Protein AF-0000000087634758 (afdb_homodimer)

Radius of gyration: 21.16 Å; Cα contacts (8 Å, |Δi|>4): 1032; chains: 2; bounding box: 53×60×46 Å

Foldseek 3Di:
DFQEEEEEEQAPAFDPPPVVVHPFYEYEDCSCVVCVVVPHDGQEYEYCCVVVPDDPPPPRHYDHDPPPDPDDSLLVVLVVCVVVRRQHYEYGNLDHDDPVSNVVNVVSLQVSQVVPHWYWYDGDFKTKIKHFQDKDKDFADPQKFKFKAFPPQKWFQKFKPQWPDTDGRDIHGNVDRPRTGIHHGGIMMIGTRGGIMMIMMGHD/DFQEEEEEEQAPAFDCPPVVVHPFYEYEDCSCVVCVVVPHDGQEYEYCCVVVPDDPPPPRHYDHDPPPDPDDSLLVVLVVCVVVRRQHYEYGNLDHDDPVSNVVNVVSLQVSQVVPHWYWYDGDFKTKIKHFQDKDKDFADPQKFKFKAFPPQKWFQKFKPQWPDTDGRDIHGNVDRPRTGIHHGGMMMIGTRGGIMMIMMGHD

Solvent-accessible surface area (backbone atoms only — not comparable to full-atom values): 20420 Å² total; per-residue (Å²): 128,78,47,30,32,31,35,29,33,58,38,40,85,46,55,66,82,69,54,84,74,38,75,38,36,36,19,21,59,54,13,42,58,56,32,49,77,68,74,46,79,55,65,32,37,28,33,65,55,85,70,49,82,59,86,70,69,90,82,55,50,68,50,77,51,64,87,84,51,61,58,46,48,66,45,53,50,50,50,51,38,47,77,70,64,34,38,31,37,37,35,26,13,48,50,58,79,53,66,63,57,29,53,36,49,52,17,38,39,43,31,45,10,75,70,65,18,43,28,33,42,39,43,84,51,35,46,30,36,30,34,34,61,37,73,48,78,42,72,58,54,81,62,40,30,39,22,48,42,28,63,26,57,47,18,34,46,27,28,33,41,49,39,76,73,62,40,74,62,31,74,39,34,33,51,50,52,51,34,62,66,35,45,46,81,43,60,27,40,38,34,32,58,36,39,36,36,35,41,32,36,33,62,106,129,77,46,30,33,31,37,28,33,61,37,40,85,47,52,68,81,70,55,86,74,38,78,38,35,35,17,22,60,54,13,43,57,57,33,49,75,69,74,45,78,57,63,30,37,29,33,63,56,84,71,50,80,63,85,70,68,90,82,56,50,68,50,76,52,66,87,84,49,62,58,47,50,67,46,52,50,49,50,51,39,46,77,69,64,32,38,31,36,36,35,27,14,49,49,58,80,52,66,64,56,29,53,34,49,52,16,38,40,45,32,44,10,76,71,65,18,42,27,33,42,39,42,84,50,36,46,31,35,30,34,34,61,38,73,46,80,42,71,56,52,82,61,40,30,38,23,48,41,28,63,25,57,50,18,34,46,27,29,34,41,48,40,77,72,62,42,73,61,31,73,38,33,33,52,50,54,50,34,61,66,35,44,45,81,43,60,27,39,40,34,32,58,36,40,37,37,34,41,30,36,34,61,105

pLDDT: mean 89.35, std 12.54, range [46.34, 98.75]

InterPro domains:
  IPR006282 Thiamin pyrophosphokinase [TIGR01378] (7-199)
  IPR006282 Thiamin pyrophosphokinase [cd07995] (5-201)
  IPR007371 Thiamin pyrophosphokinase, catalytic domain [PF04263] (20-114)
  IPR007373 Thiamin pyrophosphokinase, thiamin-binding domain [PF04265] (139-197)
  IPR007373 Thiamin pyrophosphokinase, thiamin-binding domain [SM00983] (134-198)
  IPR036759 Thiamin pyrophosphokinase, catalytic domain superfamily [G3DSA:3.40.50.10240] (3-203)
  IPR036759 Thiamin pyrophosphokinase, catalytic domain superfamily [SSF63999] (3-122)
  IPR053149 Thiamine pyrophosphokinase [PTHR41299] (3-199)

Structure (mmCIF, N/CA/C/O backbone):
data_AF-0000000087634758-model_v1
#
loop_
_entity.id
_entity.type
_entity.pdbx_description
1 polymer 'Thiamine diphosphokinase'
#
loop_
_atom_site.group_PDB
_atom_site.id
_atom_site.type_symbol
_atom_site.label_atom_id
_atom_site.label_alt_id
_atom_site.label_comp_id
_atom_site.label_asym_id
_atom_site.label_entity_id
_atom_site.label_seq_id
_atom_site.pdbx_PDB_ins_code
_atom_site.Cartn_x
_atom_site.Cartn_y
_atom_site.Cartn_z
_atom_site.occupancy
_atom_site.B_iso_or_equiv
_atom_site.auth_seq_id
_atom_site.auth_comp_id
_atom_site.auth_asym_id
_atom_site.auth_atom_id
_atom_site.pdbx_PDB_model_num
ATOM 1 N N . MET A 1 1 ? 11.172 -28.078 -8.836 1 59.72 1 MET A N 1
ATOM 2 C CA . MET A 1 1 ? 11.023 -26.625 -8.898 1 59.72 1 MET A CA 1
ATOM 3 C C . MET A 1 1 ? 9.602 -26.203 -8.531 1 59.72 1 MET A C 1
ATOM 5 O O . MET A 1 1 ? 8.664 -26.984 -8.695 1 59.72 1 MET A O 1
ATOM 9 N N . LYS A 1 2 ? 9.391 -25.141 -7.605 1 75.94 2 LYS A N 1
ATOM 10 C CA . LYS A 1 2 ? 8.023 -24.797 -7.215 1 75.94 2 LYS A CA 1
ATOM 11 C C . LYS A 1 2 ? 7.176 -24.453 -8.43 1 75.94 2 LYS A C 1
ATOM 13 O O . LYS A 1 2 ? 7.645 -23.766 -9.344 1 75.94 2 LYS A O 1
ATOM 18 N N . LYS A 1 3 ? 6.09 -25.094 -8.586 1 93.25 3 LYS A N 1
ATOM 19 C CA . LYS A 1 3 ? 5.164 -24.75 -9.664 1 93.25 3 LYS A CA 1
ATOM 20 C C . LYS A 1 3 ? 4.812 -23.266 -9.648 1 93.25 3 LYS A C 1
ATOM 22 O O . LYS A 1 3 ? 4.566 -22.703 -8.586 1 93.25 3 LYS A O 1
ATOM 27 N N . HIS A 1 4 ? 4.953 -22.672 -10.812 1 96.94 4 HIS A N 1
ATOM 28 C CA . HIS A 1 4 ? 4.738 -21.25 -10.984 1 96.94 4 HIS A CA 1
ATOM 29 C C . HIS A 1 4 ? 3.357 -20.953 -11.57 1 96.94 4 HIS A C 1
ATOM 31 O O . HIS A 1 4 ? 2.982 -21.531 -12.594 1 96.94 4 HIS A O 1
ATOM 37 N N . CYS A 1 5 ? 2.619 -20.141 -10.898 1 98.19 5 CYS A N 1
ATOM 38 C CA . CYS A 1 5 ? 1.309 -19.719 -11.375 1 98.19 5 CYS A CA 1
ATOM 39 C C . CYS A 1 5 ? 1.302 -18.219 -11.672 1 98.19 5 CYS A C 1
ATOM 41 O O . CYS A 1 5 ? 1.673 -17.406 -10.82 1 98.19 5 CYS A O 1
ATOM 43 N N . ALA A 1 6 ? 0.935 -17.906 -12.914 1 98.06 6 ALA A N 1
ATOM 44 C CA . ALA A 1 6 ? 0.758 -16.516 -13.305 1 98.06 6 ALA A CA 1
ATOM 45 C C . ALA A 1 6 ? -0.704 -16.094 -13.188 1 98.06 6 ALA A C 1
ATOM 47 O O . ALA A 1 6 ? -1.602 -16.797 -13.641 1 98.06 6 ALA A O 1
ATOM 48 N N . ILE A 1 7 ? -0.907 -15.008 -12.539 1 97.19 7 ILE A N 1
ATOM 49 C CA . ILE A 1 7 ? -2.244 -14.445 -12.391 1 97.19 7 ILE A CA 1
ATOM 50 C C . ILE A 1 7 ? -2.295 -13.055 -13.023 1 97.19 7 ILE A C 1
ATOM 52 O O . ILE A 1 7 ? -1.593 -12.141 -12.586 1 97.19 7 ILE A O 1
ATOM 56 N N . VAL A 1 8 ? -3.146 -12.898 -14.039 1 96.62 8 VAL A N 1
ATOM 57 C CA . VAL A 1 8 ? -3.279 -11.617 -14.734 1 96.62 8 VAL A CA 1
ATOM 58 C C . VAL A 1 8 ? -4.523 -10.891 -14.234 1 96.62 8 VAL A C 1
ATOM 60 O O . VAL A 1 8 ? -5.648 -11.344 -14.461 1 96.62 8 VAL A O 1
ATOM 63 N N . LEU A 1 9 ? -4.273 -9.766 -13.594 1 93.81 9 LEU A N 1
ATOM 64 C CA . LEU A 1 9 ? -5.352 -9.008 -12.969 1 93.81 9 LEU A CA 1
ATOM 65 C C . LEU A 1 9 ? -5.855 -7.91 -13.898 1 93.81 9 LEU A C 1
ATOM 67 O O . LEU A 1 9 ? -5.465 -7.852 -15.062 1 93.81 9 LEU A O 1
ATOM 71 N N . GLY A 1 10 ? -6.809 -7.117 -13.375 1 87.62 10 GLY A N 1
ATOM 72 C CA . GLY A 1 10 ? -7.496 -6.172 -14.242 1 87.62 10 GLY A CA 1
ATOM 73 C C . GLY A 1 10 ? -7.059 -4.734 -14.016 1 87.62 10 GLY A C 1
ATOM 74 O O . GLY A 1 10 ? -7.789 -3.799 -14.344 1 87.62 10 GLY A O 1
ATOM 75 N N . GLY A 1 11 ? -5.914 -4.496 -13.383 1 85.81 11 GLY A N 1
ATOM 76 C CA . GLY A 1 11 ? -5.391 -3.145 -13.258 1 85.81 11 GLY A CA 1
ATOM 77 C C . GLY A 1 11 ? -4.855 -2.592 -14.562 1 85.81 11 GLY A C 1
ATOM 78 O O . GLY A 1 11 ? -5.246 -3.043 -15.641 1 85.81 11 GLY A O 1
ATOM 79 N N . LEU A 1 12 ? -4.078 -1.497 -14.453 1 88.25 12 LEU A N 1
ATOM 80 C CA . LEU A 1 12 ? -3.469 -0.938 -15.656 1 88.25 12 LEU A CA 1
ATOM 81 C C . LEU A 1 12 ? -2.584 -1.97 -16.344 1 88.25 12 LEU A C 1
ATOM 83 O O . LEU A 1 12 ? -1.832 -2.691 -15.688 1 88.25 12 LEU A O 1
ATOM 87 N N . PHE A 1 13 ? -2.793 -2.023 -17.578 1 90.31 13 PHE A N 1
ATOM 88 C CA . PHE A 1 13 ? -2.004 -2.992 -18.328 1 90.31 13 PHE A CA 1
ATOM 89 C C . PHE A 1 13 ? -0.514 -2.725 -18.172 1 90.31 13 PHE A C 1
ATOM 91 O O . PHE A 1 13 ? -0.079 -1.572 -18.172 1 90.31 13 PHE A O 1
ATOM 98 N N . SER A 1 14 ? 0.115 -3.832 -17.969 1 86 14 SER A N 1
ATOM 99 C CA . SER A 1 14 ? 1.574 -3.814 -18 1 86 14 SER A CA 1
ATOM 100 C C . SER A 1 14 ? 2.123 -5.008 -18.781 1 86 14 SER A C 1
ATOM 102 O O . SER A 1 14 ? 1.367 -5.895 -19.188 1 86 14 SER A O 1
ATOM 104 N N . THR A 1 15 ? 3.445 -5.047 -18.922 1 88.19 15 THR A N 1
ATOM 105 C CA . THR A 1 15 ? 4.074 -6.121 -19.688 1 88.19 15 THR A CA 1
ATOM 106 C C . THR A 1 15 ? 3.785 -7.477 -19.047 1 88.19 15 THR A C 1
ATOM 108 O O . THR A 1 15 ? 3.428 -7.551 -17.859 1 88.19 15 THR A O 1
ATOM 111 N N . LEU A 1 16 ? 3.689 -8.461 -19.844 1 93.94 16 LEU A N 1
ATOM 112 C CA . LEU A 1 16 ? 3.502 -9.82 -19.359 1 93.94 16 LEU A CA 1
ATOM 113 C C . LEU A 1 16 ? 4.805 -10.609 -19.438 1 93.94 16 LEU A C 1
ATOM 115 O O . LEU A 1 16 ? 4.797 -11.805 -19.734 1 93.94 16 LEU A O 1
ATOM 119 N N . ASP A 1 17 ? 5.863 -9.891 -19.172 1 89.31 17 ASP A N 1
ATOM 120 C CA . ASP A 1 17 ? 7.191 -10.492 -19.281 1 89.31 17 ASP A CA 1
ATOM 121 C C . ASP A 1 17 ? 7.332 -11.68 -18.328 1 89.31 17 ASP A C 1
ATOM 123 O O . ASP A 1 17 ? 7.07 -11.562 -17.141 1 89.31 17 ASP A O 1
ATOM 127 N N . GLY A 1 18 ? 7.746 -12.844 -18.891 1 91.25 18 GLY A N 1
ATOM 128 C CA . GLY A 1 18 ? 8.016 -14.023 -18.078 1 91.25 18 GLY A CA 1
ATOM 129 C C . GLY A 1 18 ? 6.809 -14.922 -17.922 1 91.25 18 GLY A C 1
ATOM 130 O O . GLY A 1 18 ? 6.91 -16.016 -17.328 1 91.25 18 GLY A O 1
ATOM 131 N N . ILE A 1 19 ? 5.715 -14.516 -18.5 1 94.94 19 ILE A N 1
ATOM 132 C CA . ILE A 1 19 ? 4.488 -15.266 -18.297 1 94.94 19 ILE A CA 1
ATOM 133 C C . ILE A 1 19 ? 4.594 -16.625 -18.969 1 94.94 19 ILE A C 1
ATOM 135 O O . ILE A 1 19 ? 3.922 -17.578 -18.578 1 94.94 19 ILE A O 1
ATOM 139 N N . ASP A 1 20 ? 5.469 -16.75 -19.984 1 91.81 20 ASP A N 1
ATOM 140 C CA . ASP A 1 20 ? 5.625 -17.984 -20.75 1 91.81 20 ASP A CA 1
ATOM 141 C C . ASP A 1 20 ? 6.246 -19.094 -19.906 1 91.81 20 ASP A C 1
ATOM 143 O O . ASP A 1 20 ? 6.172 -20.266 -20.25 1 91.81 20 ASP A O 1
ATOM 147 N N . THR A 1 21 ? 6.863 -18.766 -18.797 1 91.69 21 THR A N 1
ATOM 148 C CA . THR A 1 21 ? 7.504 -19.75 -17.938 1 91.69 21 THR A CA 1
ATOM 149 C C . THR A 1 21 ? 6.523 -20.266 -16.891 1 91.69 21 THR A C 1
ATOM 151 O O . THR A 1 21 ? 6.852 -21.188 -16.125 1 91.69 21 THR A O 1
ATOM 154 N N . ALA A 1 22 ? 5.324 -19.797 -16.875 1 96.38 22 ALA A N 1
ATOM 155 C CA . ALA A 1 22 ? 4.34 -20.219 -15.875 1 96.38 22 ALA A CA 1
ATOM 156 C C . ALA A 1 22 ? 3.801 -21.609 -16.188 1 96.38 22 ALA A C 1
ATOM 158 O O . ALA A 1 22 ? 3.586 -21.953 -17.359 1 96.38 22 ALA A O 1
ATOM 159 N N . ASP A 1 23 ? 3.57 -22.406 -15.195 1 97.5 23 ASP A N 1
ATOM 160 C CA . ASP A 1 23 ? 2.957 -23.734 -15.32 1 97.5 23 ASP A CA 1
ATOM 161 C C . ASP A 1 23 ? 1.438 -23.625 -15.43 1 97.5 23 ASP A C 1
ATOM 163 O O . ASP A 1 23 ? 0.777 -24.547 -15.906 1 97.5 23 ASP A O 1
ATOM 167 N N . PHE A 1 24 ? 0.94 -22.562 -14.953 1 97.25 24 PHE A N 1
ATOM 168 C CA . PHE A 1 24 ? -0.499 -22.328 -14.906 1 97.25 24 PHE A CA 1
ATOM 169 C C . PHE A 1 24 ? -0.812 -20.844 -14.969 1 97.25 24 PHE A C 1
ATOM 171 O O . PHE A 1 24 ? -0.148 -20.031 -14.312 1 97.25 24 PHE A O 1
ATOM 178 N N . ILE A 1 25 ? -1.808 -20.469 -15.805 1 97.31 25 ILE A N 1
ATOM 179 C CA . ILE A 1 25 ? -2.16 -19.062 -15.992 1 97.31 25 ILE A CA 1
ATOM 180 C C . ILE A 1 25 ? -3.623 -18.844 -15.609 1 97.31 25 ILE A C 1
ATOM 182 O O . ILE A 1 25 ? -4.512 -19.531 -16.125 1 97.31 25 ILE A O 1
ATOM 186 N N . ILE A 1 26 ? -3.836 -17.906 -14.688 1 96.56 26 ILE A N 1
ATOM 187 C CA . ILE A 1 26 ? -5.188 -17.516 -14.305 1 96.56 26 ILE A CA 1
ATOM 188 C C . ILE A 1 26 ? -5.461 -16.094 -14.797 1 96.56 26 ILE A C 1
ATOM 190 O O . ILE A 1 26 ? -4.617 -15.203 -14.656 1 96.56 26 ILE A O 1
ATOM 194 N N . ALA A 1 27 ? -6.617 -15.891 -15.375 1 94.5 27 ALA A N 1
ATOM 195 C CA . ALA A 1 27 ? -7.051 -14.555 -15.773 1 94.5 27 ALA A CA 1
ATOM 196 C C . ALA A 1 27 ? -8.227 -14.086 -14.93 1 94.5 27 ALA A C 1
ATOM 198 O O . ALA A 1 27 ? -9.195 -14.82 -14.742 1 94.5 27 ALA A O 1
ATOM 199 N N . CYS A 1 28 ? -8.023 -12.828 -14.414 1 90.69 28 CYS A N 1
ATOM 200 C CA . CYS A 1 28 ? -9.102 -12.219 -13.648 1 90.69 28 CYS A CA 1
ATOM 201 C C . CYS A 1 28 ? -9.727 -11.055 -14.406 1 90.69 28 CYS A C 1
ATOM 203 O O . CYS A 1 28 ? -9.031 -10.109 -14.789 1 90.69 28 CYS A O 1
ATOM 205 N N . ASP A 1 29 ? -10.953 -11.062 -14.578 1 81.12 29 ASP A N 1
ATOM 206 C CA . ASP A 1 29 ? -11.719 -9.969 -15.18 1 81.12 29 ASP A CA 1
ATOM 207 C C . ASP A 1 29 ? -11.047 -9.461 -16.453 1 81.12 29 ASP A C 1
ATOM 209 O O . ASP A 1 29 ? -10.93 -10.188 -17.438 1 81.12 29 ASP A O 1
ATOM 213 N N . ARG A 1 30 ? -10.594 -8.25 -16.484 1 85 30 ARG A N 1
ATOM 214 C CA . ARG A 1 30 ? -9.977 -7.598 -17.625 1 85 30 ARG A CA 1
ATOM 215 C C . ARG A 1 30 ? -8.664 -8.273 -18 1 85 30 ARG A C 1
ATOM 217 O O . ARG A 1 30 ? -8.148 -8.086 -19.109 1 85 30 ARG A O 1
ATOM 224 N N . GLY A 1 31 ? -8.18 -9.031 -17.031 1 89.81 31 GLY A N 1
ATOM 225 C CA . GLY A 1 31 ? -6.961 -9.773 -17.312 1 89.81 31 GLY A CA 1
ATOM 226 C C . GLY A 1 31 ? -7.094 -10.719 -18.5 1 89.81 31 GLY A C 1
ATOM 227 O O . GLY A 1 31 ? -6.125 -10.969 -19.219 1 89.81 31 GLY A O 1
ATOM 228 N N . TYR A 1 32 ? -8.289 -11.156 -18.703 1 88.25 32 TYR A N 1
ATOM 229 C CA . TYR A 1 32 ? -8.539 -12.031 -19.859 1 88.25 32 TYR A CA 1
ATOM 230 C C . TYR A 1 32 ? -8.359 -11.273 -21.156 1 88.25 32 TYR A C 1
ATOM 232 O O . TYR A 1 32 ? -7.758 -11.797 -22.109 1 88.25 32 TYR A O 1
ATOM 240 N N . ALA A 1 33 ? -8.891 -10.148 -21.188 1 88.31 33 ALA A N 1
ATOM 241 C CA . ALA A 1 33 ? -8.766 -9.32 -22.375 1 88.31 33 ALA A CA 1
ATOM 242 C C . ALA A 1 33 ? -7.305 -9.031 -22.703 1 88.31 33 ALA A C 1
ATOM 244 O O . ALA A 1 33 ? -6.906 -9.039 -23.875 1 88.31 33 ALA A O 1
ATOM 245 N N . TYR A 1 34 ? -6.52 -8.797 -21.656 1 91.75 34 TYR A N 1
ATOM 246 C CA . TYR A 1 34 ? -5.094 -8.555 -21.859 1 91.75 34 TYR A CA 1
ATOM 247 C C . TYR A 1 34 ? -4.418 -9.766 -22.484 1 91.75 34 TYR A C 1
ATOM 249 O O . TYR A 1 34 ? -3.629 -9.633 -23.422 1 91.75 34 TYR A O 1
ATOM 257 N N . LEU A 1 35 ? -4.738 -10.898 -22 1 93 35 LEU A N 1
ATOM 258 C CA . LEU A 1 35 ? -4.145 -12.133 -22.516 1 93 35 LEU A CA 1
ATOM 259 C C . LEU A 1 35 ? -4.523 -12.352 -23.969 1 93 35 LEU A C 1
ATOM 261 O O . LEU A 1 35 ? -3.678 -12.734 -24.781 1 93 35 LEU A O 1
ATOM 265 N N . LYS A 1 36 ? -5.711 -12.086 -24.281 1 88.56 36 LYS A N 1
ATOM 266 C CA . LYS A 1 36 ? -6.203 -12.281 -25.641 1 88.56 36 LYS A CA 1
ATOM 267 C C . LYS A 1 36 ? -5.465 -11.375 -26.625 1 88.56 36 LYS A C 1
ATOM 269 O O . LYS A 1 36 ? -5.148 -11.789 -27.734 1 88.56 36 LYS A O 1
ATOM 274 N N . GLU A 1 37 ? -5.27 -10.211 -26.172 1 89.12 37 GLU A N 1
ATOM 275 C CA . GLU A 1 37 ? -4.547 -9.266 -27.016 1 89.12 37 GLU A CA 1
ATOM 276 C C . GLU A 1 37 ? -3.152 -9.781 -27.359 1 89.12 37 GLU A C 1
ATOM 278 O O . GLU A 1 37 ? -2.59 -9.422 -28.406 1 89.12 37 GLU A O 1
ATOM 283 N N . TYR A 1 38 ? -2.594 -10.648 -26.531 1 88.5 38 TYR A N 1
ATOM 284 C CA . TYR A 1 38 ? -1.263 -11.195 -26.766 1 88.5 38 TYR A CA 1
ATOM 285 C C . TYR A 1 38 ? -1.348 -12.633 -27.266 1 88.5 38 TYR A C 1
ATOM 287 O O . TYR A 1 38 ? -0.345 -13.352 -27.281 1 88.5 38 TYR A O 1
ATOM 295 N N . ASN A 1 39 ? -2.545 -13.062 -27.578 1 90.5 39 ASN A N 1
ATOM 296 C CA . ASN A 1 39 ? -2.814 -14.391 -28.109 1 90.5 39 ASN A CA 1
ATOM 297 C C . ASN A 1 39 ? -2.42 -15.484 -27.125 1 90.5 39 ASN A C 1
ATOM 299 O O . ASN A 1 39 ? -1.833 -16.5 -27.531 1 90.5 39 ASN A O 1
ATOM 303 N N . LEU A 1 40 ? -2.6 -15.227 -25.891 1 91.94 40 LEU A N 1
ATOM 304 C CA . LEU A 1 40 ? -2.391 -16.203 -24.828 1 91.94 40 LEU A CA 1
ATOM 305 C C . LEU A 1 40 ? -3.721 -16.688 -24.266 1 91.94 40 LEU A C 1
ATOM 307 O O . LEU A 1 40 ? -4.68 -15.914 -24.188 1 91.94 40 LEU A O 1
ATOM 311 N N . GLU A 1 41 ? -3.734 -17.969 -23.969 1 91.75 41 GLU A N 1
ATOM 312 C CA . GLU A 1 41 ? -4.934 -18.531 -23.344 1 91.75 41 GLU A CA 1
ATOM 313 C C . GLU A 1 41 ? -4.691 -18.891 -21.891 1 91.75 41 GLU A C 1
ATOM 315 O O . GLU A 1 41 ? -3.717 -19.562 -21.562 1 91.75 41 GLU A O 1
ATOM 320 N N . PRO A 1 42 ? -5.543 -18.438 -21.062 1 95.44 42 PRO A N 1
ATOM 321 C CA . PRO A 1 42 ? -5.398 -18.859 -19.656 1 95.44 42 PRO A CA 1
ATOM 322 C C . PRO A 1 42 ? -5.863 -20.297 -19.422 1 95.44 42 PRO A C 1
ATOM 324 O O . PRO A 1 42 ? -6.574 -20.859 -20.266 1 95.44 42 PRO A O 1
ATOM 327 N N . ASP A 1 43 ? -5.391 -20.844 -18.359 1 94.94 43 ASP A N 1
ATOM 328 C CA . ASP A 1 43 ? -5.832 -22.172 -17.953 1 94.94 43 ASP A CA 1
ATOM 329 C C . ASP A 1 43 ? -7.121 -22.094 -17.125 1 94.94 43 ASP A C 1
ATOM 331 O O . ASP A 1 43 ? -7.871 -23.062 -17.047 1 94.94 43 ASP A O 1
ATOM 335 N N . LEU A 1 44 ? -7.34 -20.922 -16.516 1 93.81 44 LEU A N 1
ATOM 336 C CA . LEU A 1 44 ? -8.508 -20.688 -15.672 1 93.81 44 LEU A CA 1
ATOM 337 C C . LEU A 1 44 ? -8.93 -19.219 -15.727 1 93.81 44 LEU A C 1
ATOM 339 O O . LEU A 1 44 ? -8.086 -18.328 -15.719 1 93.81 44 LEU A O 1
ATOM 343 N N . MET A 1 45 ? -10.18 -18.984 -15.719 1 91.19 45 MET A N 1
ATOM 344 C CA . MET A 1 45 ? -10.75 -17.641 -15.633 1 91.19 45 MET A CA 1
ATOM 345 C C . MET A 1 45 ? -11.492 -17.453 -14.32 1 91.19 45 MET A C 1
ATOM 347 O O . MET A 1 45 ? -12.227 -18.344 -13.883 1 91.19 45 MET A O 1
ATOM 351 N N . VAL A 1 46 ? -11.188 -16.281 -13.734 1 89 46 VAL A N 1
ATOM 352 C CA . VAL A 1 46 ? -11.883 -15.922 -12.5 1 89 46 VAL A CA 1
ATOM 353 C C . VAL A 1 46 ? -12.625 -14.594 -12.695 1 89 46 VAL A C 1
ATOM 355 O O . VAL A 1 46 ? -12.031 -13.609 -13.156 1 89 46 VAL A O 1
ATOM 358 N N . GLY A 1 47 ? -13.836 -14.438 -12.32 1 78.44 47 GLY A N 1
ATOM 359 C CA . GLY A 1 47 ? -14.578 -13.195 -12.43 1 78.44 47 GLY A CA 1
ATOM 360 C C . GLY A 1 47 ? -16.062 -13.398 -12.594 1 78.44 47 GLY A C 1
ATOM 361 O O . GLY A 1 47 ? -16.531 -14.539 -12.664 1 78.44 47 GLY A O 1
ATOM 362 N N . ASP A 1 48 ? -16.781 -12.227 -12.336 1 64.19 48 ASP A N 1
ATOM 363 C CA . ASP A 1 48 ? -18.203 -12.25 -12.609 1 64.19 48 ASP A CA 1
ATOM 364 C C . ASP A 1 48 ? -18.484 -12.125 -14.109 1 64.19 48 ASP A C 1
ATOM 366 O O . ASP A 1 48 ? -18.594 -11.016 -14.633 1 64.19 48 ASP A O 1
ATOM 370 N N . PHE A 1 49 ? -18.266 -13.047 -14.781 1 56.62 49 PHE A N 1
ATOM 371 C CA . PHE A 1 49 ? -18.359 -13.008 -16.234 1 56.62 49 PHE A CA 1
ATOM 372 C C . PHE A 1 49 ? -19.797 -12.867 -16.688 1 56.62 49 PHE A C 1
ATOM 374 O O . PHE A 1 49 ? -20.094 -12.914 -17.891 1 56.62 49 PHE A O 1
ATOM 381 N N . ASP A 1 50 ? -20.547 -12.781 -15.656 1 52.72 50 ASP A N 1
ATOM 382 C CA . ASP A 1 50 ? -21.859 -12.43 -16.188 1 52.72 50 ASP A CA 1
ATOM 383 C C . ASP A 1 50 ? -21.797 -11.117 -16.969 1 52.72 50 ASP A C 1
ATOM 385 O O . ASP A 1 50 ? -22.578 -10.906 -17.891 1 52.72 50 ASP A O 1
ATOM 389 N N . SER A 1 51 ? -20.812 -10.297 -16.484 1 47.31 51 SER A N 1
ATOM 390 C CA . SER A 1 51 ? -20.766 -8.969 -17.094 1 47.31 51 SER A CA 1
ATOM 391 C C . SER 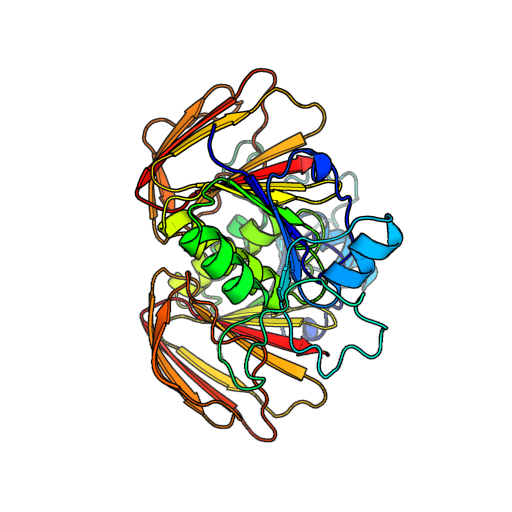A 1 51 ? -19.859 -8.945 -18.312 1 47.31 51 SER A C 1
ATOM 393 O O . SER A 1 51 ? -19.75 -7.922 -18.984 1 47.31 51 SER A O 1
ATOM 395 N N . TYR A 1 52 ? -19.078 -9.914 -18.406 1 51.16 52 TYR A N 1
ATOM 396 C CA . TYR A 1 52 ? -18.172 -9.914 -19.562 1 51.16 52 TYR A CA 1
ATOM 397 C C . TYR A 1 52 ? -18.922 -10.234 -20.844 1 51.16 52 TYR A C 1
ATOM 399 O O . TYR A 1 52 ? -19.516 -11.305 -20.969 1 51.16 52 TYR A O 1
ATOM 407 N N . HIS A 1 53 ? -19.266 -9.227 -21.422 1 48.94 53 HIS A N 1
ATOM 408 C CA . HIS A 1 53 ? -19.984 -9.312 -22.688 1 48.94 53 HIS A CA 1
ATOM 409 C C . HIS A 1 53 ? -19.109 -9.953 -23.766 1 48.94 53 HIS A C 1
ATOM 411 O O . HIS A 1 53 ? -19.547 -10.117 -24.906 1 48.94 53 HIS A O 1
ATOM 417 N N . GLY A 1 54 ? -17.812 -10.203 -23.453 1 51.19 54 GLY A N 1
ATOM 418 C CA . GLY A 1 54 ? -17.078 -10.773 -24.578 1 51.19 54 GLY A CA 1
ATOM 419 C C . GLY A 1 54 ? -17.172 -12.281 -24.656 1 51.19 54 GLY A C 1
ATOM 420 O O . GLY A 1 54 ? -17.719 -12.922 -23.75 1 51.19 54 GLY A O 1
ATOM 421 N N . VAL A 1 55 ? -17.031 -12.812 -25.938 1 49.62 55 VAL A N 1
ATOM 422 C CA . VAL A 1 55 ? -17.109 -14.242 -26.203 1 49.62 55 VAL A CA 1
ATOM 423 C C . VAL A 1 55 ? -16.016 -14.977 -25.422 1 49.62 55 VAL A C 1
ATOM 425 O O . VAL A 1 55 ? -14.82 -14.719 -25.625 1 49.62 55 VAL A O 1
ATOM 428 N N . VAL A 1 56 ? -16.266 -15.375 -24.156 1 57.34 56 VAL A N 1
ATOM 429 C CA . VAL A 1 56 ? -15.328 -16.281 -23.5 1 57.34 56 VAL A CA 1
ATOM 430 C C . VAL A 1 56 ? -15.164 -17.547 -24.344 1 57.34 56 VAL A C 1
ATOM 432 O O . VAL A 1 56 ? -16.141 -18.078 -24.875 1 57.34 56 VAL A O 1
ATOM 435 N N . THR A 1 57 ? -13.867 -17.75 -24.844 1 59.03 57 THR A N 1
ATOM 436 C CA . THR A 1 57 ? -13.594 -18.938 -25.641 1 59.03 57 THR A CA 1
ATOM 437 C C . THR A 1 57 ? -14.219 -20.172 -25.016 1 59.03 57 THR A C 1
ATOM 439 O O . THR A 1 57 ? -14.102 -20.391 -23.812 1 59.03 57 THR A O 1
ATOM 442 N N . GLU A 1 58 ? -15.016 -20.891 -25.75 1 65.44 58 GLU A N 1
ATOM 443 C CA . GLU A 1 58 ? -15.625 -22.172 -25.375 1 65.44 58 GLU A CA 1
ATOM 444 C C . GLU A 1 58 ? -14.57 -23.172 -24.922 1 65.44 58 GLU A C 1
ATOM 446 O O . GLU A 1 58 ? -13.555 -23.359 -25.594 1 65.44 58 GLU A O 1
ATOM 451 N N . GLY A 1 59 ? -14.422 -23.469 -23.5 1 76.69 59 GLY A N 1
ATOM 452 C CA . GLY A 1 59 ? -13.57 -24.562 -23.047 1 76.69 59 GLY A CA 1
ATOM 453 C C . GLY A 1 59 ? -12.68 -24.188 -21.875 1 76.69 59 GLY A C 1
ATOM 454 O O . GLY A 1 59 ? -12.102 -25.062 -21.234 1 76.69 59 GLY A O 1
ATOM 455 N N . ILE A 1 60 ? -12.484 -22.953 -21.719 1 77.12 60 ILE A N 1
ATOM 456 C CA . ILE A 1 60 ? -11.625 -22.625 -20.578 1 77.12 60 ILE A CA 1
ATOM 457 C C . ILE A 1 60 ? -12.438 -22.688 -19.297 1 77.12 60 ILE A C 1
ATOM 459 O O . ILE A 1 60 ? -13.492 -22.062 -19.172 1 77.12 60 ILE A O 1
ATOM 463 N N . PRO A 1 61 ? -11.938 -23.453 -18.297 1 84.31 61 PRO A N 1
ATOM 464 C CA . PRO A 1 61 ? -12.648 -23.516 -17.016 1 84.31 61 PRO A CA 1
ATOM 465 C C . PRO A 1 61 ? -12.828 -22.141 -16.375 1 84.31 61 PRO A C 1
ATOM 467 O O . PRO A 1 61 ? -11.945 -21.297 -16.484 1 84.31 61 PRO A O 1
ATOM 470 N N . THR A 1 62 ? -14 -21.859 -15.867 1 78 62 THR A N 1
ATOM 471 C CA . THR A 1 62 ? -14.32 -20.609 -15.211 1 78 62 THR A CA 1
ATOM 472 C C . THR A 1 62 ? -14.703 -20.844 -13.75 1 78 62 THR A C 1
ATOM 474 O O . THR A 1 62 ? -15.469 -21.766 -13.445 1 78 62 THR A O 1
ATOM 477 N N . LEU A 1 63 ? -14.008 -20.156 -12.875 1 78.5 63 LEU A N 1
ATOM 478 C CA . LEU A 1 63 ? -14.438 -20.109 -11.484 1 78.5 63 LEU A CA 1
ATOM 479 C C . LEU A 1 63 ? -15.414 -18.953 -11.258 1 78.5 63 LEU A C 1
ATOM 481 O O . LEU A 1 63 ? -15.023 -17.781 -11.352 1 78.5 63 LEU A O 1
ATOM 485 N N . ASP A 1 64 ? -16.688 -19.281 -11.133 1 66.69 64 ASP A N 1
ATOM 486 C CA . ASP A 1 64 ? -17.719 -18.281 -10.961 1 66.69 64 ASP A CA 1
ATOM 487 C C . ASP A 1 64 ? -17.812 -17.844 -9.5 1 66.69 64 ASP A C 1
ATOM 489 O O . ASP A 1 64 ? -17.906 -18.672 -8.602 1 66.69 64 ASP A O 1
ATOM 493 N N . LEU A 1 65 ? -17.484 -16.594 -9.25 1 65.06 65 LEU A N 1
ATOM 494 C CA . LEU A 1 65 ? -17.641 -16.062 -7.895 1 65.06 65 LEU A CA 1
ATOM 495 C C . LEU A 1 65 ? -18.984 -15.336 -7.75 1 65.06 65 LEU A C 1
ATOM 497 O O . LEU A 1 65 ? -19.438 -14.68 -8.688 1 65.06 65 LEU A O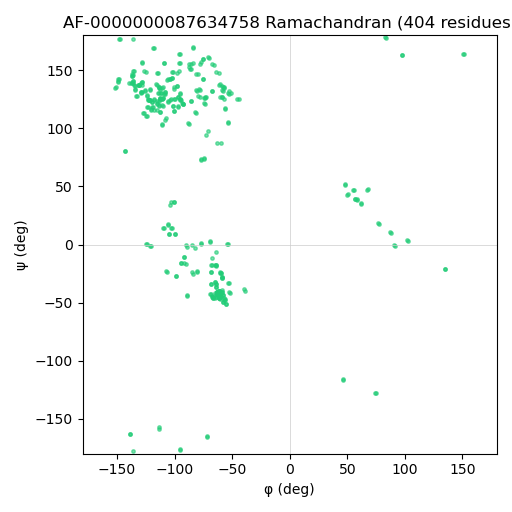 1
ATOM 501 N N . PRO A 1 66 ? -19.766 -15.82 -6.684 1 56.59 66 PRO A N 1
ATOM 502 C CA . PRO A 1 66 ? -21.016 -15.07 -6.48 1 56.59 66 PRO A CA 1
ATOM 503 C C . PRO A 1 66 ? -20.781 -13.57 -6.344 1 56.59 66 PRO A C 1
ATOM 505 O O . PRO A 1 66 ? -19.75 -13.141 -5.824 1 56.59 66 PRO A O 1
ATOM 508 N N . THR A 1 67 ? -21.562 -12.852 -7.082 1 50.81 67 THR A N 1
ATOM 509 C CA . THR A 1 67 ? -21.547 -11.391 -7.141 1 50.81 67 THR A CA 1
ATOM 510 C C . THR A 1 67 ? -21.344 -10.797 -5.75 1 50.81 67 THR A C 1
ATOM 512 O O . THR A 1 67 ? -20.844 -9.68 -5.613 1 50.81 67 THR A O 1
ATOM 515 N N . MET A 1 68 ? -22.016 -11.492 -4.738 1 46.75 68 MET A N 1
ATOM 516 C CA . MET A 1 68 ? -22.094 -10.875 -3.418 1 46.75 68 MET A CA 1
ATOM 517 C C . MET A 1 68 ? -20.844 -11.172 -2.604 1 46.75 68 MET A C 1
ATOM 519 O O . MET A 1 68 ? -20.75 -10.789 -1.437 1 46.75 68 MET A O 1
ATOM 523 N N . LYS A 1 69 ? -19.984 -11.906 -3.258 1 53.19 69 LYS A N 1
ATOM 524 C CA . LYS A 1 69 ? -18.953 -12.461 -2.377 1 53.19 69 LYS A CA 1
ATOM 525 C C . LYS A 1 69 ? -17.859 -11.43 -2.082 1 53.19 69 LYS A C 1
ATOM 527 O O . LYS A 1 69 ? -17.562 -10.578 -2.922 1 53.19 69 LYS A O 1
ATOM 532 N N . ASP A 1 70 ? -17.547 -11.32 -0.777 1 55.22 70 ASP A N 1
ATOM 533 C CA . ASP A 1 70 ? -16.562 -10.516 -0.046 1 55.22 70 ASP A CA 1
ATOM 534 C C . ASP A 1 70 ? -15.156 -10.734 -0.586 1 55.22 70 ASP A C 1
ATOM 536 O O . ASP A 1 70 ? -14.211 -10.07 -0.156 1 55.22 70 ASP A O 1
ATOM 540 N N . ASP A 1 71 ? -15.141 -11.594 -1.596 1 64.06 71 ASP A N 1
ATOM 541 C CA . ASP A 1 71 ? -13.82 -11.953 -2.096 1 64.06 71 ASP A CA 1
ATOM 542 C C . ASP A 1 71 ? -13.539 -11.273 -3.436 1 64.06 71 ASP A C 1
ATOM 544 O O . ASP A 1 71 ? -14.383 -11.289 -4.336 1 64.06 71 ASP A O 1
ATOM 548 N N . THR A 1 72 ? -12.484 -10.562 -3.445 1 77.31 72 THR A N 1
ATOM 549 C CA . THR A 1 72 ? -12.117 -10 -4.742 1 77.31 72 THR A CA 1
ATOM 550 C C . THR A 1 72 ? -11.695 -11.102 -5.711 1 77.31 72 THR A C 1
ATOM 552 O O . THR A 1 72 ? -11.352 -12.211 -5.289 1 77.31 72 THR A O 1
ATOM 555 N N . ASP A 1 73 ? -11.805 -10.867 -6.961 1 85.06 73 ASP A N 1
ATOM 556 C CA . ASP A 1 73 ? -11.344 -11.789 -7.996 1 85.06 73 ASP A CA 1
ATOM 557 C C . ASP A 1 73 ? -9.883 -12.164 -7.781 1 85.06 73 ASP A C 1
ATOM 559 O O . ASP A 1 73 ? -9.5 -13.32 -7.965 1 85.06 73 ASP A O 1
ATOM 563 N N . THR A 1 74 ? -9.133 -11.289 -7.289 1 91.12 74 THR A N 1
ATOM 564 C CA . THR A 1 74 ? -7.719 -11.531 -7.02 1 91.12 74 THR A CA 1
ATOM 565 C C . THR A 1 74 ? -7.555 -12.562 -5.906 1 91.12 74 THR A C 1
ATOM 567 O O . THR A 1 74 ? -6.766 -13.508 -6.035 1 91.12 74 THR A O 1
ATOM 570 N N . MET A 1 75 ? -8.32 -12.43 -4.84 1 91.75 75 MET A N 1
ATOM 571 C CA . MET A 1 75 ? -8.234 -13.359 -3.721 1 91.75 75 MET A CA 1
ATOM 572 C C . MET A 1 75 ? -8.664 -14.766 -4.148 1 91.75 75 MET A C 1
ATOM 574 O O . MET A 1 75 ? -8.039 -15.75 -3.766 1 91.75 75 MET A O 1
ATOM 578 N N . ALA A 1 76 ? -9.734 -14.758 -4.934 1 90.69 76 ALA A N 1
ATOM 579 C CA . ALA A 1 76 ? -10.211 -16.047 -5.418 1 90.69 76 ALA A CA 1
ATOM 580 C C . ALA A 1 76 ? -9.141 -16.75 -6.25 1 90.69 76 ALA A C 1
ATOM 582 O O . ALA A 1 76 ? -8.922 -17.953 -6.102 1 90.69 76 ALA A O 1
ATOM 583 N N . ALA A 1 77 ? -8.5 -16.031 -7.125 1 93.62 77 ALA A N 1
ATOM 584 C CA . ALA A 1 77 ? -7.434 -16.562 -7.961 1 93.62 77 ALA A CA 1
ATOM 585 C C . ALA A 1 77 ? -6.273 -17.078 -7.105 1 93.62 77 ALA A C 1
ATOM 587 O O . ALA A 1 77 ? -5.766 -18.172 -7.328 1 93.62 77 ALA A O 1
ATOM 588 N N . ILE A 1 78 ? -5.891 -16.359 -6.148 1 95.62 78 ILE A N 1
ATOM 589 C CA . ILE A 1 78 ? -4.77 -16.703 -5.277 1 95.62 78 ILE A CA 1
ATOM 590 C C . ILE A 1 78 ? -5.125 -17.938 -4.449 1 95.62 78 ILE A C 1
ATOM 592 O O . ILE A 1 78 ? -4.312 -18.859 -4.316 1 95.62 78 ILE A O 1
ATOM 596 N N . ARG A 1 79 ? -6.301 -17.953 -3.891 1 94.31 79 ARG A N 1
ATOM 597 C CA . ARG A 1 79 ? -6.73 -19.125 -3.121 1 94.31 79 ARG A CA 1
ATOM 598 C C . ARG A 1 79 ? -6.707 -20.375 -3.979 1 94.31 79 ARG A C 1
ATOM 600 O O . ARG A 1 79 ? -6.258 -21.438 -3.527 1 94.31 79 ARG A O 1
ATOM 607 N N . TYR A 1 80 ? -7.199 -20.234 -5.199 1 94.06 80 TYR A N 1
ATOM 608 C CA . TYR A 1 80 ? -7.156 -21.359 -6.113 1 94.06 80 TYR A CA 1
ATOM 609 C C . TYR A 1 80 ? -5.727 -21.844 -6.32 1 94.06 80 TYR A C 1
ATOM 611 O O . TYR A 1 80 ? -5.453 -23.047 -6.238 1 94.06 80 TYR A O 1
ATOM 619 N N . ALA A 1 81 ? -4.836 -20.938 -6.613 1 96.75 81 ALA A N 1
ATOM 620 C CA . ALA A 1 81 ? -3.434 -21.281 -6.836 1 96.75 81 ALA A CA 1
ATOM 621 C C . ALA A 1 81 ? -2.85 -22.016 -5.633 1 96.75 81 ALA A C 1
ATOM 623 O O . ALA A 1 81 ? -2.23 -23.062 -5.781 1 96.75 81 ALA A O 1
ATOM 624 N N . LEU A 1 82 ? -3.094 -21.5 -4.473 1 97 82 LEU A N 1
ATOM 625 C CA . LEU A 1 82 ? -2.561 -22.094 -3.25 1 97 82 LEU A CA 1
ATOM 626 C C . LEU A 1 82 ? -3.141 -23.484 -3.021 1 97 82 LEU A C 1
ATOM 628 O O . LEU A 1 82 ? -2.414 -24.406 -2.66 1 97 82 LEU A O 1
ATOM 632 N N . ASP A 1 83 ? -4.441 -23.578 -3.209 1 95.94 83 ASP A N 1
ATOM 633 C CA . ASP A 1 83 ? -5.125 -24.844 -3.016 1 95.94 83 ASP A CA 1
ATOM 634 C C . ASP A 1 83 ? -4.582 -25.906 -3.971 1 95.94 83 ASP A C 1
ATOM 636 O O . ASP A 1 83 ? -4.715 -27.109 -3.717 1 95.94 83 ASP A O 1
ATOM 640 N N . ASN A 1 84 ? -4.023 -25.5 -5.055 1 96.38 84 ASN A N 1
ATOM 641 C CA . ASN A 1 84 ? -3.441 -26.406 -6.031 1 96.38 84 ASN A CA 1
ATOM 642 C C . ASN A 1 84 ? -1.918 -26.453 -5.93 1 96.38 84 ASN A C 1
ATOM 644 O O . ASN A 1 84 ? -1.234 -26.781 -6.895 1 96.38 84 ASN A O 1
ATOM 648 N N . GLU A 1 85 ? -1.398 -25.938 -4.852 1 96.38 85 GLU A N 1
ATOM 649 C CA . GLU A 1 85 ? -0.024 -26.125 -4.391 1 96.38 85 GLU A CA 1
ATOM 650 C C . GLU A 1 85 ? 0.945 -25.25 -5.199 1 96.38 85 GLU A C 1
ATOM 652 O O . GLU A 1 85 ? 2.115 -25.609 -5.355 1 96.38 85 GLU A O 1
ATOM 657 N N . TYR A 1 86 ? 0.41 -24.281 -5.859 1 97.38 86 TYR A N 1
ATOM 658 C CA . TYR A 1 86 ? 1.302 -23.266 -6.414 1 97.38 86 TYR A CA 1
ATOM 659 C C . TYR A 1 86 ? 1.818 -22.344 -5.32 1 97.38 86 TYR A C 1
ATOM 661 O O . TYR A 1 86 ? 1.037 -21.641 -4.672 1 97.38 86 TYR A O 1
ATOM 669 N N . LEU A 1 87 ? 3.148 -22.297 -5.184 1 97.19 87 LEU A N 1
ATOM 670 C CA . LEU A 1 87 ? 3.717 -21.484 -4.125 1 97.19 87 LEU A CA 1
ATOM 671 C C . LEU A 1 87 ? 4.648 -20.422 -4.703 1 97.19 87 LEU A C 1
ATOM 673 O O . LEU A 1 87 ? 5.289 -19.672 -3.957 1 97.19 87 LEU A O 1
ATOM 677 N N . ASP A 1 88 ? 4.832 -20.391 -6 1 97.56 88 ASP A N 1
ATOM 678 C CA . ASP A 1 88 ? 5.473 -19.328 -6.766 1 97.56 88 ASP A CA 1
ATOM 679 C C . ASP A 1 88 ? 4.457 -18.594 -7.645 1 97.56 88 ASP A C 1
ATOM 681 O O . ASP A 1 88 ? 4.031 -19.109 -8.672 1 97.56 88 ASP A O 1
ATOM 685 N N . LEU A 1 89 ? 4.074 -17.422 -7.211 1 98.25 89 LEU A N 1
ATOM 686 C CA . LEU A 1 89 ? 3.006 -16.703 -7.887 1 98.25 89 LEU A CA 1
ATOM 687 C C . LEU A 1 89 ? 3.533 -15.398 -8.484 1 98.25 89 LEU A C 1
ATOM 689 O O . LEU A 1 89 ? 4.34 -14.703 -7.867 1 98.25 89 LEU A O 1
ATOM 693 N N . THR A 1 90 ? 3.131 -15.086 -9.656 1 98.19 90 THR A N 1
ATOM 694 C CA . THR A 1 90 ? 3.363 -13.773 -10.25 1 98.19 90 THR A CA 1
ATOM 695 C C . THR A 1 90 ? 2.041 -13.086 -10.57 1 98.19 90 THR A C 1
ATOM 697 O O . THR A 1 90 ? 1.192 -13.648 -11.266 1 98.19 90 THR A O 1
ATOM 700 N N . LEU A 1 91 ? 1.844 -11.953 -10.047 1 97.62 91 LEU A N 1
ATOM 701 C CA . LEU A 1 91 ? 0.68 -11.125 -10.336 1 97.62 91 LEU A CA 1
ATOM 702 C C . LEU A 1 91 ? 1.012 -10.078 -11.391 1 97.62 91 LEU A C 1
ATOM 704 O O . LEU A 1 91 ? 1.903 -9.25 -11.195 1 97.62 91 LEU A O 1
ATOM 708 N N . TYR A 1 92 ? 0.316 -10.148 -12.508 1 96.88 92 TYR A N 1
ATOM 709 C CA . TYR A 1 92 ? 0.444 -9.18 -13.594 1 96.88 92 TYR A CA 1
ATOM 710 C C . TYR A 1 92 ? -0.714 -8.188 -13.586 1 96.88 92 TYR A C 1
ATOM 712 O O . TYR A 1 92 ? -1.825 -8.531 -13.172 1 96.88 92 TYR A O 1
ATOM 720 N N . CYS A 1 93 ? -0.421 -6.938 -14.031 1 95.06 93 CYS A N 1
ATOM 721 C CA . CYS A 1 93 ? -1.428 -5.887 -14.125 1 95.06 93 CYS A CA 1
ATOM 722 C C . CYS A 1 93 ? -2.064 -5.621 -12.766 1 95.06 93 CYS A C 1
ATOM 724 O O . CYS A 1 93 ? -3.287 -5.496 -12.664 1 95.06 93 CYS A O 1
ATOM 726 N N . ALA A 1 94 ? -1.174 -5.68 -11.758 1 93.88 94 ALA A N 1
ATOM 727 C CA . ALA A 1 94 ? -1.636 -5.551 -10.375 1 93.88 94 ALA A CA 1
ATOM 728 C C . ALA A 1 94 ? -1.526 -4.109 -9.891 1 93.88 94 ALA A C 1
ATOM 730 O O . ALA A 1 94 ? -2.066 -3.758 -8.844 1 93.88 94 ALA A O 1
ATOM 731 N N . PHE A 1 95 ? -0.709 -3.297 -10.68 1 92 95 PHE A N 1
ATOM 732 C CA . PHE A 1 95 ? -0.468 -1.915 -10.281 1 92 95 PHE A CA 1
ATOM 733 C C . PHE A 1 95 ? -1.419 -0.971 -11.008 1 92 95 PHE A C 1
ATOM 735 O O . PHE A 1 95 ? -1.99 -1.329 -12.039 1 92 95 PHE A O 1
ATOM 742 N N . GLY A 1 96 ? -1.512 0.28 -10.461 1 75.31 96 GLY A N 1
ATOM 743 C CA . GLY A 1 96 ? -2.199 1.354 -11.156 1 75.31 96 GLY A CA 1
ATOM 744 C C . GLY A 1 96 ? -3.701 1.337 -10.945 1 75.31 96 GLY A C 1
ATOM 745 O O . GLY A 1 96 ? -4.223 0.492 -10.211 1 75.31 96 GLY A O 1
ATOM 746 N N . GLY A 1 97 ? -4.355 2.301 -11.516 1 80.38 97 GLY A N 1
ATOM 747 C CA . GLY A 1 97 ? -5.793 2.488 -11.398 1 80.38 97 GLY A CA 1
ATOM 748 C C . GLY A 1 97 ? -6.215 3.037 -10.047 1 80.38 97 GLY A C 1
ATOM 749 O O . GLY A 1 97 ? -5.703 4.066 -9.609 1 80.38 97 GLY A O 1
ATOM 750 N N . ARG A 1 98 ? -7.156 2.295 -9.492 1 89 98 ARG A N 1
ATOM 751 C CA . ARG A 1 98 ? -7.707 2.719 -8.211 1 89 98 ARG A CA 1
ATOM 752 C C . ARG A 1 98 ? -6.77 2.354 -7.062 1 89 98 ARG A C 1
ATOM 754 O O . ARG A 1 98 ? -6.316 1.212 -6.965 1 89 98 ARG A O 1
ATOM 761 N N . PHE A 1 99 ? -6.551 3.293 -6.195 1 92.62 99 PHE A N 1
ATOM 762 C CA . PHE A 1 99 ? -5.66 3.1 -5.055 1 92.62 99 PHE A CA 1
ATOM 763 C C . PHE A 1 99 ? -6.172 1.991 -4.148 1 92.62 99 PHE A C 1
ATOM 765 O O . PHE A 1 99 ? -5.395 1.173 -3.654 1 92.62 99 PHE A O 1
ATOM 772 N N . ASP A 1 100 ? -7.441 1.972 -3.875 1 92.62 100 ASP A N 1
ATOM 773 C CA . ASP A 1 100 ? -7.996 0.961 -2.979 1 92.62 100 ASP A CA 1
ATOM 774 C C . ASP A 1 100 ? -7.844 -0.439 -3.57 1 92.62 100 ASP A C 1
ATOM 776 O O . ASP A 1 100 ? -7.59 -1.401 -2.846 1 92.62 100 ASP A O 1
ATOM 780 N N . HIS A 1 101 ? -7.941 -0.539 -4.902 1 91.06 101 HIS A N 1
ATOM 781 C CA . HIS A 1 101 ? -7.707 -1.826 -5.547 1 91.06 101 HIS A CA 1
ATOM 782 C C . HIS A 1 101 ? -6.238 -2.234 -5.441 1 91.06 101 HIS A C 1
ATOM 784 O O . HIS A 1 101 ? -5.934 -3.404 -5.195 1 91.06 101 HIS A O 1
ATOM 790 N N . LEU A 1 102 ? -5.379 -1.3 -5.652 1 93.31 102 LEU A N 1
ATOM 791 C CA . LEU A 1 102 ? -3.957 -1.586 -5.508 1 93.31 102 LEU A CA 1
ATOM 792 C C . LEU A 1 102 ? -3.648 -2.121 -4.113 1 93.31 102 LEU A C 1
ATOM 794 O O . LEU A 1 102 ? -2.965 -3.137 -3.973 1 93.31 102 LEU A O 1
ATOM 798 N N . MET A 1 103 ? -4.137 -1.492 -3.104 1 95.44 103 MET A N 1
ATOM 799 C CA . MET A 1 103 ? -3.898 -1.934 -1.733 1 95.44 103 MET A CA 1
ATOM 800 C C . MET A 1 103 ? -4.52 -3.305 -1.487 1 95.44 103 MET A C 1
ATOM 802 O O . MET A 1 103 ? -3.963 -4.117 -0.748 1 95.44 103 MET A O 1
ATOM 806 N N . GLY A 1 104 ? -5.672 -3.49 -2.1 1 94.19 104 GLY A N 1
ATOM 807 C CA . GLY A 1 104 ? -6.266 -4.816 -2.031 1 94.19 104 GLY A CA 1
ATOM 808 C C . GLY A 1 104 ? -5.379 -5.895 -2.619 1 94.19 104 GLY A C 1
ATOM 809 O O . GLY A 1 104 ? -5.254 -6.984 -2.053 1 94.19 104 GLY A O 1
ATOM 810 N N . ASN A 1 105 ? -4.82 -5.598 -3.777 1 94.75 105 ASN A N 1
ATOM 811 C CA . ASN A 1 105 ? -3.902 -6.543 -4.406 1 94.75 105 ASN A CA 1
ATOM 812 C C . ASN A 1 105 ? -2.684 -6.812 -3.529 1 94.75 105 ASN A C 1
ATOM 814 O O . ASN A 1 105 ? -2.221 -7.953 -3.438 1 94.75 105 ASN A O 1
ATOM 818 N N . VAL A 1 106 ? -2.191 -5.797 -2.914 1 97.19 106 VAL A N 1
ATOM 819 C CA . VAL A 1 106 ? -1.056 -5.93 -2.006 1 97.19 106 VAL A CA 1
ATOM 820 C C . VAL A 1 106 ? -1.425 -6.848 -0.846 1 97.19 106 VAL A C 1
ATOM 822 O O . VAL A 1 106 ? -0.674 -7.77 -0.513 1 97.19 106 VAL A O 1
ATOM 825 N N . GLN A 1 107 ? -2.564 -6.656 -0.279 1 97.25 107 GLN A N 1
ATOM 826 C CA . GLN A 1 107 ? -2.984 -7.473 0.855 1 97.25 107 GLN A CA 1
ATOM 827 C C . GLN A 1 107 ? -3.26 -8.914 0.425 1 97.25 107 GLN A C 1
ATOM 829 O O . GLN A 1 107 ? -3.018 -9.852 1.187 1 97.25 107 GLN A O 1
ATOM 834 N N . ALA A 1 108 ? -3.766 -9.047 -0.797 1 96.06 108 ALA A N 1
ATOM 835 C CA . ALA A 1 108 ? -3.92 -10.398 -1.33 1 96.06 108 ALA A CA 1
ATOM 836 C C . ALA A 1 108 ? -2.566 -11.094 -1.475 1 96.06 108 ALA A C 1
ATOM 838 O O . ALA A 1 108 ? -2.436 -12.281 -1.178 1 96.06 108 ALA A O 1
ATOM 839 N N . ALA A 1 109 ? -1.596 -10.391 -1.954 1 97.75 109 ALA A N 1
ATOM 840 C CA . ALA A 1 109 ? -0.236 -10.922 -2.027 1 97.75 109 ALA A CA 1
ATOM 841 C C . ALA A 1 109 ? 0.277 -11.305 -0.642 1 97.75 109 ALA A C 1
ATOM 843 O O . ALA A 1 109 ? 0.933 -12.336 -0.482 1 97.75 109 ALA A O 1
ATOM 844 N N . MET A 1 110 ? -0.039 -10.461 0.327 1 98.44 110 MET A N 1
ATOM 845 C CA . MET A 1 110 ? 0.354 -10.75 1.702 1 98.44 110 MET A CA 1
ATOM 846 C C . MET A 1 110 ? -0.307 -12.031 2.197 1 98.44 110 MET A C 1
ATOM 848 O O . MET A 1 110 ? 0.323 -12.836 2.895 1 98.44 110 MET A O 1
ATOM 852 N N . TYR A 1 111 ? -1.518 -12.203 1.869 1 97.5 111 TYR A N 1
ATOM 853 C CA . TYR A 1 111 ? -2.209 -13.438 2.213 1 97.5 111 TYR A CA 1
ATOM 854 C C . TYR A 1 111 ? -1.451 -14.648 1.687 1 97.5 111 TYR A C 1
ATOM 856 O O . TYR A 1 111 ? -1.175 -15.594 2.436 1 97.5 111 TYR A O 1
ATOM 864 N N . ALA A 1 112 ? -1.128 -14.594 0.438 1 97.88 112 ALA A N 1
ATOM 865 C CA . ALA A 1 112 ? -0.421 -15.719 -0.174 1 97.88 112 ALA A CA 1
ATOM 866 C C . ALA A 1 112 ? 0.927 -15.953 0.502 1 97.88 112 ALA A C 1
ATOM 868 O O . ALA A 1 112 ? 1.304 -17.094 0.77 1 97.88 112 ALA A O 1
ATOM 869 N N . ALA A 1 113 ? 1.624 -14.883 0.762 1 98.38 113 ALA A N 1
ATOM 870 C CA . ALA A 1 113 ? 2.92 -15 1.43 1 98.38 113 ALA A CA 1
ATOM 871 C C . ALA A 1 113 ? 2.771 -15.625 2.812 1 98.38 113 ALA A C 1
ATOM 873 O O . ALA A 1 113 ? 3.607 -16.438 3.225 1 98.38 113 ALA A O 1
ATOM 874 N N . SER A 1 114 ? 1.696 -15.227 3.514 1 97.81 114 SER A N 1
ATOM 875 C CA . SER A 1 114 ? 1.456 -15.766 4.848 1 97.81 114 SER A CA 1
ATOM 876 C C . SER A 1 114 ? 1.202 -17.266 4.805 1 97.81 114 SER A C 1
ATOM 878 O O . SER A 1 114 ? 1.316 -17.953 5.824 1 97.81 114 SER A O 1
ATOM 880 N N . ARG A 1 115 ? 0.882 -17.703 3.645 1 96.88 115 ARG A N 1
ATOM 881 C CA . ARG A 1 115 ? 0.608 -19.125 3.467 1 96.88 115 ARG A CA 1
ATOM 882 C C . ARG A 1 115 ? 1.813 -19.844 2.871 1 96.88 115 ARG A C 1
ATOM 884 O O . ARG A 1 115 ? 1.708 -21 2.447 1 96.88 115 ARG A O 1
ATOM 891 N N . GLY A 1 116 ? 2.883 -19.188 2.797 1 96.44 116 GLY A N 1
ATOM 892 C CA . GLY A 1 116 ? 4.133 -19.844 2.438 1 96.44 116 GLY A CA 1
ATOM 893 C C . GLY A 1 116 ? 4.535 -19.594 0.993 1 96.44 116 GLY A C 1
ATOM 894 O O . GLY A 1 116 ? 5.562 -20.109 0.538 1 96.44 116 GLY A O 1
ATOM 895 N N . ALA A 1 117 ? 3.805 -18.812 0.251 1 97.88 117 ALA A N 1
ATOM 896 C CA . ALA A 1 117 ? 4.137 -18.547 -1.146 1 97.88 117 ALA A CA 1
ATOM 897 C C . ALA A 1 117 ? 5.129 -17.391 -1.269 1 97.88 117 ALA A C 1
ATOM 899 O O . ALA A 1 117 ? 5.219 -16.547 -0.374 1 97.88 117 ALA A O 1
ATOM 900 N N . VAL A 1 118 ? 5.926 -17.422 -2.303 1 98.06 118 VAL A N 1
ATOM 901 C CA . VAL A 1 118 ? 6.625 -16.234 -2.795 1 98.06 118 VAL A CA 1
ATOM 902 C C . VAL A 1 118 ? 5.793 -15.555 -3.883 1 98.06 118 VAL A C 1
ATOM 904 O O . VAL A 1 118 ? 5.453 -16.188 -4.891 1 98.06 118 VAL A O 1
ATOM 907 N N . VAL A 1 119 ? 5.449 -14.312 -3.637 1 98.38 119 VAL A N 1
ATOM 908 C CA . VAL A 1 119 ? 4.582 -13.609 -4.574 1 98.38 119 VAL A CA 1
ATOM 909 C C . VAL A 1 119 ? 5.348 -12.461 -5.23 1 98.38 119 VAL A C 1
ATOM 911 O O . VAL A 1 119 ? 6.012 -11.68 -4.547 1 98.38 119 VAL A O 1
ATOM 914 N N . ARG A 1 120 ? 5.258 -12.438 -6.496 1 97.5 120 ARG A N 1
ATOM 915 C CA . ARG A 1 120 ? 5.871 -11.359 -7.27 1 97.5 120 ARG A CA 1
ATOM 916 C C . ARG A 1 120 ? 4.809 -10.5 -7.945 1 97.5 120 ARG A C 1
ATOM 918 O O . ARG A 1 120 ? 3.936 -11.016 -8.648 1 97.5 120 ARG A O 1
ATOM 925 N N . MET A 1 121 ? 4.734 -9.242 -7.668 1 97.38 121 MET A N 1
ATOM 926 C CA . MET A 1 121 ? 3.963 -8.266 -8.438 1 97.38 121 MET A CA 1
ATOM 927 C C . MET A 1 121 ? 4.852 -7.531 -9.43 1 97.38 121 MET A C 1
ATOM 929 O O . MET A 1 121 ? 5.863 -6.941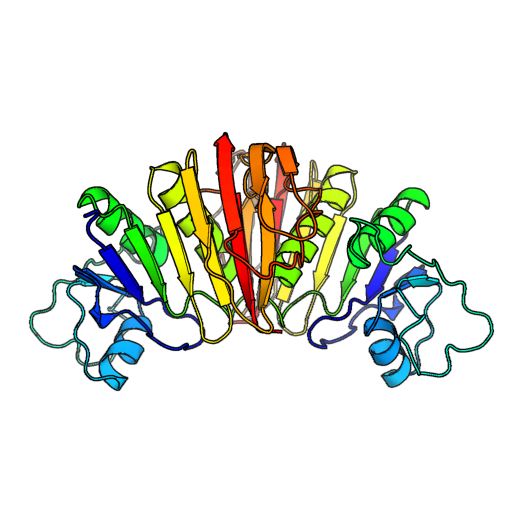 -9.055 1 97.38 121 MET A O 1
ATOM 933 N N . VAL A 1 122 ? 4.438 -7.523 -10.719 1 95.44 122 VAL A N 1
ATOM 934 C CA . VAL A 1 122 ? 5.402 -7.035 -11.695 1 95.44 122 VAL A CA 1
ATOM 935 C C . VAL A 1 122 ? 4.707 -6.102 -12.688 1 95.44 122 VAL A C 1
ATOM 937 O O . VAL A 1 122 ? 3.533 -6.293 -13.008 1 95.44 122 VAL A O 1
ATOM 940 N N . ASN A 1 123 ? 5.344 -5.074 -13.07 1 91.94 123 ASN A N 1
ATOM 941 C CA . ASN A 1 123 ? 5.031 -4.27 -14.25 1 91.94 123 ASN A CA 1
ATOM 942 C C . ASN A 1 123 ? 6.293 -3.857 -14.992 1 91.94 123 ASN A C 1
ATOM 944 O O . ASN A 1 123 ? 7.348 -4.48 -14.836 1 91.94 123 ASN A O 1
ATOM 948 N N . GLN A 1 124 ? 6.219 -2.859 -15.875 1 88.56 124 GLN A N 1
ATOM 949 C CA . GLN A 1 124 ? 7.332 -2.51 -16.75 1 88.56 124 GLN A CA 1
ATOM 950 C C . GLN A 1 124 ? 8.523 -1.992 -15.953 1 88.56 124 GLN A C 1
ATOM 952 O O . GLN A 1 124 ? 9.672 -2.252 -16.297 1 88.56 124 GLN A O 1
ATOM 957 N N . ASP A 1 125 ? 8.242 -1.338 -14.859 1 91.38 125 ASP A N 1
ATOM 958 C CA . ASP A 1 125 ? 9.336 -0.651 -14.172 1 91.38 125 ASP A CA 1
ATOM 959 C C . ASP A 1 125 ? 9.438 -1.106 -12.719 1 91.38 125 ASP A C 1
ATOM 961 O O . ASP A 1 125 ? 10.258 -0.586 -11.961 1 91.38 125 ASP A O 1
ATOM 965 N N . THR A 1 126 ? 8.586 -1.999 -12.328 1 94.5 126 THR A N 1
ATOM 966 C CA . THR A 1 126 ? 8.523 -2.383 -10.922 1 94.5 126 THR A CA 1
ATOM 967 C C . THR A 1 126 ? 8.484 -3.902 -10.781 1 94.5 126 THR A C 1
ATOM 969 O O . THR A 1 126 ? 7.738 -4.578 -11.492 1 94.5 126 THR A O 1
ATOM 972 N N . ASP A 1 127 ? 9.328 -4.438 -10.016 1 95.25 127 ASP A N 1
ATOM 973 C CA . ASP A 1 127 ? 9.336 -5.828 -9.57 1 95.25 127 ASP A CA 1
ATOM 974 C C . ASP A 1 127 ? 9.352 -5.914 -8.047 1 95.25 127 ASP A C 1
ATOM 976 O O . ASP A 1 127 ? 10.359 -5.617 -7.41 1 95.25 127 ASP A O 1
ATOM 980 N N . SER A 1 128 ? 8.203 -6.383 -7.453 1 97.25 128 SER A N 1
ATOM 981 C CA . SER A 1 128 ? 8.094 -6.41 -6 1 97.25 128 SER A CA 1
ATOM 982 C C . SER A 1 128 ? 7.766 -7.812 -5.496 1 97.25 128 SER A C 1
ATOM 984 O O . SER A 1 128 ? 6.797 -8.43 -5.941 1 97.25 128 SER A O 1
ATOM 986 N N . TYR A 1 129 ? 8.539 -8.281 -4.562 1 98.19 129 TYR A N 1
ATOM 987 C CA . TYR A 1 129 ? 8.336 -9.586 -3.941 1 98.19 129 TYR A CA 1
ATOM 988 C C . TYR A 1 129 ? 7.727 -9.438 -2.551 1 98.19 129 TYR A C 1
ATOM 990 O O . TYR A 1 129 ? 8.055 -8.5 -1.819 1 98.19 129 TYR A O 1
ATOM 998 N N . PHE A 1 130 ? 6.871 -10.312 -2.225 1 98.69 130 PHE A N 1
ATOM 999 C CA . PHE A 1 130 ? 6.367 -10.508 -0.871 1 98.69 130 PHE A CA 1
ATOM 1000 C C . PHE A 1 130 ? 6.773 -11.875 -0.331 1 98.69 130 PHE A C 1
ATOM 1002 O O . PHE A 1 130 ? 6.43 -12.906 -0.91 1 98.69 130 PHE A O 1
ATOM 1009 N N . ILE A 1 131 ? 7.512 -11.906 0.788 1 98.5 131 ILE A N 1
ATOM 1010 C CA . ILE A 1 131 ? 8.047 -13.156 1.306 1 98.5 131 ILE A CA 1
ATOM 1011 C C . ILE A 1 131 ? 7.852 -13.219 2.818 1 98.5 131 ILE A C 1
ATOM 1013 O O . ILE A 1 131 ? 7.855 -12.18 3.492 1 98.5 131 ILE A O 1
ATOM 1017 N N . ASN A 1 132 ? 7.625 -14.289 3.334 1 98.12 132 ASN A N 1
ATOM 1018 C CA . ASN A 1 132 ? 7.551 -14.656 4.746 1 98.12 132 ASN A CA 1
ATOM 1019 C C . ASN A 1 132 ? 8.43 -15.867 5.055 1 98.12 132 ASN A C 1
ATOM 1021 O O . ASN A 1 132 ? 8.383 -16.875 4.34 1 98.12 132 ASN A O 1
ATOM 1025 N N . HIS A 1 133 ? 9.266 -15.734 6.16 1 96.62 133 HIS A N 1
ATOM 1026 C CA . HIS A 1 133 ? 10.203 -16.797 6.492 1 96.62 133 HIS A CA 1
ATOM 1027 C C . HIS A 1 133 ? 10.984 -17.25 5.258 1 96.62 133 HIS A C 1
ATOM 1029 O O . HIS A 1 133 ? 11.055 -18.438 4.961 1 96.62 133 HIS A O 1
ATOM 1035 N N . GLY A 1 134 ? 11.57 -16.266 4.562 1 96.06 134 GLY A N 1
ATOM 1036 C CA . GLY A 1 134 ? 12.164 -16.594 3.277 1 96.06 134 GLY A CA 1
ATOM 1037 C C . GLY A 1 134 ? 13.383 -15.758 2.945 1 96.06 134 GLY A C 1
ATOM 1038 O O . GLY A 1 134 ? 13.836 -14.961 3.77 1 96.06 134 GLY A O 1
ATOM 1039 N N . GLU A 1 135 ? 13.961 -16.109 1.807 1 97.19 135 GLU A N 1
ATOM 1040 C CA . GLU A 1 135 ? 15.141 -15.422 1.308 1 97.19 135 GLU A CA 1
ATOM 1041 C C . GLU A 1 135 ? 15.023 -15.133 -0.187 1 97.19 135 GLU A C 1
ATOM 1043 O O . GLU A 1 135 ? 14.32 -15.844 -0.906 1 97.19 135 GLU A O 1
ATOM 1048 N N . LEU A 1 136 ? 15.633 -14.07 -0.574 1 97.44 136 LEU A N 1
ATOM 1049 C CA . LEU A 1 136 ? 15.688 -13.664 -1.975 1 97.44 136 LEU A CA 1
ATOM 1050 C C . LEU A 1 136 ? 17.109 -13.32 -2.385 1 97.44 136 LEU A C 1
ATOM 1052 O O . LEU A 1 136 ? 17.859 -12.711 -1.61 1 97.44 136 LEU A O 1
ATOM 1056 N N . ILE A 1 137 ? 17.484 -13.758 -3.52 1 96.94 137 ILE A N 1
ATOM 1057 C CA . ILE A 1 137 ? 18.734 -13.367 -4.148 1 96.94 137 ILE A CA 1
ATOM 1058 C C . ILE A 1 137 ? 18.453 -12.492 -5.363 1 96.94 137 ILE A C 1
ATOM 1060 O O . ILE A 1 137 ? 17.766 -12.914 -6.297 1 96.94 137 ILE A O 1
ATOM 1064 N N . ILE A 1 138 ? 18.938 -11.289 -5.336 1 95.5 138 ILE A N 1
ATOM 1065 C CA . ILE A 1 138 ? 18.656 -10.32 -6.387 1 95.5 138 ILE A CA 1
ATOM 1066 C C . ILE A 1 138 ? 19.938 -10.016 -7.156 1 95.5 138 ILE A C 1
ATOM 1068 O O . ILE A 1 138 ? 20.922 -9.531 -6.578 1 95.5 138 ILE A O 1
ATOM 1072 N N . GLU A 1 139 ? 19.859 -10.195 -8.383 1 94.19 139 GLU A N 1
ATOM 1073 C CA . GLU A 1 139 ? 21 -9.914 -9.234 1 94.19 139 GLU A CA 1
ATOM 1074 C C . GLU A 1 139 ? 21.156 -8.414 -9.477 1 94.19 139 GLU A C 1
ATOM 1076 O O . GLU A 1 139 ? 20.188 -7.664 -9.375 1 94.19 139 GLU A O 1
ATOM 1081 N N . PRO A 1 140 ? 22.344 -8.008 -9.781 1 90.06 140 PRO A N 1
ATOM 1082 C CA . PRO A 1 140 ? 22.562 -6.582 -10.031 1 90.06 140 PRO A CA 1
ATOM 1083 C C . PRO A 1 140 ? 21.75 -6.055 -11.211 1 90.06 140 PRO A C 1
ATOM 1085 O O . PRO A 1 140 ? 21.562 -6.762 -12.203 1 90.06 140 PRO A O 1
ATOM 1088 N N . ARG A 1 141 ? 21.219 -4.965 -11.047 1 87.31 141 ARG A N 1
ATOM 1089 C CA . ARG A 1 141 ? 20.5 -4.238 -12.086 1 87.31 141 ARG A CA 1
ATOM 1090 C C . ARG A 1 141 ? 20.906 -2.768 -12.109 1 87.31 141 ARG A C 1
ATOM 1092 O O . ARG A 1 141 ? 21.047 -2.137 -11.062 1 87.31 141 ARG A O 1
ATOM 1099 N N . GLU A 1 142 ? 21.109 -2.236 -13.273 1 85.94 142 GLU A N 1
ATOM 1100 C CA . GLU A 1 142 ? 21.469 -0.826 -13.391 1 85.94 142 GLU A CA 1
ATOM 1101 C C . GLU A 1 142 ? 20.25 0.07 -13.273 1 85.94 142 GLU A C 1
ATOM 1103 O O . GLU A 1 142 ? 19.156 -0.306 -13.695 1 85.94 142 GLU A O 1
ATOM 1108 N N . ASP A 1 143 ? 20.422 1.195 -12.727 1 88.88 143 ASP A N 1
ATOM 1109 C CA . ASP A 1 143 ? 19.406 2.24 -12.656 1 88.88 143 ASP A CA 1
ATOM 1110 C C . ASP A 1 143 ? 18.141 1.729 -11.977 1 88.88 143 ASP A C 1
ATOM 1112 O O . ASP A 1 143 ? 17.031 1.918 -12.484 1 88.88 143 ASP A O 1
ATOM 1116 N N . CYS A 1 144 ? 18.359 0.938 -10.969 1 91.19 144 CYS A N 1
ATOM 1117 C CA . CYS A 1 144 ? 17.25 0.365 -10.219 1 91.19 144 CYS A CA 1
ATOM 1118 C C . CYS A 1 144 ? 17.422 0.603 -8.719 1 91.19 144 CYS A C 1
ATOM 1120 O O . CYS A 1 144 ? 18.531 0.508 -8.203 1 91.19 144 CYS A O 1
ATOM 1122 N N . SER A 1 145 ? 16.344 0.957 -8.102 1 91.06 145 SER A N 1
ATOM 1123 C CA . SER A 1 145 ? 16.359 1.095 -6.652 1 91.06 145 SER A CA 1
ATOM 1124 C C . SER A 1 145 ? 15.844 -0.167 -5.973 1 91.06 145 SER A C 1
ATOM 1126 O O . SER A 1 145 ? 15.07 -0.927 -6.562 1 91.06 145 SER A O 1
ATOM 1128 N N . LEU A 1 146 ? 16.344 -0.447 -4.777 1 94.19 146 LEU A N 1
ATOM 1129 C CA . LEU A 1 146 ? 15.891 -1.565 -3.961 1 94.19 146 LEU A CA 1
ATOM 1130 C C . LEU A 1 146 ? 15.289 -1.071 -2.652 1 94.19 146 LEU A C 1
ATOM 1132 O O . LEU A 1 146 ? 15.969 -0.427 -1.852 1 94.19 146 LEU A O 1
ATOM 1136 N N . SER A 1 147 ? 14.039 -1.305 -2.473 1 94.62 147 SER A N 1
ATOM 1137 C CA . SER A 1 147 ? 13.367 -0.944 -1.225 1 94.62 147 SER A CA 1
ATOM 1138 C C . SER A 1 147 ? 12.922 -2.186 -0.461 1 94.62 147 SER A C 1
ATOM 1140 O O . SER A 1 147 ? 12.445 -3.152 -1.062 1 94.62 147 SER A O 1
ATOM 1142 N N . VAL A 1 148 ? 13.156 -2.199 0.822 1 96.38 148 VAL A N 1
ATOM 1143 C CA . VAL A 1 148 ? 12.75 -3.27 1.724 1 96.38 148 VAL A CA 1
ATOM 1144 C C . VAL A 1 148 ? 11.836 -2.707 2.812 1 96.38 148 VAL A C 1
ATOM 1146 O O . VAL A 1 148 ? 12.258 -1.878 3.619 1 96.38 148 VAL A O 1
ATOM 1149 N N . LEU A 1 149 ? 10.57 -3.166 2.828 1 97.06 149 LEU A N 1
ATOM 1150 C CA . LEU A 1 149 ? 9.57 -2.604 3.734 1 97.06 149 LEU A CA 1
ATOM 1151 C C . LEU A 1 149 ? 8.828 -3.707 4.477 1 97.06 149 LEU A C 1
ATOM 1153 O O . LEU A 1 149 ? 8.477 -4.73 3.885 1 97.06 149 LEU A O 1
ATOM 1157 N N . ALA A 1 150 ? 8.594 -3.539 5.77 1 98.19 150 ALA A N 1
ATOM 1158 C CA . ALA A 1 150 ? 7.758 -4.457 6.539 1 98.19 150 ALA A CA 1
ATOM 1159 C C . ALA A 1 150 ? 6.281 -4.281 6.191 1 98.19 150 ALA A C 1
ATOM 1161 O O . ALA A 1 150 ? 5.75 -3.172 6.266 1 98.19 150 ALA A O 1
ATOM 1162 N N . MET A 1 151 ? 5.668 -5.387 5.84 1 98.25 151 MET A N 1
ATOM 1163 C CA . MET A 1 151 ? 4.246 -5.309 5.512 1 98.25 151 MET A CA 1
ATOM 1164 C C . MET A 1 151 ? 3.391 -5.734 6.699 1 98.25 151 MET A C 1
ATOM 1166 O O . MET A 1 151 ? 2.211 -5.383 6.777 1 98.25 151 MET A O 1
ATOM 1170 N N . THR A 1 152 ? 3.92 -6.578 7.555 1 98.5 152 THR A N 1
ATOM 1171 C CA . THR A 1 152 ? 3.338 -6.82 8.867 1 98.5 152 THR A CA 1
ATOM 1172 C C . THR A 1 152 ? 3.811 -5.77 9.875 1 98.5 152 THR A C 1
ATOM 1174 O O . THR A 1 152 ? 4.742 -5.012 9.594 1 98.5 152 THR A O 1
ATOM 1177 N N . ASP A 1 153 ? 3.164 -5.773 11.07 1 98.38 153 ASP A N 1
ATOM 1178 C CA . ASP A 1 153 ? 3.52 -4.754 12.047 1 98.38 153 ASP A CA 1
ATOM 1179 C C . ASP A 1 153 ? 5.027 -4.727 12.297 1 98.38 153 ASP A C 1
ATOM 1181 O O . ASP A 1 153 ? 5.629 -3.652 12.383 1 98.38 153 ASP A O 1
ATOM 1185 N N . GLU A 1 154 ? 5.559 -5.895 12.359 1 98.06 154 GLU A N 1
ATOM 1186 C CA . GLU A 1 154 ? 7.004 -6.059 12.508 1 98.06 154 GLU A CA 1
ATOM 1187 C C . GLU A 1 154 ? 7.52 -7.195 11.641 1 98.06 154 GLU A C 1
ATOM 1189 O O . GLU A 1 154 ? 6.84 -8.211 11.461 1 98.06 154 GLU A O 1
ATOM 1194 N N . CYS A 1 155 ? 8.633 -6.973 11.047 1 98.25 155 CYS A N 1
ATOM 1195 C CA . CYS A 1 155 ? 9.453 -8.039 10.469 1 98.25 155 CYS A CA 1
ATOM 1196 C C . CYS A 1 155 ? 10.742 -8.219 11.266 1 98.25 155 CYS A C 1
ATOM 1198 O O . CYS A 1 155 ? 11.5 -7.27 11.445 1 98.25 155 CYS A O 1
ATOM 1200 N N . LYS A 1 156 ? 11.008 -9.406 11.727 1 98.44 156 LYS A N 1
ATOM 1201 C CA . LYS A 1 156 ? 12.172 -9.68 12.562 1 98.44 156 LYS A CA 1
ATOM 1202 C C . LYS A 1 156 ? 13.219 -10.492 11.797 1 98.44 156 LYS A C 1
ATOM 1204 O O . LYS A 1 156 ? 12.883 -11.188 10.836 1 98.44 156 LYS A O 1
ATOM 1209 N N . ASN A 1 157 ? 14.453 -10.391 12.234 1 98.44 157 ASN A N 1
ATOM 1210 C CA . ASN A 1 157 ? 15.586 -11.102 11.641 1 98.44 157 ASN A CA 1
ATOM 1211 C C . ASN A 1 157 ? 15.703 -10.82 10.148 1 98.44 157 ASN A C 1
ATOM 1213 O O . ASN A 1 157 ? 15.797 -11.742 9.336 1 98.44 157 ASN A O 1
ATOM 1217 N N . VAL A 1 158 ? 15.594 -9.539 9.859 1 98 158 VAL A N 1
ATOM 1218 C CA . VAL A 1 158 ? 15.781 -9.102 8.484 1 98 158 VAL A CA 1
ATOM 1219 C C . VAL A 1 158 ? 17.266 -8.875 8.211 1 98 158 VAL A C 1
ATOM 1221 O O . VAL A 1 158 ? 17.938 -8.141 8.945 1 98 158 VAL A O 1
ATOM 1224 N N . THR A 1 159 ? 17.766 -9.5 7.277 1 97.94 159 THR A N 1
ATOM 1225 C CA . THR A 1 159 ? 19.156 -9.328 6.855 1 97.94 159 THR A CA 1
ATOM 1226 C C . THR A 1 159 ? 19.234 -8.93 5.383 1 97.94 159 THR A C 1
ATOM 1228 O O . THR A 1 159 ? 18.578 -9.547 4.535 1 97.94 159 THR A O 1
ATOM 1231 N N . VAL A 1 160 ? 19.844 -7.891 5.062 1 96.62 160 VAL A N 1
ATOM 1232 C CA . VAL A 1 160 ? 20.109 -7.395 3.717 1 96.62 160 VAL A CA 1
ATOM 1233 C C . VAL A 1 160 ? 21.609 -7.207 3.52 1 96.62 160 VAL A C 1
ATOM 1235 O O . VAL A 1 160 ? 22.25 -6.434 4.238 1 96.62 160 VAL A O 1
ATOM 1238 N N . THR A 1 161 ? 22.188 -7.918 2.598 1 96.5 161 THR A N 1
ATOM 1239 C CA . THR A 1 161 ? 23.609 -7.816 2.303 1 96.5 161 THR A CA 1
ATOM 1240 C C . THR A 1 161 ? 23.828 -7.594 0.811 1 96.5 161 THR A C 1
ATOM 1242 O O . THR A 1 161 ? 22.953 -7.855 -0.004 1 96.5 161 THR A O 1
ATOM 1245 N N . GLY A 1 162 ? 24.969 -7.027 0.541 1 95.25 162 GLY A N 1
ATOM 1246 C CA . GLY A 1 162 ? 25.312 -6.773 -0.85 1 95.25 162 GLY A CA 1
ATOM 1247 C C . GLY A 1 162 ? 24.781 -5.445 -1.359 1 95.25 162 GLY A C 1
ATOM 1248 O O . GLY A 1 162 ? 24.719 -5.219 -2.57 1 95.25 162 GLY A O 1
ATOM 1249 N N . THR A 1 163 ? 24.297 -4.617 -0.456 1 93.69 163 THR A N 1
ATOM 1250 C CA . THR A 1 163 ? 23.766 -3.305 -0.8 1 93.69 163 THR A CA 1
ATOM 1251 C C . THR A 1 163 ? 24.562 -2.199 -0.113 1 93.69 163 THR A C 1
ATOM 1253 O O . THR A 1 163 ? 25.422 -2.477 0.723 1 93.69 163 THR A O 1
ATOM 1256 N N . THR A 1 164 ? 24.312 -0.985 -0.527 1 90.62 164 THR A N 1
ATOM 1257 C CA . THR A 1 164 ? 24.984 0.155 0.077 1 90.62 164 THR A CA 1
ATOM 1258 C C . THR A 1 164 ? 24.672 0.249 1.565 1 90.62 164 THR A C 1
ATOM 1260 O O . THR A 1 164 ? 25.562 0.46 2.387 1 90.62 164 THR A O 1
ATOM 1263 N N . TYR A 1 165 ? 23.375 0.117 1.888 1 90.75 165 TYR A N 1
ATOM 1264 C CA . TYR A 1 165 ? 22.938 0.087 3.275 1 90.75 165 TYR A CA 1
ATOM 1265 C C . TYR A 1 165 ? 22.516 -1.319 3.682 1 90.75 165 TYR A C 1
ATOM 1267 O O . TYR A 1 165 ? 21.438 -1.794 3.283 1 90.75 165 TYR A O 1
ATOM 1275 N N . GLU A 1 166 ? 23.312 -1.919 4.488 1 93.88 166 GLU A N 1
ATOM 1276 C CA . GLU A 1 166 ? 23.047 -3.301 4.883 1 93.88 166 GLU A CA 1
ATOM 1277 C C . GLU A 1 166 ? 22.312 -3.367 6.215 1 93.88 166 GLU A C 1
ATOM 1279 O O . GLU A 1 166 ? 22.281 -2.391 6.965 1 93.88 166 GLU A O 1
ATOM 1284 N N . LEU A 1 167 ? 21.625 -4.43 6.422 1 94.81 167 LEU A N 1
ATOM 1285 C CA . LEU A 1 167 ? 20.953 -4.773 7.672 1 94.81 167 LEU A CA 1
ATOM 1286 C C . LEU A 1 167 ? 21.344 -6.176 8.125 1 94.81 167 LEU A C 1
ATOM 1288 O O . LEU A 1 167 ? 21.5 -7.078 7.297 1 94.81 167 LEU A O 1
ATOM 1292 N N . THR A 1 168 ? 21.562 -6.387 9.414 1 96.88 168 THR A N 1
ATOM 1293 C CA . THR A 1 168 ? 21.828 -7.703 9.984 1 96.88 168 THR A CA 1
ATOM 1294 C C . THR A 1 168 ? 20.875 -7.996 11.141 1 96.88 168 THR A C 1
ATOM 1296 O O . THR A 1 168 ? 20.953 -7.355 12.188 1 96.88 168 THR A O 1
ATOM 1299 N N . ASN A 1 169 ? 20.031 -8.961 10.906 1 97.62 169 ASN A N 1
ATOM 1300 C CA . ASN A 1 169 ? 19.078 -9.398 11.906 1 97.62 169 ASN A CA 1
ATOM 1301 C C . ASN A 1 169 ? 18.297 -8.219 12.484 1 97.62 169 ASN A C 1
ATOM 1303 O O . ASN A 1 169 ? 18.172 -8.086 13.703 1 97.62 169 ASN A O 1
ATOM 1307 N N . ALA A 1 170 ? 17.891 -7.367 11.656 1 96.62 170 ALA A N 1
ATOM 1308 C CA . ALA A 1 170 ? 17.203 -6.148 12.078 1 96.62 170 ALA A CA 1
ATOM 1309 C C . ALA A 1 170 ? 15.703 -6.383 12.219 1 96.62 170 ALA A C 1
ATOM 1311 O O . ALA A 1 170 ? 15.172 -7.367 11.695 1 96.62 170 ALA A O 1
ATOM 1312 N N . THR A 1 171 ? 15.094 -5.582 13.031 1 97.44 171 THR A N 1
ATOM 1313 C CA . THR A 1 171 ? 13.633 -5.512 13.094 1 97.44 171 THR A CA 1
ATOM 1314 C C . THR A 1 171 ? 13.125 -4.289 12.336 1 97.44 171 THR A C 1
ATOM 1316 O O . THR A 1 171 ? 13.531 -3.16 12.625 1 97.44 171 THR A O 1
ATOM 1319 N N . LEU A 1 172 ? 12.352 -4.516 11.344 1 96.62 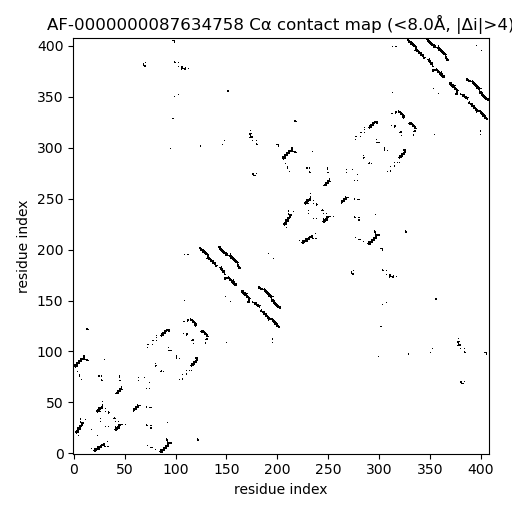172 LEU A N 1
ATOM 1320 C CA . LEU A 1 172 ? 11.695 -3.439 10.609 1 96.62 172 LEU A CA 1
ATOM 1321 C C . LEU A 1 172 ? 10.234 -3.309 11.023 1 96.62 172 LEU A C 1
ATOM 1323 O O . LEU A 1 172 ? 9.578 -4.309 11.32 1 96.62 172 LEU A O 1
ATOM 1327 N N . LYS A 1 173 ? 9.695 -2.088 11.086 1 96.94 173 LYS A N 1
ATOM 1328 C CA . LYS A 1 173 ? 8.297 -1.821 11.414 1 96.94 173 LYS A CA 1
ATOM 1329 C C . LYS A 1 173 ? 7.57 -1.192 10.227 1 96.94 173 LYS A C 1
ATOM 1331 O O . LYS A 1 173 ? 8.156 -0.423 9.469 1 96.94 173 LYS A O 1
ATOM 1336 N N . ASN A 1 174 ? 6.273 -1.49 10.086 1 97.25 174 ASN A N 1
ATOM 1337 C CA . ASN A 1 174 ? 5.508 -0.949 8.969 1 97.25 174 ASN A CA 1
ATOM 1338 C C . ASN A 1 174 ? 5.137 0.513 9.195 1 97.25 174 ASN A C 1
ATOM 1340 O O . ASN A 1 174 ? 4.449 1.121 8.375 1 97.25 174 ASN A O 1
ATOM 1344 N N . THR A 1 175 ? 5.559 1.095 10.32 1 94.56 175 THR A N 1
ATOM 1345 C CA . THR A 1 175 ? 5.383 2.51 10.625 1 94.56 175 THR A CA 1
ATOM 1346 C C . THR A 1 175 ? 6.719 3.244 10.578 1 94.56 175 THR A C 1
ATOM 1348 O O . THR A 1 175 ? 6.859 4.332 11.133 1 94.56 175 THR A O 1
ATOM 1351 N N . PHE A 1 176 ? 7.695 2.596 10.016 1 87.5 176 PHE A N 1
ATOM 1352 C CA . PHE A 1 176 ? 9.016 3.201 9.883 1 87.5 176 PHE A CA 1
ATOM 1353 C C . PHE A 1 176 ? 9.664 2.795 8.562 1 87.5 176 PHE A C 1
ATOM 1355 O O . PHE A 1 176 ? 10.531 1.92 8.539 1 87.5 176 PHE A O 1
ATOM 1362 N N . PRO A 1 177 ? 9.266 3.48 7.492 1 81.81 177 PRO A N 1
ATOM 1363 C CA . PRO A 1 177 ? 9.758 3.105 6.16 1 81.81 177 PRO A CA 1
ATOM 1364 C C . PRO A 1 177 ? 11.203 3.521 5.926 1 81.81 177 PRO A C 1
ATOM 1366 O O . PRO A 1 177 ? 11.477 4.375 5.078 1 81.81 177 PRO A O 1
ATOM 1369 N N . ILE A 1 178 ? 12.25 2.877 6.504 1 69.38 178 ILE A N 1
ATOM 1370 C CA . ILE A 1 178 ? 13.664 3.223 6.41 1 69.38 178 ILE A CA 1
ATOM 1371 C C . ILE A 1 178 ? 14.305 2.477 5.238 1 69.38 178 ILE A C 1
ATOM 1373 O O . ILE A 1 178 ? 15.398 2.824 4.793 1 69.38 178 ILE A O 1
ATOM 1377 N N . GLY A 1 179 ? 13.648 1.595 4.707 1 74.75 179 GLY A N 1
ATOM 1378 C CA . GLY A 1 179 ? 14.266 0.747 3.705 1 74.75 179 GLY A CA 1
ATOM 1379 C C . GLY A 1 179 ? 13.922 1.149 2.285 1 74.75 179 GLY A C 1
ATOM 1380 O O . GLY A 1 179 ? 13.688 0.292 1.43 1 74.75 179 GLY A O 1
ATOM 1381 N N . VAL A 1 180 ? 13.828 2.467 2.111 1 78.5 180 VAL A N 1
ATOM 1382 C CA . VAL A 1 180 ? 13.445 2.893 0.768 1 78.5 180 VAL A CA 1
ATOM 1383 C C . VAL A 1 180 ? 14.688 3.334 -0.005 1 78.5 180 VAL A C 1
ATOM 1385 O O . VAL A 1 180 ? 15.555 4.012 0.545 1 78.5 180 VAL A O 1
ATOM 1388 N N . SER A 1 181 ? 14.781 2.861 -1.237 1 82.25 181 SER A N 1
ATOM 1389 C CA . SER A 1 181 ? 15.703 3.312 -2.273 1 82.25 181 SER A CA 1
ATOM 1390 C C . SER A 1 181 ? 17.141 2.963 -1.918 1 82.25 181 SER A C 1
ATOM 1392 O O . SER A 1 181 ? 18.031 3.818 -1.982 1 82.25 181 SER A O 1
ATOM 1394 N N . ASN A 1 182 ? 17.406 1.761 -1.516 1 87.69 182 ASN A N 1
ATOM 1395 C CA . ASN A 1 182 ? 18.75 1.229 -1.404 1 87.69 182 ASN A CA 1
ATOM 1396 C C . ASN A 1 182 ? 19.375 0.999 -2.777 1 87.69 182 ASN A C 1
ATOM 1398 O O . ASN A 1 182 ? 18.688 1.042 -3.795 1 87.69 182 ASN A O 1
ATOM 1402 N N . GLU A 1 183 ? 20.672 0.906 -2.797 1 88.25 183 GLU A N 1
ATOM 1403 C CA . GLU A 1 183 ? 21.406 0.648 -4.027 1 88.25 183 GLU A CA 1
ATOM 1404 C C . GLU A 1 183 ? 22.312 -0.571 -3.885 1 88.25 183 GLU A C 1
ATOM 1406 O O . GLU A 1 183 ? 22.75 -0.902 -2.779 1 88.25 183 GLU A O 1
ATOM 1411 N N . TRP A 1 184 ? 22.484 -1.247 -5 1 88.38 184 TRP A N 1
ATOM 1412 C CA . TRP A 1 184 ? 23.391 -2.395 -4.965 1 88.38 184 TRP A CA 1
ATOM 1413 C C . TRP A 1 184 ? 24.078 -2.592 -6.312 1 88.38 184 TRP A C 1
ATOM 1415 O O . TRP A 1 184 ? 23.516 -2.271 -7.355 1 88.38 184 TRP A O 1
ATOM 1425 N N . GLN A 1 185 ? 25.328 -2.932 -6.352 1 86.88 185 GLN A N 1
ATOM 1426 C CA . GLN A 1 185 ? 26.109 -3.127 -7.574 1 86.88 185 GLN A CA 1
ATOM 1427 C C . GLN A 1 185 ? 26.391 -4.605 -7.809 1 86.88 185 GLN A C 1
ATOM 1429 O O . GLN A 1 185 ? 26.734 -5.008 -8.922 1 86.88 185 GLN A O 1
ATOM 1434 N N . GLY A 1 186 ? 26.359 -5.395 -6.867 1 89.25 186 GLY A N 1
ATOM 1435 C CA . GLY A 1 186 ? 26.484 -6.84 -6.977 1 89.25 186 GLY A CA 1
ATOM 1436 C C . GLY A 1 186 ? 25.234 -7.586 -6.594 1 89.25 186 GLY A C 1
ATOM 1437 O O . GLY A 1 186 ?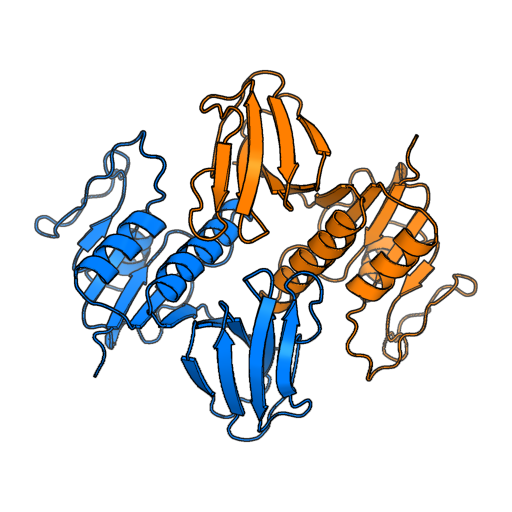 24.125 -7.062 -6.738 1 89.25 186 GLY A O 1
ATOM 1438 N N . THR A 1 187 ? 25.469 -8.812 -6.266 1 95.94 187 THR A N 1
ATOM 1439 C CA . THR A 1 187 ? 24.344 -9.633 -5.84 1 95.94 187 THR A CA 1
ATOM 1440 C C . THR A 1 187 ? 23.891 -9.234 -4.441 1 95.94 187 THR A C 1
ATOM 1442 O O . THR A 1 187 ? 24.703 -9.141 -3.52 1 95.94 187 THR A O 1
ATOM 1445 N N . ALA A 1 188 ? 22.578 -8.93 -4.367 1 96.69 188 ALA A N 1
ATOM 1446 C CA . ALA A 1 188 ? 22 -8.625 -3.061 1 96.69 188 ALA A CA 1
ATOM 1447 C C . ALA A 1 188 ? 21.297 -9.844 -2.469 1 96.69 188 ALA A C 1
ATOM 1449 O O . ALA A 1 188 ? 20.656 -10.609 -3.191 1 96.69 188 ALA A O 1
ATOM 1450 N N . HIS A 1 189 ? 21.516 -10.07 -1.224 1 97.75 189 HIS A N 1
ATOM 1451 C CA . HIS A 1 189 ? 20.844 -11.133 -0.482 1 97.75 189 HIS A CA 1
ATOM 1452 C C . HIS A 1 189 ? 19.906 -10.555 0.579 1 97.75 189 HIS A C 1
ATOM 1454 O O . HIS A 1 189 ? 20.328 -9.75 1.413 1 97.75 189 HIS A O 1
ATOM 1460 N N . ILE A 1 190 ? 18.656 -10.992 0.523 1 98.06 190 ILE A N 1
ATOM 1461 C CA . ILE A 1 190 ? 17.656 -10.5 1.472 1 98.06 190 ILE A CA 1
ATOM 1462 C C . ILE A 1 190 ? 16.984 -11.68 2.176 1 98.06 190 ILE A C 1
ATOM 1464 O O . ILE A 1 190 ? 16.594 -12.648 1.528 1 98.06 190 ILE A O 1
ATOM 1468 N N . LYS A 1 191 ? 16.906 -11.555 3.496 1 98.25 191 LYS A N 1
ATOM 1469 C CA . LYS A 1 191 ? 16.266 -12.602 4.293 1 98.25 191 LYS A CA 1
ATOM 1470 C C . LYS A 1 191 ? 15.359 -12.008 5.363 1 98.25 191 LYS A C 1
ATOM 1472 O O . LYS A 1 191 ? 15.656 -10.953 5.922 1 98.25 191 LYS A O 1
ATOM 1477 N N . VAL A 1 192 ? 14.266 -12.727 5.617 1 98.5 192 VAL A N 1
ATOM 1478 C CA . VAL A 1 192 ? 13.383 -12.359 6.719 1 98.5 192 VAL A CA 1
ATOM 1479 C C . VAL A 1 192 ? 13.016 -13.602 7.527 1 98.5 192 VAL A C 1
ATOM 1481 O O . VAL A 1 192 ? 12.695 -14.648 6.953 1 98.5 192 VAL A O 1
ATOM 1484 N N . GLY A 1 193 ? 13.117 -13.484 8.844 1 98.31 193 GLY A N 1
ATOM 1485 C CA . GLY A 1 193 ? 12.781 -14.602 9.719 1 98.31 193 GLY A CA 1
ATOM 1486 C C . GLY A 1 193 ? 11.32 -14.625 10.125 1 98.31 193 GLY A C 1
ATOM 1487 O O . GLY A 1 193 ? 10.711 -15.695 10.219 1 98.31 193 GLY A O 1
ATOM 1488 N N . GLU A 1 194 ? 10.773 -13.508 10.477 1 98.19 194 GLU A N 1
ATOM 1489 C CA . GLU A 1 194 ? 9.383 -13.383 10.883 1 98.19 194 GLU A CA 1
ATOM 1490 C C . GLU A 1 194 ? 8.727 -12.164 10.25 1 98.19 194 GLU A C 1
ATOM 1492 O O . GLU A 1 194 ? 9.336 -11.094 10.18 1 98.19 194 GLU A O 1
ATOM 1497 N N . GLY A 1 195 ? 7.477 -12.398 9.828 1 98.5 195 GLY A N 1
ATOM 1498 C CA . GLY A 1 195 ? 6.75 -11.289 9.227 1 98.5 195 GLY A CA 1
ATOM 1499 C C . GLY A 1 195 ? 6.797 -11.297 7.711 1 98.5 195 GLY A C 1
ATOM 1500 O O . GLY A 1 195 ? 7.621 -12 7.113 1 98.5 195 GLY A O 1
ATOM 1501 N N . ILE A 1 196 ? 5.934 -10.578 7.102 1 98.75 196 ILE A N 1
ATOM 1502 C CA . ILE A 1 196 ? 5.891 -10.469 5.648 1 98.75 196 ILE A CA 1
ATOM 1503 C C . ILE A 1 196 ? 6.695 -9.25 5.199 1 98.75 196 ILE A C 1
ATOM 1505 O O . ILE A 1 196 ? 6.398 -8.125 5.602 1 98.75 196 ILE A O 1
ATOM 1509 N N . LEU A 1 197 ? 7.684 -9.484 4.383 1 98.56 197 LEU A N 1
ATOM 1510 C CA . LEU A 1 197 ? 8.586 -8.453 3.879 1 98.56 197 LEU A CA 1
ATOM 1511 C C . LEU A 1 197 ? 8.32 -8.18 2.404 1 98.56 197 LEU A C 1
ATOM 1513 O O . LEU A 1 197 ? 8.141 -9.109 1.615 1 98.56 197 LEU A O 1
ATOM 1517 N N . MET A 1 198 ? 8.195 -6.945 2.039 1 98.5 198 MET A N 1
ATOM 1518 C CA . MET A 1 198 ? 8.156 -6.551 0.633 1 98.5 198 MET A CA 1
ATOM 1519 C C . MET A 1 198 ? 9.539 -6.125 0.146 1 98.5 198 MET A C 1
ATOM 1521 O O . MET A 1 198 ? 10.203 -5.309 0.788 1 98.5 198 MET A O 1
ATOM 1525 N N . VAL A 1 199 ? 10.031 -6.676 -0.841 1 97.81 199 VAL A N 1
ATOM 1526 C CA . VAL A 1 199 ? 11.258 -6.297 -1.53 1 97.81 199 VAL A CA 1
ATOM 1527 C C . VAL A 1 199 ? 10.93 -5.766 -2.924 1 97.81 199 VAL A C 1
ATOM 1529 O O . VAL A 1 199 ? 10.469 -6.52 -3.787 1 97.81 199 VAL A O 1
ATOM 1532 N N . SER A 1 200 ? 11.172 -4.516 -3.158 1 96.44 200 SER A N 1
ATOM 1533 C CA . SER A 1 200 ? 10.719 -3.877 -4.391 1 96.44 200 SER A CA 1
ATOM 1534 C C . SER A 1 200 ? 11.883 -3.277 -5.164 1 96.44 200 SER A C 1
ATOM 1536 O O . SER A 1 200 ? 12.672 -2.51 -4.609 1 96.44 200 SER A O 1
ATOM 1538 N N . MET A 1 201 ? 12 -3.67 -6.355 1 95.38 201 MET A N 1
ATOM 1539 C CA . MET A 1 201 ? 12.93 -3.064 -7.305 1 95.38 201 MET A CA 1
ATOM 1540 C C . MET A 1 201 ? 12.195 -2.16 -8.289 1 95.38 201 MET A C 1
ATOM 1542 O O . MET A 1 201 ? 11.234 -2.586 -8.93 1 95.38 201 MET A O 1
ATOM 1546 N N . VAL A 1 202 ? 12.57 -0.949 -8.398 1 93.88 202 VAL A N 1
ATOM 1547 C CA . VAL A 1 202 ? 11.914 0.005 -9.289 1 93.88 202 VAL A CA 1
ATOM 1548 C C . VAL A 1 202 ? 12.961 0.698 -10.164 1 93.88 202 VAL A C 1
ATOM 1550 O O . VAL A 1 202 ? 13.961 1.207 -9.656 1 93.88 202 VAL A O 1
ATOM 1553 N N . ASN A 1 203 ? 12.695 0.73 -11.414 1 90.25 203 ASN A N 1
ATOM 1554 C CA . ASN A 1 203 ? 13.578 1.447 -12.328 1 90.25 203 ASN A CA 1
ATOM 1555 C C . ASN A 1 203 ? 13.531 2.953 -12.094 1 90.25 203 ASN A C 1
ATOM 1557 O O . ASN A 1 203 ? 12.453 3.514 -11.859 1 90.25 203 ASN A O 1
ATOM 1561 N N . ILE A 1 204 ? 14.727 3.578 -12 1 80.69 204 ILE A N 1
ATOM 1562 C CA . ILE A 1 204 ? 14.781 5.008 -11.719 1 80.69 204 ILE A CA 1
ATOM 1563 C C . ILE A 1 204 ? 15.211 5.77 -12.969 1 80.69 204 ILE A C 1
ATOM 1565 O O . ILE A 1 204 ? 15.961 5.242 -13.797 1 80.69 204 ILE A O 1
ATOM 1569 N N . MET B 1 1 ? -10.32 23.422 17.438 1 61.19 1 MET B N 1
ATOM 1570 C CA . MET B 1 1 ? -10.219 22.578 16.25 1 61.19 1 MET B CA 1
ATOM 1571 C C . MET B 1 1 ? -8.781 22.094 16.047 1 61.19 1 MET B C 1
ATOM 1573 O O . MET B 1 1 ? -7.836 22.75 16.484 1 61.19 1 MET B O 1
ATOM 1577 N N . LYS B 1 2 ? -8.531 20.719 15.742 1 77.44 2 LYS B N 1
ATOM 1578 C CA . LYS B 1 2 ? -7.145 20.266 15.617 1 77.44 2 LYS B CA 1
ATOM 1579 C C . LYS B 1 2 ? -6.418 21.047 14.523 1 77.44 2 LYS B C 1
ATOM 1581 O O . LYS B 1 2 ? -6.984 21.328 13.469 1 77.44 2 LYS B O 1
ATOM 1586 N N . LYS B 1 3 ? -5.324 21.594 14.844 1 93.56 3 LYS B N 1
ATOM 1587 C CA . LYS B 1 3 ? -4.508 22.281 13.852 1 93.56 3 LYS B CA 1
ATOM 1588 C C . LYS B 1 3 ? -4.223 21.375 12.656 1 93.56 3 LYS B C 1
ATOM 1590 O O . LYS B 1 3 ? -3.92 20.188 12.828 1 93.56 3 LYS B O 1
ATOM 1595 N N . HIS B 1 4 ? -4.48 21.938 11.492 1 97.06 4 HIS B N 1
ATOM 1596 C CA . HIS B 1 4 ? -4.348 21.203 10.242 1 97.06 4 HIS B CA 1
ATOM 1597 C C . HIS B 1 4 ? -3.035 21.547 9.539 1 97.06 4 HIS B C 1
ATOM 1599 O O . HIS B 1 4 ? -2.721 22.719 9.336 1 97.06 4 HIS B O 1
ATOM 1605 N N . CYS B 1 5 ? -2.279 20.547 9.25 1 98.25 5 CYS B N 1
ATOM 1606 C CA . CYS B 1 5 ? -1.031 20.703 8.508 1 98.25 5 CYS B CA 1
ATOM 1607 C C . CYS B 1 5 ? -1.115 20.031 7.145 1 98.25 5 CYS B C 1
ATOM 1609 O O . CYS B 1 5 ? -1.452 18.844 7.059 1 98.25 5 CYS B O 1
ATOM 1611 N N . ALA B 1 6 ? -0.862 20.828 6.117 1 98 6 ALA B N 1
ATOM 1612 C CA . ALA B 1 6 ? -0.777 20.281 4.762 1 98 6 ALA B CA 1
ATOM 1613 C C . ALA B 1 6 ? 0.67 19.984 4.383 1 98 6 ALA B C 1
ATOM 1615 O O . ALA B 1 6 ? 1.557 20.812 4.586 1 98 6 ALA B O 1
ATOM 1616 N N . ILE B 1 7 ? 0.878 18.812 3.904 1 97.19 7 ILE B N 1
ATOM 1617 C CA . ILE B 1 7 ? 2.199 18.406 3.443 1 97.19 7 ILE B CA 1
ATOM 1618 C C . ILE B 1 7 ? 2.139 18.047 1.959 1 97.19 7 ILE B C 1
ATOM 1620 O O . ILE B 1 7 ? 1.436 17.109 1.566 1 97.19 7 ILE B O 1
ATOM 1624 N N . VAL B 1 8 ? 2.9 18.797 1.137 1 96.62 8 VAL B N 1
ATOM 1625 C CA . VAL B 1 8 ? 2.924 18.547 -0.302 1 96.62 8 VAL B CA 1
ATOM 1626 C C . VAL B 1 8 ? 4.176 17.766 -0.676 1 96.62 8 VAL B C 1
ATOM 1628 O O . VAL B 1 8 ? 5.293 18.266 -0.551 1 96.62 8 VAL B O 1
ATOM 1631 N N . LEU B 1 9 ? 3.928 16.547 -1.146 1 93.88 9 LEU B N 1
ATOM 1632 C CA . LEU B 1 9 ? 5.023 15.641 -1.446 1 93.88 9 LEU B CA 1
ATOM 1633 C C . LEU B 1 9 ? 5.406 15.711 -2.922 1 93.88 9 LEU B C 1
ATOM 1635 O O . LEU B 1 9 ? 4.926 16.578 -3.648 1 93.88 9 LEU B O 1
ATOM 1639 N N . GLY B 1 10 ? 6.359 14.852 -3.314 1 87.81 10 GLY B N 1
ATOM 1640 C CA . GLY B 1 10 ? 6.934 14.969 -4.645 1 87.81 10 GLY B CA 1
ATOM 1641 C C . GLY B 1 10 ? 6.457 13.898 -5.605 1 87.81 10 GLY B C 1
ATOM 1642 O O . GLY B 1 10 ? 7.117 13.617 -6.605 1 87.81 10 GLY B O 1
ATOM 1643 N N . GLY B 1 11 ? 5.359 13.195 -5.316 1 86.06 11 GLY B N 1
ATOM 1644 C CA . GLY B 1 11 ? 4.789 12.25 -6.266 1 86.06 11 GLY B CA 1
ATOM 1645 C C . GLY B 1 11 ? 4.125 12.922 -7.449 1 86.06 11 GLY B C 1
ATOM 1646 O O . GLY B 1 11 ? 4.434 14.07 -7.773 1 86.06 11 GLY B O 1
ATOM 1647 N N . LEU B 1 12 ? 3.328 12.133 -8.195 1 88.31 12 LEU B N 1
ATOM 1648 C CA . LEU B 1 12 ? 2.6 12.719 -9.312 1 88.31 12 LEU B CA 1
ATOM 1649 C C . LEU B 1 12 ? 1.701 13.859 -8.844 1 88.31 12 LEU B C 1
ATOM 1651 O O . LEU B 1 12 ? 1.034 13.75 -7.816 1 88.31 12 LEU B O 1
ATOM 1655 N N . PHE B 1 13 ? 1.825 14.883 -9.555 1 90.25 13 PHE B N 1
ATOM 1656 C CA . PHE B 1 13 ? 1.01 16.031 -9.188 1 90.25 13 PHE B CA 1
ATOM 1657 C C . PHE B 1 13 ? -0.47 15.672 -9.188 1 90.25 13 PHE B C 1
ATOM 1659 O O . PHE B 1 13 ? -0.94 14.969 -10.078 1 90.25 13 PHE B O 1
ATOM 1666 N N . SER B 1 14 ? -1.023 16.156 -8.141 1 85.44 14 SER B N 1
ATOM 1667 C CA . SER B 1 14 ? -2.48 16.094 -8.07 1 85.44 14 SER B CA 1
ATOM 1668 C C . SER B 1 14 ? -3.057 17.422 -7.566 1 85.44 14 SER B C 1
ATOM 1670 O O . SER B 1 14 ? -2.311 18.328 -7.207 1 85.44 14 SER B O 1
ATOM 1672 N N . THR B 1 15 ? -4.379 17.5 -7.406 1 88.44 15 THR B N 1
ATOM 1673 C CA . THR B 1 15 ? -5.039 18.734 -6.98 1 88.44 15 THR B CA 1
ATOM 1674 C C . THR B 1 15 ? -4.602 19.125 -5.57 1 88.44 15 THR B C 1
ATOM 1676 O O . THR B 1 15 ? -4.059 18.297 -4.832 1 88.44 15 THR B O 1
ATOM 1679 N N . LEU B 1 16 ? -4.566 20.344 -5.312 1 94.06 16 LEU B N 1
ATOM 1680 C CA . LEU B 1 16 ? -4.285 20.844 -3.969 1 94.06 16 LEU B CA 1
ATOM 1681 C C . LEU B 1 16 ? -5.562 21.328 -3.291 1 94.06 16 LEU B C 1
ATOM 1683 O O . LEU B 1 16 ? -5.535 22.297 -2.529 1 94.06 16 LEU B O 1
ATOM 1687 N N . ASP B 1 17 ? -6.613 20.641 -3.619 1 89.56 17 ASP B N 1
ATOM 1688 C CA . ASP B 1 17 ? -7.922 21.031 -3.104 1 89.56 17 ASP B CA 1
ATOM 1689 C C . ASP B 1 17 ? -7.934 21.016 -1.576 1 89.56 17 ASP B C 1
ATOM 1691 O O . ASP B 1 17 ? -7.574 20.016 -0.957 1 89.56 17 ASP B O 1
ATOM 1695 N N . GLY B 1 18 ? -8.359 22.156 -0.971 1 91.56 18 GLY B N 1
ATOM 1696 C CA . GLY B 1 18 ? -8.516 22.234 0.472 1 91.56 18 GLY B CA 1
ATOM 1697 C C . GLY B 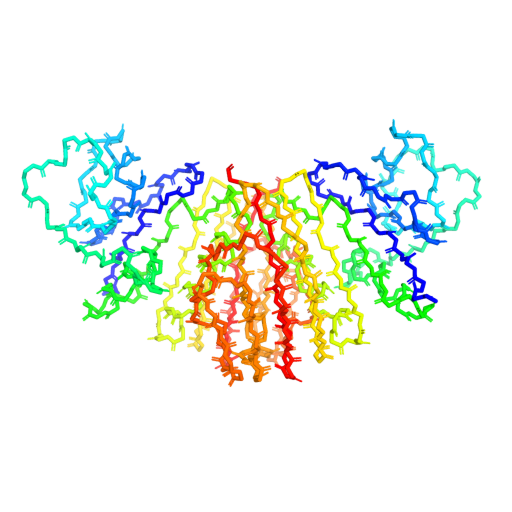1 18 ? -7.266 22.703 1.187 1 91.56 18 GLY B C 1
ATOM 1698 O O . GLY B 1 18 ? -7.277 22.906 2.402 1 91.56 18 GLY B O 1
ATOM 1699 N N . ILE B 1 19 ? -6.238 22.953 0.416 1 95.06 19 ILE B N 1
ATOM 1700 C CA . ILE B 1 19 ? -4.969 23.297 1.043 1 95.06 19 ILE B CA 1
ATOM 1701 C C . ILE B 1 19 ? -5.082 24.656 1.715 1 95.06 19 ILE B C 1
ATOM 1703 O O . ILE B 1 19 ? -4.34 24.953 2.654 1 95.06 19 ILE B O 1
ATOM 1707 N N . ASP B 1 20 ? -6.023 25.5 1.275 1 91.88 20 ASP B N 1
ATOM 1708 C CA . ASP B 1 20 ? -6.203 26.844 1.801 1 91.88 20 ASP B CA 1
ATOM 1709 C C . ASP B 1 20 ? -6.699 26.812 3.244 1 91.88 20 ASP B C 1
ATOM 1711 O O . ASP B 1 20 ? -6.617 27.812 3.957 1 91.88 20 ASP B O 1
ATOM 1715 N N . THR B 1 21 ? -7.234 25.703 3.701 1 91.69 21 THR B N 1
ATOM 1716 C CA . THR B 1 21 ? -7.762 25.594 5.055 1 91.69 21 THR B CA 1
ATOM 1717 C C . THR B 1 21 ? -6.672 25.156 6.023 1 91.69 21 THR B C 1
ATOM 1719 O O . THR B 1 21 ? -6.891 25.094 7.238 1 91.69 21 THR B O 1
ATOM 1722 N N . ALA B 1 22 ? -5.488 24.906 5.562 1 96.38 22 ALA B N 1
ATOM 1723 C CA . ALA B 1 22 ? -4.406 24.422 6.414 1 96.38 22 ALA B CA 1
ATOM 1724 C C . ALA B 1 22 ? -3.842 25.562 7.273 1 96.38 22 ALA B C 1
ATOM 1726 O O . ALA B 1 22 ? -3.715 26.688 6.809 1 96.38 22 ALA B O 1
ATOM 1727 N N . ASP B 1 23 ? -3.494 25.281 8.492 1 97.5 23 ASP B N 1
ATOM 1728 C CA . ASP B 1 23 ? -2.838 26.219 9.398 1 97.5 23 ASP B CA 1
ATOM 1729 C C . ASP B 1 23 ? -1.34 26.297 9.109 1 97.5 23 ASP B C 1
ATOM 1731 O O . ASP B 1 23 ? -0.685 27.266 9.492 1 97.5 23 ASP B O 1
ATOM 1735 N N . PHE B 1 24 ? -0.837 25.281 8.523 1 97.25 24 PHE B N 1
ATOM 1736 C CA . PHE B 1 24 ? 0.59 25.156 8.25 1 97.25 24 PHE B CA 1
ATOM 1737 C C . PHE B 1 24 ? 0.833 24.312 7.008 1 97.25 24 PHE B C 1
ATOM 1739 O O . PHE B 1 24 ? 0.19 23.266 6.828 1 97.25 24 PHE B O 1
ATOM 1746 N N . ILE B 1 25 ? 1.745 24.781 6.133 1 97.31 25 ILE B N 1
ATOM 1747 C CA . ILE B 1 25 ? 2.021 24.078 4.887 1 97.31 25 ILE B CA 1
ATOM 1748 C C . ILE B 1 25 ? 3.502 23.703 4.824 1 97.31 25 ILE B C 1
ATOM 1750 O O . ILE B 1 25 ? 4.371 24.562 4.969 1 97.31 25 ILE B O 1
ATOM 1754 N N . ILE B 1 26 ? 3.744 22.406 4.645 1 96.56 26 ILE B N 1
ATOM 1755 C CA . ILE B 1 26 ? 5.102 21.922 4.449 1 96.56 26 ILE B CA 1
ATOM 1756 C C . ILE B 1 26 ? 5.277 21.438 3.008 1 96.56 26 ILE B C 1
ATOM 1758 O O . ILE B 1 26 ? 4.406 20.75 2.465 1 96.56 26 ILE B O 1
ATOM 1762 N N . ALA B 1 27 ? 6.379 21.812 2.393 1 94.56 27 ALA B N 1
ATOM 1763 C CA . ALA B 1 27 ? 6.719 21.328 1.062 1 94.56 27 ALA B CA 1
ATOM 1764 C C . ALA B 1 27 ? 7.941 20.406 1.11 1 94.56 27 ALA B C 1
ATOM 1766 O O . ALA B 1 27 ? 8.953 20.75 1.723 1 94.56 27 ALA B O 1
ATOM 1767 N N . CYS B 1 28 ? 7.727 19.234 0.453 1 90.69 28 CYS B N 1
ATOM 1768 C CA . CYS B 1 28 ? 8.836 18.297 0.351 1 90.69 28 CYS B CA 1
ATOM 1769 C C . CYS B 1 28 ? 9.344 18.203 -1.084 1 90.69 28 CYS B C 1
ATOM 1771 O O . CYS B 1 28 ? 8.578 17.906 -1.999 1 90.69 28 CYS B O 1
ATOM 1773 N N . ASP B 1 29 ? 10.562 18.391 -1.279 1 81.12 29 ASP B N 1
ATOM 1774 C CA . ASP B 1 29 ? 11.227 18.203 -2.566 1 81.12 29 ASP B CA 1
ATOM 1775 C C . ASP B 1 29 ? 10.43 18.859 -3.691 1 81.12 29 ASP B C 1
ATOM 1777 O O . ASP B 1 29 ? 10.258 20.094 -3.707 1 81.12 29 ASP B O 1
ATOM 1781 N N . ARG B 1 30 ? 9.938 18.125 -4.625 1 84.88 30 ARG B N 1
ATOM 1782 C CA . ARG B 1 30 ? 9.195 18.609 -5.789 1 84.88 30 ARG B CA 1
ATOM 1783 C C . ARG B 1 30 ? 7.887 19.266 -5.375 1 84.88 30 ARG B C 1
ATOM 1785 O O . ARG B 1 30 ? 7.281 20 -6.156 1 84.88 30 ARG B O 1
ATOM 1792 N N . GLY B 1 31 ? 7.516 18.953 -4.152 1 89.94 31 GLY B N 1
ATOM 1793 C CA . GLY B 1 31 ? 6.309 19.594 -3.643 1 89.94 31 GLY B CA 1
ATOM 1794 C C . GLY B 1 31 ? 6.387 21.109 -3.627 1 89.94 31 GLY B C 1
ATOM 1795 O O . GLY B 1 31 ? 5.375 21.781 -3.795 1 89.94 31 GLY B O 1
ATOM 1796 N N . TYR B 1 32 ? 7.582 21.578 -3.502 1 88.38 32 TYR B N 1
ATOM 1797 C CA . TYR B 1 32 ? 7.777 23.031 -3.529 1 88.38 32 TYR B CA 1
ATOM 1798 C C . TYR B 1 32 ? 7.465 23.594 -4.91 1 88.38 32 TYR B C 1
ATOM 1800 O O . TYR B 1 32 ? 6.809 24.625 -5.027 1 88.38 32 TYR B O 1
ATOM 1808 N N . ALA B 1 33 ? 7.938 22.938 -5.855 1 88.5 33 ALA B N 1
ATOM 1809 C CA . ALA B 1 33 ? 7.691 23.359 -7.23 1 88.5 33 ALA B CA 1
ATOM 1810 C C . ALA B 1 33 ? 6.195 23.391 -7.535 1 88.5 33 ALA B C 1
ATOM 1812 O O . ALA B 1 33 ? 5.707 24.297 -8.211 1 88.5 33 ALA B O 1
ATOM 1813 N N . TYR B 1 34 ? 5.488 22.375 -7.023 1 91.88 34 TYR B N 1
ATOM 1814 C CA . TYR B 1 34 ? 4.043 22.328 -7.223 1 91.88 34 TYR B CA 1
ATOM 1815 C C . TYR B 1 34 ? 3.367 23.547 -6.598 1 91.88 34 TYR B C 1
ATOM 1817 O O . TYR B 1 34 ? 2.502 24.172 -7.215 1 91.88 34 TYR B O 1
ATOM 1825 N N . LEU B 1 35 ? 3.766 23.875 -5.434 1 93.19 35 LEU B N 1
ATOM 1826 C CA . LEU B 1 35 ? 3.182 25.016 -4.73 1 93.19 35 LEU B CA 1
ATOM 1827 C C . LEU B 1 35 ? 3.447 26.312 -5.48 1 93.19 35 LEU B C 1
ATOM 1829 O O . LEU B 1 35 ? 2.553 27.156 -5.613 1 93.19 35 LEU B O 1
ATOM 1833 N N . LYS B 1 36 ? 4.602 26.438 -5.977 1 88.81 36 LYS B N 1
ATOM 1834 C CA . LYS B 1 36 ? 4.984 27.641 -6.699 1 88.81 36 LYS B CA 1
ATOM 1835 C C . LYS B 1 36 ? 4.137 27.828 -7.953 1 88.81 36 LYS B C 1
ATOM 1837 O O . LYS B 1 36 ? 3.748 28.953 -8.289 1 88.81 36 LYS B O 1
ATOM 1842 N N . GLU B 1 37 ? 3.93 26.75 -8.57 1 89.25 37 GLU B N 1
ATOM 1843 C CA . GLU B 1 37 ? 3.104 26.797 -9.773 1 89.25 37 GLU B CA 1
ATOM 1844 C C . GLU B 1 37 ? 1.707 27.328 -9.469 1 89.25 37 GLU B C 1
ATOM 1846 O O . GLU B 1 37 ? 1.051 27.906 -10.336 1 89.25 37 GLU B O 1
ATOM 1851 N N . TYR B 1 38 ? 1.247 27.203 -8.234 1 88.44 38 TYR B N 1
ATOM 1852 C CA . TYR B 1 38 ? -0.073 27.672 -7.832 1 88.44 38 TYR B CA 1
ATOM 1853 C C . TYR B 1 38 ? 0.032 28.953 -7.016 1 88.44 38 TYR B C 1
ATOM 1855 O O . TYR B 1 38 ? -0.938 29.375 -6.383 1 88.44 38 TYR B O 1
ATOM 1863 N N . ASN B 1 39 ? 1.213 29.5 -6.98 1 90.56 39 ASN B N 1
ATOM 1864 C CA . ASN B 1 39 ? 1.493 30.766 -6.293 1 90.56 39 ASN B CA 1
ATOM 1865 C C . ASN B 1 39 ? 1.225 30.656 -4.797 1 90.56 39 ASN B C 1
ATOM 1867 O O . ASN B 1 39 ? 0.646 31.562 -4.195 1 90.56 39 ASN B O 1
ATOM 1871 N N . LEU B 1 40 ? 1.487 29.516 -4.262 1 91.88 40 LEU B N 1
ATOM 1872 C CA . LEU B 1 40 ? 1.403 29.281 -2.822 1 91.88 40 LEU B CA 1
ATOM 1873 C C . LEU B 1 40 ? 2.795 29.188 -2.205 1 91.88 40 LEU B C 1
ATOM 1875 O O . LEU B 1 40 ? 3.725 28.688 -2.842 1 91.88 40 LEU B O 1
ATOM 1879 N N . GLU B 1 41 ? 2.889 29.75 -1.005 1 91.69 41 GLU B N 1
ATOM 1880 C CA . GLU B 1 41 ? 4.156 29.656 -0.285 1 91.69 41 GLU B CA 1
ATOM 1881 C C . GLU B 1 41 ? 4.047 28.703 0.906 1 91.69 41 GLU B C 1
ATOM 1883 O O . GLU B 1 41 ? 3.125 28.828 1.718 1 91.69 41 GLU B O 1
ATOM 1888 N N . PRO B 1 42 ? 4.934 27.812 1.003 1 95.38 42 PRO B N 1
ATOM 1889 C CA . PRO B 1 42 ? 4.922 26.969 2.201 1 95.38 42 PRO B CA 1
ATOM 1890 C C . PRO B 1 42 ? 5.461 27.688 3.434 1 95.38 42 PRO B C 1
ATOM 1892 O O . PRO B 1 42 ? 6.121 28.719 3.311 1 95.38 42 PRO B O 1
ATOM 1895 N N . ASP B 1 43 ? 5.105 27.172 4.559 1 94.94 43 ASP B N 1
ATOM 1896 C CA . ASP B 1 43 ? 5.637 27.672 5.82 1 94.94 43 ASP B CA 1
ATOM 1897 C C . ASP B 1 43 ? 6.984 27.031 6.145 1 94.94 43 ASP B C 1
ATOM 1899 O O . ASP B 1 43 ? 7.781 27.594 6.898 1 94.94 43 ASP B O 1
ATOM 1903 N N . LEU B 1 44 ? 7.199 25.828 5.59 1 93.75 44 LEU B N 1
ATOM 1904 C CA . LEU B 1 44 ? 8.422 25.078 5.824 1 93.75 44 LEU B CA 1
ATOM 1905 C C . LEU B 1 44 ? 8.781 24.234 4.605 1 93.75 44 LEU B C 1
ATOM 1907 O O . LEU B 1 44 ? 7.902 23.641 3.973 1 93.75 44 LEU B O 1
ATOM 1911 N N . MET B 1 45 ? 10.016 24.141 4.316 1 91.12 45 MET B N 1
ATOM 1912 C CA . MET B 1 45 ? 10.531 23.266 3.268 1 91.12 45 MET B CA 1
ATOM 1913 C C . MET B 1 45 ? 11.375 22.141 3.859 1 91.12 45 MET B C 1
ATOM 1915 O O . MET B 1 45 ? 12.18 22.375 4.766 1 91.12 45 MET B O 1
ATOM 1919 N N . VAL B 1 46 ? 11.07 20.953 3.332 1 88.88 46 VAL B N 1
ATOM 1920 C CA . VAL B 1 46 ? 11.844 19.797 3.744 1 88.88 46 VAL B CA 1
ATOM 1921 C C . VAL B 1 46 ? 12.508 19.156 2.525 1 88.88 46 VAL B C 1
ATOM 1923 O O . VAL B 1 46 ? 11.852 18.875 1.524 1 88.88 46 VAL B O 1
ATOM 1926 N N . GLY B 1 47 ? 13.742 18.828 2.521 1 78.38 47 GLY B N 1
ATOM 1927 C CA . GLY B 1 47 ? 14.43 18.188 1.415 1 78.38 47 GLY B CA 1
ATOM 1928 C C . GLY B 1 47 ? 15.906 18.516 1.354 1 78.38 47 GLY B C 1
ATOM 1929 O O . GLY B 1 47 ? 16.406 19.297 2.164 1 78.38 47 GLY B O 1
ATOM 1930 N N . ASP B 1 48 ? 16.578 17.625 0.532 1 63.84 48 ASP B N 1
ATOM 1931 C CA . ASP B 1 48 ? 17.984 17.922 0.262 1 63.84 48 ASP B CA 1
ATOM 1932 C C . ASP B 1 48 ? 18.125 19.031 -0.776 1 63.84 48 ASP B C 1
ATOM 1934 O O . ASP B 1 48 ? 18.141 18.766 -1.979 1 63.84 48 ASP B O 1
ATOM 1938 N N . PHE B 1 49 ? 17.875 20.109 -0.467 1 56.31 49 PHE B N 1
ATOM 1939 C CA . PHE B 1 49 ? 17.828 21.234 -1.4 1 56.31 49 PHE B CA 1
ATOM 1940 C C . PHE B 1 49 ? 19.234 21.562 -1.894 1 56.31 49 PHE B C 1
ATOM 1942 O O . PHE B 1 49 ? 19.438 22.562 -2.594 1 56.31 49 PHE B O 1
ATOM 1949 N N . ASP B 1 50 ? 20.047 20.703 -1.391 1 52.38 50 ASP B N 1
ATOM 1950 C CA . ASP B 1 50 ? 21.297 20.969 -2.1 1 52.38 50 ASP B CA 1
ATOM 1951 C C . ASP B 1 50 ? 21.125 20.797 -3.605 1 52.38 50 ASP B C 1
ATOM 1953 O O . ASP B 1 50 ? 21.828 21.438 -4.395 1 52.38 50 ASP B O 1
ATOM 1957 N N . SER B 1 51 ? 20.141 19.875 -3.887 1 46.72 51 SER B N 1
ATOM 1958 C CA . SER B 1 51 ? 20.016 19.562 -5.305 1 46.72 51 SER B CA 1
ATOM 1959 C C . SER B 1 51 ? 19 20.469 -5.98 1 46.72 51 SER B C 1
ATOM 1961 O O . SER B 1 51 ? 18.766 20.375 -7.188 1 46.72 51 SER B O 1
ATOM 1963 N N . TYR B 1 52 ? 18.234 21.094 -5.219 1 50.75 52 TYR B N 1
ATOM 1964 C CA . TYR B 1 52 ? 17.234 21.969 -5.832 1 50.75 52 TYR B CA 1
ATOM 1965 C C . TYR B 1 52 ? 17.906 23.203 -6.43 1 50.75 52 TYR B C 1
ATOM 1967 O O . TYR B 1 52 ? 18.562 23.969 -5.723 1 50.75 52 TYR B O 1
ATOM 1975 N N . HIS B 1 53 ? 18.094 23.094 -7.609 1 48.78 53 HIS B N 1
ATOM 1976 C CA . HIS B 1 53 ? 18.719 24.156 -8.383 1 48.78 53 HIS B CA 1
ATOM 1977 C C . HIS B 1 53 ? 17.812 25.391 -8.453 1 48.78 53 HIS B C 1
ATOM 1979 O O . HIS B 1 53 ? 18.188 26.406 -9.031 1 48.78 53 HIS B O 1
ATOM 1985 N N . GLY B 1 54 ? 16.516 25.234 -8.016 1 50.44 54 GLY B N 1
ATOM 1986 C CA . GLY B 1 54 ? 15.742 26.438 -8.188 1 50.44 54 GLY B CA 1
ATOM 1987 C C . GLY B 1 54 ? 15.914 27.422 -7.043 1 50.44 54 GLY B C 1
ATOM 1988 O O . GLY B 1 54 ? 16.594 27.125 -6.062 1 50.44 54 GLY B O 1
ATOM 1989 N N . VAL B 1 55 ? 15.641 28.75 -7.344 1 49.72 55 VAL B N 1
ATOM 1990 C CA . VAL B 1 55 ? 15.758 29.828 -6.387 1 49.72 55 VAL B CA 1
ATOM 1991 C C . VAL B 1 55 ? 14.773 29.625 -5.234 1 49.72 55 VAL B C 1
ATOM 1993 O O . VAL B 1 55 ? 13.562 29.562 -5.445 1 49.72 55 VAL B O 1
ATOM 1996 N N . VAL B 1 56 ? 15.164 28.875 -4.172 1 56.91 56 VAL B N 1
ATOM 1997 C CA . VAL B 1 56 ? 14.336 28.875 -2.971 1 56.91 56 VAL B CA 1
ATOM 1998 C C . VAL B 1 56 ? 14.148 30.312 -2.482 1 56.91 56 VAL B C 1
ATOM 2000 O O . VAL B 1 56 ? 15.094 31.109 -2.488 1 56.91 56 VAL B O 1
ATOM 2003 N N . THR B 1 57 ? 12.812 30.734 -2.5 1 58.88 57 THR B N 1
ATOM 2004 C CA . THR B 1 57 ? 12.531 32.094 -2.029 1 58.88 57 THR B CA 1
ATOM 2005 C C . THR B 1 57 ? 13.273 32.375 -0.726 1 58.88 57 THR B C 1
ATOM 2007 O O . THR B 1 57 ? 13.281 31.531 0.183 1 58.88 57 THR B O 1
ATOM 2010 N N . GLU B 1 58 ? 14.047 33.406 -0.674 1 65.44 58 GLU B N 1
ATOM 2011 C CA . GLU B 1 58 ? 14.75 33.906 0.506 1 65.44 58 GLU B CA 1
ATOM 2012 C C . GLU B 1 58 ? 13.789 34.125 1.67 1 65.44 58 GLU B C 1
ATOM 2014 O O . GLU B 1 58 ? 12.727 34.75 1.501 1 65.44 58 GLU B O 1
ATOM 2019 N N . GLY B 1 59 ? 13.789 33.188 2.771 1 76.19 59 GLY B N 1
ATOM 2020 C CA . GLY B 1 59 ? 13.031 33.469 3.98 1 76.19 59 GLY B CA 1
ATOM 2021 C C . GLY B 1 59 ? 12.227 32.281 4.473 1 76.19 59 GLY B C 1
ATOM 2022 O O . GLY B 1 59 ? 11.758 32.25 5.613 1 76.19 59 GLY B O 1
ATOM 2023 N N . ILE B 1 60 ? 11.977 31.391 3.619 1 76.06 60 ILE B N 1
ATOM 2024 C CA . ILE B 1 60 ? 11.203 30.25 4.109 1 76.06 60 ILE B CA 1
ATOM 2025 C C . ILE B 1 60 ? 12.117 29.312 4.887 1 76.06 60 ILE B C 1
ATOM 2027 O O . ILE B 1 60 ? 13.156 28.875 4.379 1 76.06 60 ILE B O 1
ATOM 2031 N N . PRO B 1 61 ? 11.734 28.984 6.129 1 83.88 61 PRO B N 1
ATOM 2032 C CA . PRO B 1 61 ? 12.539 28.031 6.902 1 83.88 61 PRO B CA 1
ATOM 2033 C C . PRO B 1 61 ? 12.719 26.688 6.195 1 83.88 61 PRO B C 1
ATOM 2035 O O . PRO B 1 61 ? 11.797 26.219 5.531 1 83.88 61 PRO B O 1
ATOM 2038 N N . THR B 1 62 ? 13.93 26.172 6.176 1 78.06 62 THR B N 1
ATOM 2039 C CA . THR B 1 62 ? 14.25 24.891 5.555 1 78.06 62 THR B CA 1
ATOM 2040 C C . THR B 1 62 ? 14.773 23.906 6.598 1 78.06 62 THR B C 1
ATOM 2042 O O . THR B 1 62 ? 15.602 24.266 7.438 1 78.06 62 THR B O 1
ATOM 2045 N N . LEU B 1 63 ? 14.109 22.781 6.656 1 78.44 63 LEU B N 1
ATOM 2046 C CA . LEU B 1 63 ? 14.656 21.672 7.43 1 78.44 63 LEU B CA 1
ATOM 2047 C C . LEU B 1 63 ? 15.586 20.828 6.578 1 78.44 63 LEU B C 1
ATOM 2049 O O . LEU B 1 63 ? 15.141 20.172 5.629 1 78.44 63 LEU B O 1
ATOM 2053 N N . ASP B 1 64 ? 16.891 21 6.805 1 66.06 64 ASP B N 1
ATOM 2054 C CA . ASP B 1 64 ? 17.891 20.266 6.031 1 66.06 64 ASP B CA 1
ATOM 2055 C C . ASP B 1 64 ? 18.078 18.859 6.586 1 66.06 64 ASP B C 1
ATOM 2057 O O . ASP B 1 64 ? 18.281 18.672 7.789 1 66.06 64 ASP B O 1
ATOM 2061 N N . LEU B 1 65 ? 17.688 17.891 5.801 1 64.19 65 LEU B N 1
ATOM 2062 C CA . LEU B 1 65 ? 17.938 16.5 6.215 1 64.19 65 LEU B CA 1
ATOM 2063 C C . LEU B 1 65 ? 19.234 15.984 5.617 1 64.19 65 LEU B C 1
ATOM 2065 O O . LEU B 1 65 ? 19.594 16.328 4.488 1 64.19 65 LEU B O 1
ATOM 2069 N N . PRO B 1 66 ? 20.141 15.5 6.59 1 55.97 66 PRO B N 1
ATOM 2070 C CA . PRO B 1 66 ? 21.359 14.922 6.012 1 55.97 66 PRO B CA 1
ATOM 2071 C C . PRO B 1 66 ? 21.062 13.883 4.934 1 55.97 66 PRO B C 1
ATOM 2073 O O . PRO B 1 66 ? 20.047 13.18 5.008 1 55.97 66 PRO B O 1
ATOM 2076 N N . THR B 1 67 ? 21.734 14.07 3.828 1 50.09 67 THR B N 1
ATOM 2077 C CA . THR B 1 67 ? 21.641 13.219 2.648 1 50.09 67 THR B CA 1
ATOM 2078 C C . THR B 1 67 ? 21.531 11.75 3.051 1 50.09 67 THR B C 1
ATOM 2080 O O . THR B 1 67 ? 20.969 10.938 2.318 1 50.09 67 THR B O 1
ATOM 2083 N N . MET B 1 68 ? 22.359 11.414 4.137 1 46.34 68 MET B N 1
ATOM 2084 C CA . MET B 1 68 ? 22.547 10 4.449 1 46.34 68 MET B CA 1
ATOM 2085 C C . MET B 1 68 ? 21.375 9.477 5.285 1 46.34 68 MET B C 1
ATOM 2087 O O . MET B 1 68 ? 21.375 8.312 5.688 1 46.34 68 MET B O 1
ATOM 2091 N N . LYS B 1 69 ? 20.5 10.406 5.59 1 52.72 69 LYS B N 1
ATOM 2092 C CA . LYS B 1 69 ? 19.594 9.977 6.656 1 52.72 69 LYS B CA 1
ATOM 2093 C C . LYS B 1 69 ? 18.469 9.102 6.109 1 52.72 69 LYS B C 1
ATOM 2095 O O . LYS B 1 69 ? 18.062 9.258 4.957 1 52.72 69 LYS B O 1
ATOM 2100 N N . ASP B 1 70 ? 18.25 7.961 6.824 1 54.75 70 ASP B N 1
ATOM 2101 C CA . ASP B 1 70 ? 17.297 6.855 6.719 1 54.75 70 ASP B CA 1
ATOM 2102 C C . ASP B 1 70 ? 15.859 7.363 6.672 1 54.75 70 ASP B C 1
ATOM 2104 O O . ASP B 1 70 ? 14.922 6.582 6.504 1 54.75 70 ASP B O 1
ATOM 2108 N N . ASP B 1 71 ? 15.805 8.695 6.727 1 63.72 71 ASP B N 1
ATOM 2109 C CA . ASP B 1 71 ? 14.453 9.25 6.809 1 63.72 71 ASP B CA 1
ATOM 2110 C C . ASP B 1 71 ? 14.031 9.875 5.48 1 63.72 71 ASP B C 1
ATOM 2112 O O . ASP B 1 71 ? 14.789 10.648 4.887 1 63.72 71 ASP B O 1
ATOM 2116 N N . THR B 1 72 ? 12.969 9.383 4.996 1 77.38 72 THR B N 1
ATOM 2117 C CA . THR B 1 72 ? 12.469 10.039 3.793 1 77.38 72 THR B CA 1
ATOM 2118 C C . THR B 1 72 ? 12.016 11.461 4.105 1 77.38 72 THR B C 1
ATOM 2120 O O . THR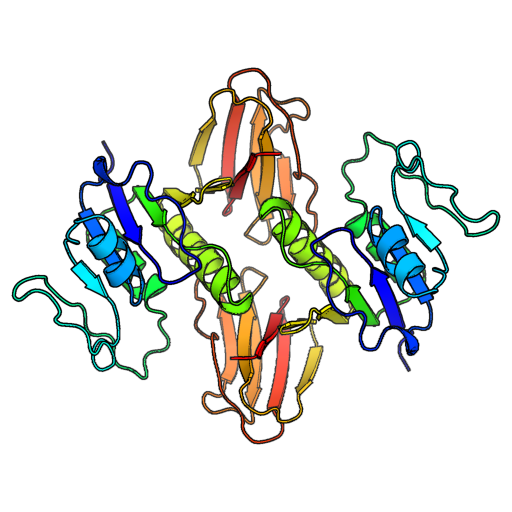 B 1 72 ? 11.766 11.797 5.266 1 77.38 72 THR B O 1
ATOM 2123 N N . ASP B 1 73 ? 12.031 12.305 3.148 1 85.06 73 ASP B N 1
ATOM 2124 C CA . ASP B 1 73 ? 11.523 13.672 3.283 1 85.06 73 ASP B CA 1
ATOM 2125 C C . ASP B 1 73 ? 10.094 13.672 3.834 1 85.06 73 ASP B C 1
ATOM 2127 O O . ASP B 1 73 ? 9.75 14.516 4.664 1 85.06 73 ASP B O 1
ATOM 2131 N N . THR B 1 74 ? 9.352 12.719 3.506 1 91.06 74 THR B N 1
ATOM 2132 C CA . THR B 1 74 ? 7.98 12.602 3.982 1 91.06 74 THR B CA 1
ATOM 2133 C C . THR B 1 74 ? 7.949 12.352 5.488 1 91.06 74 THR B C 1
ATOM 2135 O O . THR B 1 74 ? 7.195 13 6.215 1 91.06 74 THR B O 1
ATOM 2138 N N . MET B 1 75 ? 8.789 11.461 5.965 1 91.62 75 MET B N 1
ATOM 2139 C CA . MET B 1 75 ? 8.844 11.156 7.391 1 91.62 75 MET B CA 1
ATOM 2140 C C . MET B 1 75 ? 9.289 12.367 8.195 1 91.62 75 MET B C 1
ATOM 2142 O O . MET B 1 75 ? 8.742 12.648 9.258 1 91.62 75 MET B O 1
ATOM 2146 N N . ALA B 1 76 ? 10.289 13.023 7.625 1 90.5 76 ALA B N 1
ATOM 2147 C CA . ALA B 1 76 ? 10.773 14.219 8.305 1 90.5 76 ALA B CA 1
ATOM 2148 C C . ALA B 1 76 ? 9.672 15.258 8.438 1 90.5 76 ALA B C 1
ATOM 2150 O O . ALA B 1 76 ? 9.508 15.875 9.492 1 90.5 76 ALA B O 1
ATOM 2151 N N . ALA B 1 77 ? 8.93 15.477 7.383 1 93.62 77 ALA B N 1
ATOM 2152 C CA . ALA B 1 77 ? 7.824 16.422 7.391 1 93.62 77 ALA B CA 1
ATOM 2153 C C . ALA B 1 77 ? 6.758 16.016 8.406 1 93.62 77 ALA B C 1
ATOM 2155 O O . ALA B 1 77 ? 6.281 16.859 9.18 1 93.62 77 ALA B O 1
ATOM 2156 N N . ILE B 1 78 ? 6.426 14.812 8.461 1 95.56 78 ILE B N 1
ATOM 2157 C CA . ILE B 1 78 ? 5.395 14.297 9.359 1 95.56 78 ILE B CA 1
ATOM 2158 C C . ILE B 1 78 ? 5.867 14.422 10.812 1 95.56 78 ILE B C 1
ATOM 2160 O O . ILE B 1 78 ? 5.105 14.844 11.68 1 95.56 78 ILE B O 1
ATOM 2164 N N . ARG B 1 79 ? 7.086 14.031 11.062 1 94.31 79 ARG B N 1
ATOM 2165 C CA . ARG B 1 79 ? 7.625 14.164 12.414 1 94.31 79 ARG B CA 1
ATOM 2166 C C . ARG B 1 79 ? 7.586 15.609 12.883 1 94.31 79 ARG B C 1
ATOM 2168 O O . ARG B 1 79 ? 7.215 15.891 14.031 1 94.31 79 ARG B O 1
ATOM 2175 N N . TYR B 1 80 ? 7.973 16.484 11.977 1 94.06 80 TYR B N 1
ATOM 2176 C CA . TYR B 1 80 ? 7.906 17.906 12.312 1 94.06 80 TYR B CA 1
ATOM 2177 C C . TYR B 1 80 ? 6.484 18.312 12.688 1 94.06 80 TYR B C 1
ATOM 2179 O O . TYR B 1 80 ? 6.27 18.969 13.703 1 94.06 80 TYR B O 1
ATOM 2187 N N . ALA B 1 81 ? 5.527 17.938 11.859 1 96.75 81 ALA B N 1
ATOM 2188 C CA . ALA B 1 81 ? 4.125 18.281 12.109 1 96.75 81 ALA B CA 1
ATOM 2189 C C . ALA B 1 81 ? 3.674 17.766 13.469 1 96.75 81 ALA B C 1
ATOM 2191 O O . ALA B 1 81 ? 3.09 18.5 14.266 1 96.75 81 ALA B O 1
ATOM 2192 N N . LEU B 1 82 ? 3.998 16.547 13.758 1 97.06 82 LEU B N 1
ATOM 2193 C CA . LEU B 1 82 ? 3.594 15.922 15.016 1 97.06 82 LEU B CA 1
ATOM 2194 C C . LEU B 1 82 ? 4.246 16.625 16.203 1 97.06 82 LEU B C 1
ATOM 2196 O O . LEU B 1 82 ? 3.592 16.875 17.219 1 97.06 82 LEU B O 1
ATOM 2200 N N . ASP B 1 83 ? 5.531 16.875 16.062 1 95.88 83 ASP B N 1
ATOM 2201 C CA . ASP B 1 83 ? 6.277 17.531 17.125 1 95.88 83 ASP B CA 1
ATOM 2202 C C . ASP B 1 83 ? 5.707 18.922 17.422 1 95.88 83 ASP B C 1
ATOM 2204 O O . ASP B 1 83 ? 5.906 19.469 18.516 1 95.88 83 ASP B O 1
ATOM 2208 N N . ASN B 1 84 ? 5.039 19.5 16.484 1 96.44 84 ASN B N 1
ATOM 2209 C CA . ASN B 1 84 ? 4.422 20.797 16.656 1 96.44 84 ASN B CA 1
ATOM 2210 C C . ASN B 1 84 ? 2.914 20.688 16.875 1 96.44 84 ASN B C 1
ATOM 2212 O O . ASN B 1 84 ? 2.17 21.625 16.594 1 96.44 84 ASN B O 1
ATOM 2216 N N . GLU B 1 85 ? 2.457 19.5 17.156 1 96.44 85 GLU B N 1
ATOM 2217 C CA . GLU B 1 85 ? 1.133 19.188 17.688 1 96.44 85 GLU B CA 1
ATOM 2218 C C . GLU B 1 85 ? 0.066 19.266 16.594 1 96.44 85 GLU B C 1
ATOM 2220 O O . GLU B 1 85 ? -1.098 19.562 16.891 1 96.44 85 GLU B O 1
ATOM 2225 N N . TYR B 1 86 ? 0.505 19.219 15.383 1 97.44 86 TYR B N 1
ATOM 2226 C CA . TYR B 1 86 ? -0.47 18.984 14.32 1 97.44 86 TYR B CA 1
ATOM 2227 C C . TYR B 1 86 ? -0.936 17.547 14.305 1 97.44 86 TYR B C 1
ATOM 2229 O O . TYR B 1 86 ? -0.138 16.625 14.078 1 97.44 86 TYR B O 1
ATOM 2237 N N . LEU B 1 87 ? -2.248 17.359 14.469 1 97.25 87 LEU B N 1
ATOM 2238 C CA . LEU B 1 87 ? -2.764 16 14.516 1 97.25 87 LEU B CA 1
ATOM 2239 C C . LEU B 1 87 ? -3.785 15.766 13.406 1 97.25 87 LEU B C 1
ATOM 2241 O O . LEU B 1 87 ? -4.395 14.695 13.336 1 97.25 87 LEU B O 1
ATOM 2245 N N . ASP B 1 88 ? -4.078 16.75 12.617 1 97.69 88 ASP B N 1
ATOM 2246 C CA . ASP B 1 88 ? -4.82 16.672 11.359 1 97.69 88 ASP B CA 1
ATOM 2247 C C . ASP B 1 88 ? -3.914 16.953 10.164 1 97.69 88 ASP B C 1
ATOM 2249 O O . ASP B 1 88 ? -3.549 18.109 9.914 1 97.69 88 ASP B O 1
ATOM 2253 N N . LEU B 1 89 ? -3.545 15.914 9.484 1 98.31 89 LEU B N 1
ATOM 2254 C CA . LEU B 1 89 ? -2.568 16.031 8.406 1 98.31 89 LEU B CA 1
ATOM 2255 C C . LEU B 1 89 ? -3.195 15.688 7.059 1 98.31 89 LEU B C 1
ATOM 2257 O O . LEU B 1 89 ? -3.977 14.742 6.957 1 98.31 89 LEU B O 1
ATOM 2261 N N . THR B 1 90 ? -2.898 16.438 6.062 1 98.19 90 THR B N 1
ATOM 2262 C CA . THR B 1 90 ? -3.234 16.094 4.688 1 98.19 90 THR B CA 1
ATOM 2263 C C . THR B 1 90 ? -1.973 15.969 3.838 1 98.19 90 THR B C 1
ATOM 2265 O O . THR B 1 90 ? -1.16 16.906 3.791 1 98.19 90 THR B O 1
ATOM 2268 N N . LEU B 1 91 ? -1.78 14.867 3.254 1 97.62 91 LEU B N 1
ATOM 2269 C CA . LEU B 1 91 ? -0.679 14.633 2.326 1 97.62 91 LEU B CA 1
ATOM 2270 C C . LEU B 1 91 ? -1.139 14.805 0.882 1 97.62 91 LEU B C 1
ATOM 2272 O O . LEU B 1 91 ? -2.041 14.102 0.426 1 97.62 91 LEU B O 1
ATOM 2276 N N . TYR B 1 92 ? -0.541 15.766 0.2 1 96.94 92 TYR B N 1
ATOM 2277 C CA . TYR B 1 92 ? -0.795 16.016 -1.214 1 96.94 92 TYR B CA 1
ATOM 2278 C C . TYR B 1 92 ? 0.318 15.438 -2.08 1 96.94 92 TYR B C 1
ATOM 2280 O O . TYR B 1 92 ? 1.471 15.359 -1.65 1 96.94 92 TYR B O 1
ATOM 2288 N N . CYS B 1 93 ? -0.061 15.008 -3.324 1 95.06 93 CYS B N 1
ATOM 2289 C CA . CYS B 1 93 ? 0.892 14.477 -4.293 1 95.06 93 CYS B CA 1
ATOM 2290 C C . CYS B 1 93 ? 1.627 13.273 -3.725 1 95.06 93 CYS B C 1
ATOM 2292 O O . CYS B 1 93 ? 2.848 13.164 -3.855 1 95.06 93 CYS B O 1
ATOM 2294 N N . ALA B 1 94 ? 0.827 12.477 -2.992 1 93.94 94 ALA B N 1
ATOM 2295 C CA . ALA B 1 94 ? 1.396 11.336 -2.287 1 93.94 94 ALA B CA 1
ATOM 2296 C C . ALA B 1 94 ? 1.271 10.062 -3.119 1 93.94 94 ALA B C 1
ATOM 2298 O O . ALA B 1 94 ? 1.88 9.039 -2.797 1 93.94 94 ALA B O 1
ATOM 2299 N N . PHE B 1 95 ? 0.364 10.141 -4.168 1 91.94 95 PHE B N 1
ATOM 2300 C CA . PHE B 1 95 ? 0.103 8.969 -4.996 1 91.94 95 PHE B CA 1
ATOM 2301 C C . PHE B 1 95 ? 0.958 8.992 -6.258 1 91.94 95 PHE B C 1
ATOM 2303 O O . PHE B 1 95 ? 1.463 10.047 -6.648 1 91.94 95 PHE B O 1
ATOM 2310 N N . GLY B 1 96 ? 1.045 7.797 -6.918 1 75.5 96 GLY B N 1
ATOM 2311 C CA . GLY B 1 96 ? 1.634 7.711 -8.242 1 75.5 96 GLY B CA 1
ATOM 2312 C C . GLY B 1 96 ? 3.148 7.625 -8.219 1 75.5 96 GLY B C 1
ATOM 2313 O O . GLY B 1 96 ? 3.758 7.598 -7.148 1 75.5 96 GLY B O 1
ATOM 2314 N N . GLY B 1 97 ? 3.723 7.512 -9.383 1 80.44 97 GLY B N 1
ATOM 2315 C CA . GLY B 1 97 ? 5.156 7.359 -9.57 1 80.44 97 GLY B CA 1
ATOM 2316 C C . GLY B 1 97 ? 5.664 5.977 -9.211 1 80.44 97 GLY B C 1
ATOM 2317 O O . GLY B 1 97 ? 5.152 4.969 -9.703 1 80.44 97 GLY B O 1
ATOM 2318 N N . ARG B 1 98 ? 6.676 6.027 -8.367 1 89.06 98 ARG B N 1
ATOM 2319 C CA . ARG B 1 98 ? 7.312 4.781 -7.953 1 89.06 98 ARG B CA 1
ATOM 2320 C C . ARG B 1 98 ? 6.48 4.066 -6.895 1 89.06 98 ARG B C 1
ATOM 2322 O O . ARG B 1 98 ? 6.078 4.672 -5.898 1 89.06 98 ARG B O 1
ATOM 2329 N N . PHE B 1 99 ? 6.297 2.793 -7.09 1 92.62 99 PHE B N 1
ATOM 2330 C CA . PHE B 1 99 ? 5.508 1.979 -6.168 1 92.62 99 PHE B CA 1
ATOM 2331 C C . PHE B 1 99 ? 6.141 1.964 -4.781 1 92.62 99 PHE B C 1
ATOM 2333 O O . PHE B 1 99 ? 5.438 2.047 -3.773 1 92.62 99 PHE B O 1
ATOM 2340 N N . ASP B 1 100 ? 7.426 1.814 -4.707 1 92.69 100 ASP B N 1
ATOM 2341 C CA . ASP B 1 100 ? 8.094 1.753 -3.412 1 92.69 100 ASP B CA 1
ATOM 2342 C C . ASP B 1 100 ? 7.953 3.072 -2.656 1 92.69 100 ASP B C 1
ATOM 2344 O O . ASP B 1 100 ? 7.797 3.08 -1.434 1 92.69 100 ASP B O 1
ATOM 2348 N N . HIS B 1 101 ? 7.938 4.184 -3.396 1 91.12 101 HIS B N 1
ATOM 2349 C CA . HIS B 1 101 ? 7.703 5.473 -2.756 1 91.12 101 HIS B CA 1
ATOM 2350 C C . HIS B 1 101 ? 6.27 5.582 -2.25 1 91.12 101 HIS B C 1
ATOM 2352 O O . HIS B 1 101 ? 6.031 6.098 -1.155 1 91.12 101 HIS B O 1
ATOM 2358 N N . LEU B 1 102 ? 5.355 5.145 -3.045 1 93.38 102 LEU B N 1
ATOM 2359 C CA . LEU B 1 102 ? 3.959 5.148 -2.615 1 93.38 102 LEU B CA 1
ATOM 2360 C C . LEU B 1 102 ? 3.789 4.367 -1.316 1 93.38 102 LEU B C 1
ATOM 2362 O O . LEU B 1 102 ? 3.16 4.852 -0.372 1 93.38 102 LEU B O 1
ATOM 2366 N N . MET B 1 103 ? 4.336 3.197 -1.235 1 95.44 103 MET B N 1
ATOM 2367 C CA . MET B 1 103 ? 4.227 2.381 -0.031 1 95.44 103 MET B CA 1
ATOM 2368 C C . MET B 1 103 ? 4.922 3.055 1.148 1 95.44 103 MET B C 1
ATOM 2370 O O . MET B 1 103 ? 4.461 2.951 2.287 1 95.44 103 MET B O 1
ATOM 2374 N N . GLY B 1 104 ? 6.027 3.699 0.83 1 94.25 104 GLY B N 1
ATOM 2375 C CA . GLY B 1 104 ? 6.676 4.484 1.868 1 94.25 104 GLY B CA 1
ATOM 2376 C C . GLY B 1 104 ? 5.789 5.578 2.432 1 94.25 104 GLY B C 1
ATOM 2377 O O . GLY B 1 104 ? 5.758 5.797 3.645 1 94.25 104 GLY B O 1
ATOM 2378 N N . ASN B 1 105 ? 5.121 6.277 1.537 1 94.81 105 ASN B N 1
ATOM 2379 C CA . ASN B 1 105 ? 4.195 7.32 1.97 1 94.81 105 ASN B CA 1
ATOM 2380 C C . ASN B 1 105 ? 3.064 6.746 2.818 1 94.81 105 ASN B C 1
ATOM 2382 O O . ASN B 1 105 ? 2.654 7.355 3.809 1 94.81 105 ASN B O 1
ATOM 2386 N N . VAL B 1 106 ? 2.582 5.621 2.438 1 97.19 106 VAL B N 1
ATOM 2387 C CA . VAL B 1 106 ? 1.532 4.941 3.188 1 97.19 106 VAL B CA 1
ATOM 2388 C C . VAL B 1 106 ? 2.031 4.609 4.594 1 97.19 106 VAL B C 1
ATOM 2390 O O . VAL B 1 106 ? 1.348 4.887 5.582 1 97.19 106 VAL B O 1
ATOM 2393 N N . GLN B 1 107 ? 3.207 4.09 4.688 1 97.25 107 GLN B N 1
ATOM 2394 C CA . GLN B 1 107 ? 3.75 3.719 5.988 1 97.25 107 GLN B CA 1
ATOM 2395 C C . GLN B 1 107 ? 4.047 4.953 6.836 1 97.25 107 GLN B C 1
ATOM 2397 O O . GLN B 1 107 ? 3.904 4.922 8.062 1 97.25 107 GLN B O 1
ATOM 2402 N N . ALA B 1 108 ? 4.449 6.02 6.164 1 96.06 108 ALA B N 1
ATOM 2403 C CA . ALA B 1 108 ? 4.617 7.273 6.887 1 96.06 108 ALA B CA 1
ATOM 2404 C C . ALA B 1 108 ? 3.285 7.762 7.453 1 96.06 108 ALA B C 1
ATOM 2406 O O . ALA B 1 108 ? 3.227 8.25 8.586 1 96.06 108 ALA B O 1
ATOM 2407 N N . ALA B 1 109 ? 2.248 7.668 6.688 1 97.81 109 ALA B N 1
ATOM 2408 C CA . ALA B 1 109 ? 0.91 7.996 7.168 1 97.81 109 ALA B CA 1
ATOM 2409 C C . ALA B 1 109 ? 0.526 7.125 8.359 1 97.81 109 ALA B C 1
ATOM 2411 O O . ALA B 1 109 ? -0.073 7.605 9.32 1 97.81 109 ALA B O 1
ATOM 2412 N N . MET B 1 110 ? 0.89 5.859 8.258 1 98.44 110 MET B N 1
ATOM 2413 C CA . MET B 1 110 ? 0.622 4.938 9.359 1 98.44 110 MET B CA 1
ATOM 2414 C C . MET B 1 110 ? 1.372 5.359 10.617 1 98.44 110 MET B C 1
ATOM 2416 O O . MET B 1 110 ? 0.833 5.277 11.727 1 98.44 110 MET B O 1
ATOM 2420 N N . TYR B 1 111 ? 2.559 5.766 10.445 1 97.5 111 TYR B N 1
ATOM 2421 C CA . TYR B 1 111 ? 3.328 6.285 11.578 1 97.5 111 TYR B CA 1
ATOM 2422 C C . TYR B 1 111 ? 2.578 7.414 12.273 1 97.5 111 TYR B C 1
ATOM 2424 O O . TYR B 1 111 ? 2.404 7.395 13.492 1 97.5 111 TYR B O 1
ATOM 2432 N N . ALA B 1 112 ? 2.156 8.352 11.492 1 97.88 112 ALA B N 1
ATOM 2433 C CA . ALA B 1 112 ? 1.448 9.5 12.055 1 97.88 112 ALA B CA 1
ATOM 2434 C C . ALA B 1 112 ? 0.17 9.055 12.766 1 97.88 112 ALA B C 1
ATOM 2436 O O . ALA B 1 112 ? -0.137 9.531 13.859 1 97.88 112 ALA B O 1
ATOM 2437 N N . ALA B 1 113 ? -0.551 8.172 12.148 1 98.38 113 ALA B N 1
ATOM 2438 C CA . ALA B 1 113 ? -1.782 7.668 12.75 1 98.38 113 ALA B CA 1
ATOM 2439 C C . ALA B 1 113 ? -1.498 6.969 14.078 1 98.38 113 ALA B C 1
ATOM 2441 O O . ALA B 1 113 ? -2.264 7.109 15.031 1 98.38 113 ALA B O 1
ATOM 2442 N N . SER B 1 114 ? -0.386 6.211 14.102 1 97.81 114 SER B N 1
ATOM 2443 C CA . SER B 1 114 ? -0.017 5.496 15.32 1 97.81 114 SER B CA 1
ATOM 2444 C C . SER B 1 114 ? 0.295 6.469 16.453 1 97.81 114 SER B C 1
ATOM 2446 O O . SER B 1 114 ? 0.297 6.082 17.625 1 97.81 114 SER B O 1
ATOM 2448 N N . ARG B 1 115 ? 0.536 7.668 16.062 1 96.88 115 ARG B N 1
ATOM 2449 C CA . ARG B 1 115 ? 0.854 8.695 17.047 1 96.88 115 ARG B CA 1
ATOM 2450 C C . ARG B 1 115 ? -0.363 9.562 17.359 1 96.88 115 ARG B C 1
ATOM 2452 O O . ARG B 1 115 ? -0.242 10.617 17.984 1 96.88 115 ARG B O 1
ATOM 2459 N N . GLY B 1 116 ? -1.465 9.172 16.875 1 96.5 116 GLY B N 1
ATOM 2460 C CA . GLY B 1 116 ? -2.711 9.812 17.266 1 96.5 116 GLY B CA 1
ATOM 2461 C C . GLY B 1 116 ? -3.236 10.781 16.234 1 96.5 116 GLY B C 1
ATOM 2462 O O . GLY B 1 116 ? -4.273 11.414 16.438 1 96.5 116 GLY B O 1
ATOM 2463 N N . ALA B 1 117 ? -2.609 10.906 15.102 1 97.88 117 ALA B N 1
ATOM 2464 C CA . ALA B 1 117 ? -3.061 11.828 14.062 1 97.88 117 ALA B CA 1
ATOM 2465 C C . ALA B 1 117 ? -4.105 11.172 13.164 1 97.88 117 ALA B C 1
ATOM 2467 O O . ALA B 1 117 ? -4.16 9.945 13.055 1 97.88 117 ALA B O 1
ATOM 2468 N N . VAL B 1 118 ? -4.984 11.977 12.617 1 98.06 118 VAL B N 1
ATOM 2469 C CA . VAL B 1 118 ? -5.77 11.609 11.445 1 98.06 118 VAL B CA 1
ATOM 2470 C C . VAL B 1 118 ? -5.059 12.078 10.18 1 98.06 118 VAL B C 1
ATOM 2472 O O . VAL B 1 118 ? -4.77 13.266 10.023 1 98.06 118 VAL B O 1
ATOM 2475 N N . VAL B 1 119 ? -4.75 11.133 9.32 1 98.38 119 VAL B N 1
ATOM 2476 C CA . VAL B 1 119 ? -3.992 11.477 8.125 1 98.38 119 VAL B CA 1
ATOM 2477 C C . VAL B 1 119 ? -4.855 11.25 6.883 1 98.38 119 VAL B C 1
ATOM 2479 O O . VAL B 1 119 ? -5.5 10.211 6.742 1 98.38 119 VAL B O 1
ATOM 2482 N N . ARG B 1 120 ? -4.871 12.234 6.078 1 97.56 120 ARG B N 1
ATOM 2483 C CA . ARG B 1 120 ? -5.59 12.164 4.812 1 97.56 120 ARG B CA 1
ATOM 2484 C C . ARG B 1 120 ? -4.621 12.211 3.633 1 97.56 120 ARG B C 1
ATOM 2486 O O . ARG B 1 120 ? -3.793 13.117 3.537 1 97.56 120 ARG B O 1
ATOM 2493 N N . MET B 1 121 ? -4.57 11.211 2.799 1 97.44 121 MET B N 1
ATOM 2494 C CA . MET B 1 121 ? -3.904 11.25 1.5 1 97.44 121 MET B CA 1
ATOM 2495 C C . MET B 1 121 ? -4.902 11.547 0.385 1 97.44 121 MET B C 1
ATOM 2497 O O . MET B 1 121 ? -5.902 10.844 0.234 1 97.44 121 MET B O 1
ATOM 2501 N N . VAL B 1 122 ? -4.59 12.578 -0.436 1 95.5 122 VAL B N 1
ATOM 2502 C CA . VAL B 1 122 ? -5.652 13.008 -1.339 1 95.5 122 VAL B CA 1
ATOM 2503 C C . VAL B 1 122 ? -5.078 13.242 -2.734 1 95.5 122 VAL B C 1
ATOM 2505 O O . VAL B 1 122 ? -3.928 13.656 -2.877 1 95.5 122 VAL B O 1
ATOM 2508 N N . ASN B 1 123 ? -5.789 12.875 -3.725 1 92.06 123 ASN B N 1
ATOM 2509 C CA . ASN B 1 123 ? -5.609 13.32 -5.102 1 92.06 123 ASN B CA 1
ATOM 2510 C C . ASN B 1 123 ? -6.945 13.602 -5.781 1 92.06 123 ASN B C 1
ATOM 2512 O O . ASN B 1 123 ? -7.953 13.828 -5.105 1 92.06 123 ASN B O 1
ATOM 2516 N N . GLN B 1 124 ? -6.98 13.688 -7.121 1 88.94 124 GLN B N 1
ATOM 2517 C CA . GLN B 1 124 ? -8.172 14.117 -7.84 1 88.94 124 GLN B CA 1
ATOM 2518 C C . GLN B 1 124 ? -9.312 13.117 -7.66 1 88.94 124 GLN B C 1
ATOM 2520 O O . GLN B 1 124 ? -10.484 13.5 -7.586 1 88.94 124 GLN B O 1
ATOM 2525 N N . ASP B 1 125 ? -8.969 11.859 -7.531 1 91.5 125 ASP B N 1
ATOM 2526 C CA . ASP B 1 125 ? -10.023 10.852 -7.559 1 91.5 125 ASP B CA 1
ATOM 2527 C C . ASP B 1 125 ? -9.992 9.984 -6.301 1 91.5 125 ASP B C 1
ATOM 2529 O O . ASP B 1 125 ? -10.758 9.023 -6.18 1 91.5 125 ASP B O 1
ATOM 2533 N N . THR B 1 126 ? -9.07 10.273 -5.426 1 94.56 126 THR B N 1
ATOM 2534 C CA . THR B 1 126 ? -8.875 9.406 -4.266 1 94.56 126 THR B CA 1
ATOM 2535 C C . THR B 1 126 ? -8.773 10.234 -2.988 1 94.56 126 THR B C 1
ATOM 2537 O O . THR B 1 126 ? -8.062 11.25 -2.955 1 94.56 126 THR B O 1
ATOM 2540 N N . ASP B 1 127 ? -9.523 9.93 -2.033 1 95.31 127 ASP B N 1
ATOM 2541 C CA . ASP B 1 127 ? -9.445 10.43 -0.666 1 95.31 127 ASP B CA 1
ATOM 2542 C C . ASP B 1 127 ? -9.328 9.281 0.334 1 95.31 127 ASP B C 1
ATOM 2544 O O . ASP B 1 127 ? -10.297 8.555 0.572 1 95.31 127 ASP B O 1
ATOM 2548 N N . SER B 1 128 ? -8.125 9.148 0.97 1 97.31 128 SER B N 1
ATOM 2549 C CA . SER B 1 128 ? -7.887 8.023 1.869 1 97.31 128 SER B CA 1
ATOM 2550 C C . SER B 1 128 ? -7.465 8.5 3.254 1 97.31 128 SER B C 1
ATOM 2552 O O . SER B 1 128 ? -6.504 9.266 3.387 1 97.31 128 SER B O 1
ATOM 2554 N N . TYR B 1 129 ? -8.133 8.031 4.258 1 98.19 129 TYR B N 1
ATOM 2555 C CA . TYR B 1 129 ? -7.824 8.352 5.645 1 98.19 129 TYR B CA 1
ATOM 2556 C C . TYR B 1 129 ? -7.117 7.191 6.332 1 98.19 129 TYR B C 1
ATOM 2558 O O . TYR B 1 129 ? -7.426 6.027 6.074 1 98.19 129 TYR B O 1
ATOM 2566 N N . PHE B 1 130 ? -6.203 7.508 7.148 1 98.69 130 PHE B N 1
ATOM 2567 C CA . PHE B 1 130 ? -5.582 6.578 8.094 1 98.69 130 PHE B CA 1
ATOM 2568 C C . PHE B 1 130 ? -5.895 6.98 9.531 1 98.69 130 PHE B C 1
ATOM 2570 O O . PHE B 1 130 ? -5.559 8.086 9.953 1 98.69 130 PHE B O 1
ATOM 2577 N N . ILE B 1 131 ? -6.52 6.086 10.297 1 98.5 131 ILE B N 1
ATOM 2578 C CA . ILE B 1 131 ? -6.961 6.43 11.648 1 98.5 131 ILE B CA 1
ATOM 2579 C C . ILE B 1 131 ? -6.645 5.281 12.602 1 98.5 131 ILE B C 1
ATOM 2581 O O . ILE B 1 131 ? -6.629 4.117 12.195 1 98.5 131 ILE B O 1
ATOM 2585 N N . ASN B 1 132 ? -6.348 5.531 13.742 1 98.12 132 ASN B N 1
ATOM 2586 C CA . ASN B 1 132 ? -6.148 4.648 14.891 1 98.12 132 ASN B CA 1
ATOM 2587 C C . ASN B 1 132 ? -6.945 5.113 16.109 1 98.12 132 ASN B C 1
ATOM 2589 O O . ASN B 1 132 ? -6.906 6.293 16.469 1 98.12 132 ASN B O 1
ATOM 2593 N N . HIS B 1 133 ? -7.691 4.129 16.75 1 96.75 133 HIS B N 1
ATOM 2594 C CA . HIS B 1 133 ? -8.555 4.488 17.859 1 96.75 133 HIS B CA 1
ATOM 2595 C C . HIS B 1 133 ? -9.414 5.699 17.516 1 96.75 133 HIS B C 1
ATOM 2597 O O . HIS B 1 133 ? -9.469 6.668 18.281 1 96.75 133 HIS B O 1
ATOM 2603 N N . GLY B 1 134 ? -10.109 5.625 16.375 1 96.19 134 GLY B N 1
ATOM 2604 C CA . GLY B 1 134 ? -10.789 6.82 15.891 1 96.19 134 GLY B CA 1
ATOM 2605 C C . GLY B 1 134 ? -12.062 6.516 15.125 1 96.19 134 GLY B C 1
ATOM 2606 O O . GLY B 1 134 ? -12.477 5.363 15.039 1 96.19 134 GLY B O 1
ATOM 2607 N N . GLU B 1 135 ? -12.703 7.609 14.75 1 97.25 135 GLU B N 1
ATOM 2608 C CA . GLU B 1 135 ? -13.953 7.531 13.992 1 97.25 135 GLU B CA 1
ATOM 2609 C C . GLU B 1 135 ? -13.969 8.539 12.852 1 97.25 135 GLU B C 1
ATOM 2611 O O . GLU B 1 135 ? -13.297 9.57 12.914 1 97.25 135 GLU B O 1
ATOM 2616 N N . LEU B 1 136 ? -14.641 8.172 11.828 1 97.44 136 LEU B N 1
ATOM 2617 C CA . LEU B 1 136 ? -14.828 9.023 10.664 1 97.44 136 LEU B CA 1
ATOM 2618 C C . LEU B 1 136 ? -16.297 9.078 10.258 1 97.44 136 LEU B C 1
ATOM 2620 O O . LEU B 1 136 ? -17 8.062 10.312 1 97.44 136 LEU B O 1
ATOM 2624 N N . ILE B 1 137 ? -16.734 10.227 9.938 1 97 137 ILE B N 1
ATOM 2625 C CA . ILE B 1 137 ? -18.062 10.422 9.344 1 97 137 ILE B CA 1
ATOM 2626 C C . ILE B 1 137 ? -17.906 10.852 7.883 1 97 137 ILE B C 1
ATOM 2628 O O . ILE B 1 137 ? -17.281 11.875 7.59 1 97 137 ILE B O 1
ATOM 2632 N N . ILE B 1 138 ? -18.438 10.07 7.004 1 95.56 138 ILE B N 1
ATOM 2633 C CA . ILE B 1 138 ? -18.281 10.312 5.57 1 95.56 138 ILE B CA 1
ATOM 2634 C C . ILE B 1 138 ? -19.641 10.68 4.969 1 95.56 138 ILE B C 1
ATOM 2636 O O . ILE B 1 138 ? -20.578 9.898 5.027 1 95.56 138 ILE B O 1
ATOM 2640 N N . GLU B 1 139 ? -19.641 11.766 4.348 1 94.31 139 GLU B N 1
ATOM 2641 C CA . GLU B 1 139 ? -20.859 12.227 3.705 1 94.31 139 GLU B CA 1
ATOM 2642 C C . GLU B 1 139 ? -21.109 11.477 2.396 1 94.31 139 GLU B C 1
ATOM 2644 O O . GLU B 1 139 ? -20.188 10.945 1.795 1 94.31 139 GLU B O 1
ATOM 2649 N N . PRO B 1 140 ? -22.344 11.453 1.976 1 90.44 140 PRO B N 1
ATOM 2650 C CA . PRO B 1 140 ? -22.656 10.766 0.72 1 90.44 140 PRO B CA 1
ATOM 2651 C C . PRO B 1 140 ? -21.922 11.375 -0.48 1 90.44 140 PRO B C 1
ATOM 2653 O O . PRO B 1 140 ? -21.766 12.594 -0.55 1 90.44 140 PRO B O 1
ATOM 2656 N N . ARG B 1 141 ? -21.453 10.586 -1.288 1 87.31 141 ARG B N 1
ATOM 2657 C CA . ARG B 1 141 ? -20.828 10.961 -2.551 1 87.31 141 ARG B CA 1
ATOM 2658 C C . ARG B 1 141 ? -21.312 10.07 -3.689 1 87.31 141 ARG B C 1
ATOM 2660 O O . ARG B 1 141 ? -21.438 8.852 -3.525 1 87.31 141 ARG B O 1
ATOM 2667 N N . GLU B 1 142 ? -21.594 10.656 -4.816 1 86 142 GLU B N 1
ATOM 2668 C CA . GLU B 1 142 ? -22.016 9.875 -5.969 1 86 142 GLU B CA 1
ATOM 2669 C C . GLU B 1 142 ? -20.828 9.273 -6.699 1 86 142 GLU B C 1
ATOM 2671 O O . GLU B 1 142 ? -19.75 9.875 -6.75 1 86 142 GLU B O 1
ATOM 2676 N N . ASP B 1 143 ? -21.016 8.141 -7.238 1 88.88 143 ASP B N 1
ATOM 2677 C CA . ASP B 1 143 ? -20.031 7.48 -8.102 1 88.88 143 ASP B CA 1
ATOM 2678 C C . ASP B 1 143 ? -18.703 7.309 -7.383 1 88.88 143 ASP B C 1
ATOM 2680 O O . ASP B 1 143 ? -17.656 7.637 -7.93 1 88.88 143 ASP B O 1
ATOM 2684 N N . CYS B 1 144 ? -18.797 6.984 -6.125 1 91.12 144 CYS B N 1
ATOM 2685 C CA . CYS B 1 144 ? -17.609 6.785 -5.305 1 91.12 144 CYS B CA 1
ATOM 2686 C C . CYS B 1 144 ? -17.672 5.449 -4.566 1 91.12 144 CYS B C 1
ATOM 2688 O O . CYS B 1 144 ? -18.734 5.043 -4.102 1 91.12 144 CYS B O 1
ATOM 2690 N N . SER B 1 145 ? -16.562 4.805 -4.539 1 91.06 145 SER B N 1
ATOM 2691 C CA . SER B 1 145 ? -16.453 3.576 -3.764 1 91.06 145 SER B CA 1
ATOM 2692 C C . SER B 1 145 ? -15.828 3.834 -2.4 1 91.06 145 SER B C 1
ATOM 2694 O O . SER B 1 145 ? -15.055 4.777 -2.236 1 91.06 145 SER B O 1
ATOM 2696 N N . LEU B 1 146 ? -16.25 3.057 -1.398 1 94.19 146 LEU B N 1
ATOM 2697 C CA . LEU B 1 146 ? -15.68 3.121 -0.056 1 94.19 146 LEU B CA 1
ATOM 2698 C C . LEU B 1 146 ? -14.984 1.811 0.305 1 94.19 146 LEU B C 1
ATOM 2700 O O . LEU B 1 146 ? -15.625 0.757 0.346 1 94.19 146 LEU B O 1
ATOM 2704 N N . SER B 1 147 ? -13.719 1.86 0.495 1 94.62 147 SER B N 1
ATOM 2705 C CA . SER B 1 147 ? -12.969 0.684 0.921 1 94.62 147 SER B CA 1
ATOM 2706 C C . SER B 1 147 ? -12.406 0.866 2.326 1 94.62 147 SER B C 1
ATOM 2708 O O . SER B 1 147 ? -11.953 1.955 2.682 1 94.62 147 SER B O 1
ATOM 2710 N N . VAL B 1 148 ? -12.539 -0.141 3.141 1 96.38 148 VAL B N 1
ATOM 2711 C CA . VAL B 1 148 ? -12.008 -0.173 4.5 1 96.38 148 VAL B CA 1
ATOM 2712 C C . VAL B 1 148 ? -11.039 -1.339 4.648 1 96.38 148 VAL B C 1
ATOM 2714 O O . VAL B 1 148 ? -11.43 -2.502 4.523 1 96.38 148 VAL B O 1
ATOM 2717 N N . LEU B 1 149 ? -9.758 -1.02 4.91 1 97.06 149 LEU B N 1
ATOM 2718 C CA . LEU B 1 149 ? -8.711 -2.039 4.938 1 97.06 149 LEU B CA 1
ATOM 2719 C C . LEU B 1 149 ? -7.867 -1.914 6.199 1 97.06 149 LEU B C 1
ATOM 2721 O O . LEU B 1 149 ? -7.523 -0.805 6.613 1 97.06 149 LEU B O 1
ATOM 2725 N N . ALA B 1 150 ? -7.527 -3.027 6.84 1 98.12 150 ALA B N 1
ATOM 2726 C CA . ALA B 1 150 ? -6.598 -3.037 7.969 1 98.12 150 ALA B CA 1
ATOM 2727 C C . ALA B 1 150 ? -5.164 -2.812 7.5 1 98.12 150 ALA B C 1
ATOM 2729 O O . ALA B 1 150 ? -4.668 -3.531 6.633 1 98.12 150 ALA B O 1
ATOM 2730 N N . MET B 1 151 ? -4.543 -1.834 8.109 1 98.25 151 MET B N 1
ATOM 2731 C CA . MET B 1 151 ? -3.156 -1.566 7.73 1 98.25 151 MET B CA 1
ATOM 2732 C C . MET B 1 151 ? -2.191 -2.199 8.727 1 98.25 151 MET B C 1
ATOM 2734 O O . MET B 1 151 ? -1.021 -2.424 8.406 1 98.25 151 MET B O 1
ATOM 2738 N N . THR B 1 152 ? -2.619 -2.371 9.953 1 98.5 152 THR B N 1
ATOM 2739 C CA . THR B 1 152 ? -1.925 -3.234 10.906 1 98.5 152 THR B CA 1
ATOM 2740 C C . THR B 1 152 ? -2.354 -4.688 10.727 1 98.5 152 THR B C 1
ATOM 2742 O O . THR B 1 152 ? -3.336 -4.973 10.039 1 98.5 152 THR B O 1
ATOM 2745 N N . ASP B 1 153 ? -1.611 -5.602 11.398 1 98.38 153 ASP B N 1
ATOM 2746 C CA . ASP B 1 153 ? -1.923 -7.016 11.219 1 98.38 153 ASP B CA 1
ATOM 2747 C C . ASP B 1 153 ? -3.404 -7.289 11.469 1 98.38 153 ASP B C 1
ATOM 2749 O O . ASP B 1 153 ? -4.039 -8.039 10.727 1 98.38 153 ASP B O 1
ATOM 2753 N N . GLU B 1 154 ? -3.881 -6.656 12.484 1 98.06 154 GLU B N 1
ATOM 2754 C CA . GLU B 1 154 ? -5.301 -6.73 12.82 1 98.06 154 GLU B CA 1
ATOM 2755 C C . GLU B 1 154 ? -5.844 -5.363 13.227 1 98.06 154 GLU B C 1
ATOM 2757 O O . GLU B 1 154 ? -5.141 -4.574 13.867 1 98.06 154 GLU B O 1
ATOM 2762 N N . CYS B 1 155 ? -7.004 -5.078 12.773 1 98.19 155 CYS B N 1
ATOM 2763 C CA . CYS B 1 155 ? -7.824 -4 13.328 1 98.19 155 CYS B CA 1
ATOM 2764 C C . CYS B 1 155 ? -9.039 -4.559 14.055 1 98.19 155 CYS B C 1
ATOM 2766 O O . CYS B 1 155 ? -9.82 -5.32 13.484 1 98.19 155 CYS B O 1
ATOM 2768 N N . LYS B 1 156 ? -9.219 -4.199 15.312 1 98.44 156 LYS B N 1
ATOM 2769 C CA . LYS B 1 156 ? -10.305 -4.73 16.125 1 98.44 156 LYS B CA 1
ATOM 2770 C C . LYS B 1 156 ? -11.367 -3.672 16.391 1 98.44 156 LYS B C 1
ATOM 2772 O O . LYS B 1 156 ? -11.086 -2.473 16.328 1 98.44 156 LYS B O 1
ATOM 2777 N N . ASN B 1 157 ? -12.586 -4.141 16.672 1 98.44 157 ASN B N 1
ATOM 2778 C CA . ASN B 1 157 ? -13.727 -3.279 16.953 1 98.44 157 ASN B CA 1
ATOM 2779 C C . ASN B 1 157 ? -13.977 -2.281 15.828 1 98.44 157 ASN B C 1
ATOM 2781 O O . ASN B 1 157 ? -14.102 -1.081 16.078 1 98.44 157 ASN B O 1
ATOM 2785 N N . VAL B 1 158 ? -13.945 -2.836 14.641 1 98 158 VAL B N 1
ATOM 2786 C CA . VAL B 1 158 ? -14.266 -2.029 13.469 1 98 158 VAL B CA 1
ATOM 2787 C C . VAL B 1 158 ? -15.773 -2.014 13.242 1 98 158 VAL B C 1
ATOM 2789 O O . VAL B 1 158 ? -16.406 -3.068 13.164 1 98 158 VAL B O 1
ATOM 2792 N N . THR B 1 159 ? -16.328 -0.912 13.203 1 98 159 THR B N 1
ATOM 2793 C CA . THR B 1 159 ? -17.75 -0.739 12.922 1 98 159 THR B CA 1
ATOM 2794 C C . THR B 1 159 ? -17.953 0.178 11.719 1 98 159 THR B C 1
ATOM 2796 O O . THR B 1 159 ? -17.359 1.25 11.641 1 98 159 THR B O 1
ATOM 2799 N N . VAL B 1 160 ? -18.641 -0.236 10.758 1 96.62 160 VAL B N 1
ATOM 2800 C CA . VAL B 1 160 ? -19.031 0.51 9.562 1 96.62 160 VAL B CA 1
ATOM 2801 C C . VAL B 1 160 ? -20.547 0.492 9.414 1 96.62 160 VAL B C 1
ATOM 2803 O O . VAL B 1 160 ? -21.156 -0.575 9.297 1 96.62 160 VAL B O 1
ATOM 2806 N N . THR B 1 161 ? -21.156 1.633 9.453 1 96.56 161 THR B N 1
ATOM 2807 C CA . THR B 1 161 ? -22.609 1.747 9.312 1 96.56 161 THR B CA 1
ATOM 2808 C C . THR B 1 161 ? -22.969 2.775 8.242 1 96.56 161 THR B C 1
ATOM 2810 O O . THR B 1 161 ? -22.141 3.609 7.875 1 96.56 161 THR B O 1
ATOM 2813 N N . GLY B 1 162 ? -24.141 2.586 7.723 1 95.31 162 GLY B N 1
ATOM 2814 C CA . GLY B 1 162 ? -24.609 3.51 6.699 1 95.31 162 GLY B CA 1
ATOM 2815 C C . GLY B 1 162 ? -24.188 3.113 5.301 1 95.31 162 GLY B C 1
ATOM 2816 O O . GLY B 1 162 ? -24.219 3.934 4.379 1 95.31 162 GLY B O 1
ATOM 2817 N N . THR B 1 163 ? -23.656 1.918 5.16 1 93.69 163 THR B N 1
ATOM 2818 C CA . THR B 1 163 ? -23.203 1.404 3.873 1 93.69 163 THR B CA 1
ATOM 2819 C C . THR B 1 163 ? -23.984 0.153 3.484 1 93.69 163 THR B C 1
ATOM 2821 O O . THR B 1 163 ? -24.766 -0.369 4.281 1 93.69 163 THR B O 1
ATOM 2824 N N . THR B 1 164 ? -23.812 -0.263 2.254 1 90.5 164 THR B N 1
ATOM 2825 C CA . THR B 1 164 ? -24.484 -1.468 1.778 1 90.5 164 THR B CA 1
ATOM 2826 C C . THR B 1 164 ? -24.047 -2.686 2.586 1 90.5 164 THR B C 1
ATOM 2828 O O . THR B 1 164 ? -24.891 -3.506 2.982 1 90.5 164 THR B O 1
ATOM 2831 N N . TYR B 1 165 ? -22.75 -2.801 2.793 1 90.75 165 TYR B N 1
ATOM 2832 C CA . TYR B 1 165 ? -22.188 -3.861 3.623 1 90.75 165 TYR B CA 1
ATOM 2833 C C . TYR B 1 165 ? -21.672 -3.307 4.945 1 90.75 165 TYR B C 1
ATOM 2835 O O . TYR B 1 165 ? -20.609 -2.678 4.996 1 90.75 165 TYR B O 1
ATOM 2843 N N . GLU B 1 166 ? -22.375 -3.586 5.98 1 93.88 166 GLU B N 1
ATOM 2844 C CA . GLU B 1 166 ? -22.031 -3.037 7.289 1 93.88 166 GLU B CA 1
ATOM 2845 C C . GLU B 1 166 ? -21.172 -4.016 8.094 1 93.88 166 GLU B C 1
ATOM 2847 O O . GLU B 1 166 ? -21.125 -5.207 7.781 1 93.88 166 GLU B O 1
ATOM 2852 N N . LEU B 1 167 ? -20.438 -3.506 9 1 94.81 167 LEU B N 1
ATOM 2853 C CA . LEU B 1 167 ? -19.656 -4.254 9.977 1 94.81 167 LEU B CA 1
ATOM 2854 C C . LEU B 1 167 ? -19.953 -3.76 11.391 1 94.81 167 LEU B C 1
ATOM 2856 O O . LEU B 1 167 ? -20.141 -2.561 11.609 1 94.81 167 LEU B O 1
ATOM 2860 N N . THR B 1 168 ? -20.047 -4.652 12.359 1 96.94 168 THR B N 1
ATOM 2861 C CA . THR B 1 168 ? -20.219 -4.305 13.766 1 96.94 168 THR B CA 1
ATOM 2862 C C . THR B 1 168 ? -19.156 -4.992 14.625 1 96.94 168 THR B C 1
ATOM 2864 O O . THR B 1 168 ? -19.172 -6.219 14.766 1 96.94 168 THR B O 1
ATOM 2867 N N . ASN B 1 169 ? -18.312 -4.184 15.172 1 97.56 169 ASN B N 1
ATOM 2868 C CA . ASN B 1 169 ? -17.25 -4.668 16.047 1 97.56 169 ASN B CA 1
ATOM 2869 C C . ASN B 1 169 ? -16.469 -5.82 15.414 1 97.56 169 ASN B C 1
ATOM 2871 O O . ASN B 1 169 ? -16.266 -6.855 16.047 1 97.56 169 ASN B O 1
ATOM 2875 N N . ALA B 1 170 ? -16.188 -5.68 14.203 1 96.56 170 ALA B N 1
ATOM 2876 C CA . ALA B 1 170 ? -15.516 -6.734 13.445 1 96.56 170 ALA B CA 1
ATOM 2877 C C . ALA B 1 170 ? -14 -6.641 13.594 1 96.56 170 ALA B C 1
ATOM 2879 O O . ALA B 1 170 ? -13.469 -5.605 14.008 1 96.56 170 ALA B O 1
ATOM 2880 N N . THR B 1 171 ? -13.352 -7.742 13.414 1 97.38 171 THR B N 1
ATOM 2881 C CA . THR B 1 171 ? -11.898 -7.773 13.273 1 97.38 171 THR B CA 1
ATOM 2882 C C . THR B 1 171 ? -11.492 -7.914 11.812 1 97.38 171 THR B C 1
ATOM 2884 O O . THR B 1 171 ? -11.922 -8.844 11.133 1 97.38 171 THR B O 1
ATOM 2887 N N . LEU B 1 172 ? -10.789 -6.969 11.32 1 96.5 172 LEU B N 1
ATOM 2888 C CA . LEU B 1 172 ? -10.234 -7.027 9.969 1 96.5 172 LEU B CA 1
ATOM 2889 C C . LEU B 1 172 ? -8.75 -7.375 10 1 96.5 172 LEU B C 1
ATOM 2891 O O . LEU B 1 172 ? -8.039 -6.969 10.922 1 96.5 172 LEU B O 1
ATOM 2895 N N . LYS B 1 173 ? -8.258 -8.164 9.047 1 96.88 173 LYS B N 1
ATOM 2896 C CA . LYS B 1 173 ? -6.848 -8.523 8.922 1 96.88 173 LYS B CA 1
ATOM 2897 C C . LYS B 1 173 ? -6.242 -7.949 7.641 1 96.88 173 LYS B C 1
ATOM 2899 O O . LYS B 1 173 ? -6.922 -7.848 6.617 1 96.88 173 LYS B O 1
ATOM 2904 N N . ASN B 1 174 ? -4.957 -7.609 7.68 1 97.19 174 ASN B N 1
ATOM 2905 C CA . ASN B 1 174 ? -4.305 -7.031 6.512 1 97.19 174 ASN B CA 1
ATOM 2906 C C . ASN B 1 174 ? -3.982 -8.094 5.465 1 97.19 174 ASN B C 1
ATOM 2908 O O . ASN B 1 174 ? -3.402 -7.789 4.422 1 97.19 174 ASN B O 1
ATOM 2912 N N . THR B 1 175 ? -4.324 -9.352 5.723 1 94.56 175 THR B N 1
ATOM 2913 C CA . THR B 1 175 ? -4.188 -10.453 4.777 1 94.56 175 THR B CA 1
ATOM 2914 C C . THR B 1 175 ? -5.555 -10.914 4.281 1 94.56 175 THR B C 1
ATOM 2916 O O . THR B 1 175 ? -5.695 -12.023 3.773 1 94.56 175 THR B O 1
ATOM 2919 N N . PHE B 1 176 ? -6.543 -10.102 4.535 1 87.38 176 PHE B N 1
ATOM 2920 C CA . PHE B 1 176 ? -7.895 -10.422 4.09 1 87.38 176 PHE B CA 1
ATOM 2921 C C . PHE B 1 176 ? -8.633 -9.164 3.652 1 87.38 176 PHE B C 1
ATOM 2923 O O . PHE B 1 176 ? -9.461 -8.633 4.395 1 87.38 176 PHE B O 1
ATOM 2930 N N . PRO B 1 177 ? -8.352 -8.734 2.422 1 81.94 177 PRO B N 1
ATOM 2931 C CA . PRO B 1 177 ? -8.93 -7.473 1.942 1 81.94 177 PRO B CA 1
ATOM 2932 C C . PRO B 1 177 ? -10.406 -7.605 1.59 1 81.94 177 PRO B C 1
ATOM 2934 O O . PRO B 1 177 ? -10.781 -7.484 0.42 1 81.94 177 PRO B O 1
ATOM 2937 N N . ILE B 1 178 ? -11.375 -7.699 2.535 1 69.25 178 ILE B N 1
ATOM 2938 C CA . ILE B 1 178 ? -12.805 -7.895 2.324 1 69.25 178 ILE B CA 1
ATOM 2939 C C . ILE B 1 178 ? -13.508 -6.543 2.252 1 69.25 178 ILE B C 1
ATOM 2941 O O . ILE B 1 178 ? -14.648 -6.453 1.798 1 69.25 178 ILE B O 1
ATOM 2945 N N . GLY B 1 179 ? -12.867 -5.566 2.564 1 74.38 179 GLY B N 1
ATOM 2946 C CA . GLY B 1 179 ? -13.539 -4.281 2.676 1 74.38 179 GLY B CA 1
ATOM 2947 C C . GLY B 1 179 ? -13.328 -3.393 1.464 1 74.38 179 GLY B C 1
ATOM 2948 O O . GLY B 1 179 ? -13.125 -2.184 1.601 1 74.38 179 GLY B O 1
ATOM 2949 N N . VAL B 1 180 ? -13.297 -4.059 0.319 1 77.94 180 VAL B N 1
ATOM 2950 C CA . VAL B 1 180 ? -13.047 -3.242 -0.866 1 77.94 180 VAL B CA 1
ATOM 2951 C C . VAL B 1 180 ? -14.367 -2.959 -1.585 1 77.94 180 VAL B C 1
ATOM 2953 O O . VAL B 1 180 ? -15.219 -3.844 -1.709 1 77.94 180 VAL B O 1
ATOM 2956 N N . SER B 1 181 ? -14.531 -1.702 -1.974 1 82.25 181 SER B N 1
ATOM 2957 C CA . SER B 1 181 ? -15.555 -1.203 -2.891 1 82.25 181 SER B CA 1
ATOM 2958 C C . SER B 1 181 ? -16.953 -1.318 -2.283 1 82.25 181 SER B C 1
ATOM 2960 O O . SER B 1 181 ? -17.875 -1.833 -2.922 1 82.25 181 SER B O 1
ATOM 2962 N N . ASN B 1 182 ? -17.125 -0.899 -1.06 1 87.69 182 ASN B N 1
ATOM 2963 C CA . ASN B 1 182 ? -18.453 -0.706 -0.461 1 87.69 182 ASN B CA 1
ATOM 2964 C C . ASN B 1 182 ? -19.172 0.496 -1.066 1 87.69 182 ASN B C 1
ATOM 2966 O O . ASN B 1 182 ? -18.562 1.288 -1.79 1 87.69 182 ASN B O 1
ATOM 2970 N N . GLU B 1 183 ? -20.438 0.533 -0.895 1 88.31 183 GLU B N 1
ATOM 2971 C CA . GLU B 1 183 ? -21.25 1.639 -1.382 1 88.31 183 GLU B CA 1
ATOM 2972 C C . GLU B 1 183 ? -22.109 2.232 -0.261 1 88.31 183 GLU B C 1
ATOM 2974 O O . GLU B 1 183 ? -22.438 1.542 0.703 1 88.31 183 GLU B O 1
ATOM 2979 N N . TRP B 1 184 ? -22.344 3.521 -0.397 1 88.62 184 TRP B N 1
ATOM 2980 C CA . TRP B 1 184 ? -23.203 4.156 0.601 1 88.62 184 TRP B CA 1
ATOM 2981 C C . TRP B 1 184 ? -23.984 5.309 -0.01 1 88.62 184 TRP B C 1
ATOM 2983 O O . TRP B 1 184 ? -23.516 5.98 -0.929 1 88.62 184 TRP B O 1
ATOM 2993 N N . GLN B 1 185 ? -25.219 5.5 0.322 1 87.12 185 GLN B N 1
ATOM 2994 C CA . GLN B 1 185 ? -26.094 6.551 -0.21 1 87.12 185 GLN B CA 1
ATOM 2995 C C . GLN B 1 185 ? -26.328 7.645 0.826 1 87.12 185 GLN B C 1
ATOM 2997 O O . GLN B 1 185 ? -26.719 8.766 0.477 1 87.12 185 GLN B O 1
ATOM 3002 N N . GLY B 1 186 ? -26.188 7.387 2.02 1 89.75 186 GLY B N 1
ATOM 3003 C CA . GLY B 1 186 ? -26.266 8.359 3.094 1 89.75 186 GLY B CA 1
ATOM 3004 C C . GLY B 1 186 ? -24.953 8.57 3.811 1 89.75 186 GLY B C 1
ATOM 3005 O O . GLY B 1 186 ? -23.891 8.43 3.209 1 89.75 186 GLY B O 1
ATOM 3006 N N . THR B 1 187 ? -25.109 9.031 5.004 1 95.94 187 THR B N 1
ATOM 3007 C CA . THR B 1 187 ? -23.922 9.242 5.812 1 95.94 187 THR B CA 1
ATOM 3008 C C . THR B 1 187 ? -23.359 7.91 6.316 1 95.94 187 THR B C 1
ATOM 3010 O O . THR B 1 187 ? -24.109 7.09 6.863 1 95.94 187 THR B O 1
ATOM 3013 N N . ALA B 1 188 ? -22.078 7.719 6.023 1 96.69 188 ALA B N 1
ATOM 3014 C CA . ALA B 1 188 ? -21.406 6.523 6.535 1 96.69 188 ALA B CA 1
ATOM 3015 C C . ALA B 1 188 ? -20.609 6.836 7.801 1 96.69 188 ALA B C 1
ATOM 3017 O O . ALA B 1 188 ? -19.984 7.898 7.902 1 96.69 188 ALA B O 1
ATOM 3018 N N . HIS B 1 189 ? -20.719 5.977 8.766 1 97.75 189 HIS B N 1
ATOM 3019 C CA . HIS B 1 189 ? -19.953 6.07 10 1 97.75 189 HIS B CA 1
ATOM 3020 C C . HIS B 1 189 ? -18.953 4.918 10.117 1 97.75 189 HIS B C 1
ATOM 3022 O O . HIS B 1 189 ? -19.344 3.752 10.031 1 97.75 189 HIS B O 1
ATOM 3028 N N . ILE B 1 190 ? -17.688 5.289 10.328 1 98.06 190 ILE B N 1
ATOM 3029 C CA . ILE B 1 190 ? -16.641 4.281 10.438 1 98.06 190 ILE B CA 1
ATOM 3030 C C . ILE B 1 190 ? -15.867 4.477 11.742 1 98.06 190 ILE B C 1
ATOM 3032 O O . ILE B 1 190 ? -15.477 5.598 12.078 1 98.06 190 ILE B O 1
ATOM 3036 N N . LYS B 1 191 ? -15.68 3.365 12.438 1 98.31 191 LYS B N 1
ATOM 3037 C CA . LYS B 1 191 ? -14.945 3.406 13.703 1 98.31 191 LYS B CA 1
ATOM 3038 C C . LYS B 1 191 ? -13.969 2.236 13.812 1 98.31 191 LYS B C 1
ATOM 3040 O O . LYS B 1 191 ? -14.266 1.135 13.336 1 98.31 191 LYS B O 1
ATOM 3045 N N . VAL B 1 192 ? -12.836 2.52 14.445 1 98.5 192 VAL B N 1
ATOM 3046 C CA . VAL B 1 192 ? -11.883 1.46 14.758 1 98.5 192 VAL B CA 1
ATOM 3047 C C . VAL B 1 192 ? -11.406 1.606 16.203 1 98.5 192 VAL B C 1
ATOM 3049 O O . VAL B 1 192 ? -11.086 2.713 16.641 1 98.5 192 VAL B O 1
ATOM 3052 N N . GLY B 1 193 ? -11.398 0.496 16.922 1 98.31 193 GLY B N 1
ATOM 3053 C CA . GLY B 1 193 ? -10.953 0.503 18.297 1 98.31 193 GLY B CA 1
ATOM 3054 C C . GLY B 1 193 ? -9.469 0.259 18.453 1 98.31 193 GLY B C 1
ATOM 3055 O O . GLY B 1 193 ? -8.812 0.868 19.297 1 98.31 193 GLY B O 1
ATOM 3056 N N . GLU B 1 194 ? -8.93 -0.686 17.734 1 98.25 194 GLU B N 1
ATOM 3057 C CA . GLU B 1 194 ? -7.516 -1.026 17.781 1 98.25 194 GLU B CA 1
ATOM 3058 C C . GLU B 1 194 ? -6.961 -1.256 16.375 1 98.25 194 GLU B C 1
ATOM 3060 O O . GLU B 1 194 ? -7.613 -1.889 15.539 1 98.25 194 GLU B O 1
ATOM 3065 N N . GLY B 1 195 ? -5.75 -0.726 16.203 1 98.5 195 GLY B N 1
ATOM 3066 C CA . GLY B 1 195 ? -5.113 -0.904 14.898 1 98.5 195 GLY B CA 1
ATOM 3067 C C . GLY B 1 195 ? -5.289 0.29 13.984 1 98.5 195 GLY B C 1
ATOM 3068 O O . GLY B 1 195 ? -6.133 1.154 14.234 1 98.5 195 GLY B O 1
ATOM 3069 N N . ILE B 1 196 ? -4.5 0.365 12.984 1 98.75 196 ILE B N 1
ATOM 3070 C CA . ILE B 1 196 ? -4.578 1.441 12 1 98.75 196 ILE B CA 1
ATOM 3071 C C . ILE B 1 196 ? -5.465 1.011 10.836 1 98.75 196 ILE B C 1
ATOM 3073 O O . ILE B 1 196 ? -5.188 0.008 10.172 1 98.75 196 ILE B O 1
ATOM 3077 N N . LEU B 1 197 ? -6.508 1.759 10.609 1 98.56 197 LEU B N 1
ATOM 3078 C CA . LEU B 1 197 ? -7.488 1.485 9.562 1 98.56 197 LEU B CA 1
ATOM 3079 C C . LEU B 1 197 ? -7.359 2.488 8.422 1 98.56 197 LEU B C 1
ATOM 3081 O O . LEU B 1 197 ? -7.203 3.689 8.656 1 98.56 197 LEU B O 1
ATOM 3085 N N . MET B 1 198 ? -7.305 2.016 7.215 1 98.5 198 MET B N 1
ATOM 3086 C CA . MET B 1 198 ? -7.395 2.883 6.047 1 98.5 198 MET B CA 1
ATOM 3087 C C . MET B 1 198 ? -8.828 2.951 5.527 1 98.5 198 MET B C 1
ATOM 3089 O O . MET B 1 198 ? -9.469 1.919 5.328 1 98.5 198 MET B O 1
ATOM 3093 N N . VAL B 1 199 ? -9.383 4.051 5.395 1 97.81 199 VAL B N 1
ATOM 3094 C CA . VAL B 1 199 ? -10.68 4.312 4.773 1 97.81 199 VAL B CA 1
ATOM 3095 C C . VAL B 1 199 ? -10.484 5.098 3.479 1 97.81 199 VAL B C 1
ATOM 3097 O O . VAL B 1 199 ? -10.07 6.258 3.504 1 97.81 199 VAL B O 1
ATOM 3100 N N . SER B 1 200 ? -10.789 4.5 2.373 1 96.5 200 SER B N 1
ATOM 3101 C CA . SER B 1 200 ? -10.469 5.094 1.081 1 96.5 200 SER B CA 1
ATOM 3102 C C . SER B 1 200 ? -11.719 5.285 0.23 1 96.5 200 SER B C 1
ATOM 3104 O O . SER B 1 200 ? -12.492 4.348 0.029 1 96.5 200 SER B O 1
ATOM 3106 N N . MET B 1 201 ? -11.922 6.465 -0.178 1 95.44 201 MET B N 1
ATOM 3107 C CA . MET B 1 201 ? -12.945 6.801 -1.159 1 95.44 201 MET B CA 1
ATOM 3108 C C . MET B 1 201 ? -12.328 7.047 -2.531 1 95.44 201 MET B C 1
ATOM 3110 O O . MET B 1 201 ? -11.406 7.852 -2.668 1 95.44 201 MET B O 1
ATOM 3114 N N . VAL B 1 202 ? -12.758 6.379 -3.521 1 93.88 202 VAL B N 1
ATOM 3115 C CA . VAL B 1 202 ? -12.219 6.516 -4.871 1 93.88 202 VAL B CA 1
ATOM 3116 C C . VAL B 1 202 ? -13.359 6.734 -5.863 1 93.88 202 VAL B C 1
ATOM 3118 O O . VAL B 1 202 ? -14.328 5.98 -5.875 1 93.88 202 VAL B O 1
ATOM 3121 N N . ASN B 1 203 ? -13.195 7.723 -6.672 1 90.31 203 ASN B N 1
ATOM 3122 C CA . ASN B 1 203 ? -14.18 7.969 -7.719 1 90.31 203 ASN B CA 1
ATOM 3123 C C . ASN B 1 203 ? -14.172 6.863 -8.773 1 90.31 203 ASN B C 1
ATOM 3125 O O . ASN B 1 203 ? -13.102 6.391 -9.164 1 90.31 203 ASN B O 1
ATOM 3129 N N . ILE B 1 204 ? -15.375 6.355 -9.117 1 80.69 204 ILE B N 1
ATOM 3130 C CA . ILE B 1 204 ? -15.469 5.258 -10.07 1 80.69 204 ILE B CA 1
ATOM 3131 C C . ILE B 1 204 ? -16 5.777 -11.406 1 80.69 204 ILE B C 1
ATOM 3133 O O . ILE B 1 204 ? -16.781 6.727 -11.438 1 80.69 204 ILE B O 1
#

Organism: NCBI:txid103891

Secondary structure (DSSP, 8-state):
-PPEEEEE-SSS----TTGGG-SEEEEETHHHHHHHHTT---SEEEE-TTS--S---TT--EEE--TT-SS-HHHHHHHHHHHTT--EEEEES-SSS-HHHHHHHHHHHHHHHHTT-EEEEE-SSEEEEEEEEEEEEE---TTEEEEEEESSSEEEEEEEESSSS-EEEEEEETT-----SB--SS-EEEEEEEEEEEEEEEE-/-PPEEEEE-SSS----TTGGG-SEEEEETHHHHHHHHTT---SEEEE-TTS--S---TT--EEE--TT-SS-HHHHHHHHHHHTT--EEEEES-SSS-HHHHHHHHHHHHHHHHTT-EEEEE-SSEEEEEEEEEEEEE---TTEEEEEEESSSEEEEEEEESSSS-EEEEEEETT-----SB--SS-EEEEEEEEEEEEEEEE-

Sequence (408 aa):
MKKHCAIVLGGLFSTLDGIDTADFIIACDRGYAYLKEYNLEPDLMVGDFDSYHGVVTEGIPTLDLPTMKDDTDTMAAIRYALDNEYLDLTLYCAFGGRFDHLMGNVQAAMYAASRGAVVRMVNQDTDSYFINHGELIIEPREDCSLSVLAMTDECKNVTVTGTTYELTNATLKNTFPIGVSNEWQGTAHIKVGEGILMVSMVNIMKKHCAIVLGGLFSTLDGIDTADFIIACDRGYAYLKEYNLEPDLMVGDFDSYHGVVTEGIPTLDLPTMKDDTDTMAAIRYALDNEYLDLTLYCAFGGRFDHLMGNVQAAMYAASRGAVVRMVNQDTDSYFINHGELIIEPREDCSLSVLAMTDECKNVTVTGTTYELTNATLKNTFPIGVSNEWQGTAHIKVGEGILMVSMVNI

Nearest PDB structures (foldseek):
  3lm8-assembly1_A  TM=8.634E-01  e=4.936E-19  Bacillus subtilis
  3lm8-assembly5_C  TM=8.793E-01  e=1.498E-18  Bacillus subtil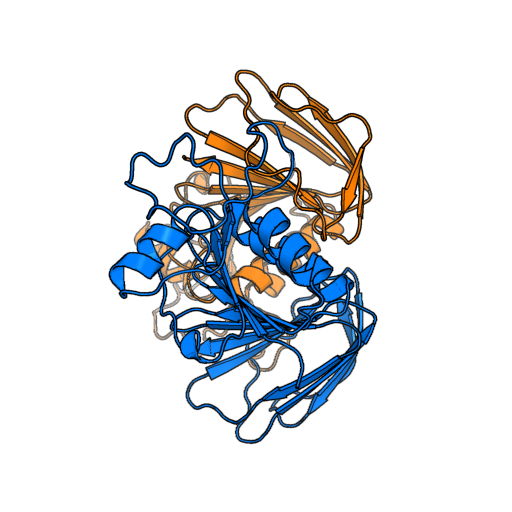is
  3mel-assembly2_D  TM=8.367E-01  e=1.102E-15  Enterococcus faecalis
  3cq9-assembly2_D  TM=7.970E-01  e=3.783E-15  Lactiplantibacillus plantarum WCFS1
  3s4y-assembly1_A  TM=7.665E-01  e=4.280E-15  Homo sapiens